Protein AF-A0AAV2KXC6-F1 (afdb_monomer_lite)

Sequence (534 aa):
MTVTLEWERVERINLKTLHELGKEQMEQLFDMFTETEDWQVTDKAPKKITHVLQVLQALLKIKGQELDVAFKFLENMGAEHVRKESELNQEIERLEKEFKVPRGASGSDSRFLSSQLGHLESQLEQWQKEATELKKDMGKERELRQEMKARAEEAEGEVLRLKRMNDQLSQDVDYYRGELDAKEPATSRDEGAEVQKKLTQANRQLYQCLEDLQRTEDENADLKSQNEQLQRSLEESVQEMDKMADEYNRMKIVVQQTDAVMDQLRRDRDHAKIQVRELTEKIQSMSEDEDPIMAAVNAKVEQWKGVLSGKDDEILVYQQMIRELREKLRSSQMDLDKSNILSLQQAVQDRDGQIQALSEQLQLYTGEMEKHTQLIEDLKTSTRTDKGFPSMLQQKKIEELKCKLEEAEERAAEAESALKLFESHAEEKDKDLIEATNRLKQYEAGTYGLEAAVAEIKECRNLMRMKDLEAEAMTKDINQLEMRINDLLDENEDFREKLGLEPKQEVDLTAFRRAKDVRQRQYRAENQVLTKEV

Foldseek 3Di:
DAQEAPLVVLVPDDLVCLVVDDPVVLVVVVVSVVSHPHHPCVPDDVVSVVSSVSSVVSSVVVVVVVVVVVVVVVVVVVVVVVVVVVVVVVVVVVVVVVVPPPDDDDPPVVVVVVVVVVVVVVVVVVVVVVVVVVVVVVVVVVVVVVVVVVVVVVVVVVVVVVVVVVVVVVVVVVVVVVVVVVDDDPDDPVVVVVVVVVVVVVVVVVVVVVVVVVVVVVVVVVVVVVVVVVVVVVVVVVVVVVVVVVVVVVVVVVVVVVVVVVVVVVVVVVVVVVVVVVVVVVVVVVVVVVVVVVVVVVVVVVVVVVVVVVVVVVVVVVVVVVVVVVVVVVVVVVVVVVVVVVVVVVVVVVVVVVVVVVVVVVVVVVVVVVVCVVVVVPDDDDDDDDDDDDDDDDPVVVVVVVVVVVVVVVVVVVVVVVVVVVVVVVVVVVVVVVVVVVQVVCVVVVNVCVVVVVVVVVVVVVVVVVVVVVVVVVVVVVVVVVVVVVVVLVVVVVVCVVVVHDSPDDDPCVVVVVVVVVVVVVVVVVVVVVVVVD

Organism: Knipowitschia caucasica (NCBI:txid637954)

Structure (mmCIF, N/CA/C/O backbone):
data_AF-A0AAV2KXC6-F1
#
_entry.id   AF-A0AAV2KXC6-F1
#
loop_
_atom_site.group_PDB
_atom_site.id
_atom_site.type_symbol
_atom_site.label_atom_id
_atom_site.label_alt_id
_atom_site.label_comp_id
_atom_site.label_asym_id
_atom_site.label_entity_id
_atom_site.label_seq_id
_atom_site.pdbx_PDB_ins_code
_atom_site.Cartn_x
_atom_site.Cartn_y
_atom_site.Cartn_z
_atom_site.occupancy
_atom_site.B_iso_or_equiv
_atom_site.auth_seq_id
_atom_site.auth_comp_id
_atom_site.auth_asym_id
_atom_site.auth_atom_id
_atom_site.pdbx_PDB_model_num
ATOM 1 N N . MET A 1 1 ? -74.812 -24.738 46.702 1.00 49.94 1 MET A N 1
ATOM 2 C CA . MET A 1 1 ? -75.775 -23.713 47.164 1.00 49.94 1 MET A CA 1
ATOM 3 C C . MET A 1 1 ? -76.165 -22.939 45.924 1.00 49.94 1 MET A C 1
ATOM 5 O O . MET A 1 1 ? -75.262 -22.674 45.143 1.00 49.94 1 MET A O 1
ATOM 9 N N . THR A 1 2 ? -77.445 -22.651 45.703 1.00 54.06 2 THR A N 1
ATOM 10 C CA . THR A 1 2 ? -77.879 -21.824 44.564 1.00 54.06 2 THR A CA 1
ATOM 11 C C . THR A 1 2 ? -77.361 -20.401 44.744 1.00 54.06 2 THR A C 1
ATOM 13 O O . THR A 1 2 ? -77.493 -19.845 45.837 1.00 54.06 2 THR A O 1
ATOM 16 N N . VAL A 1 3 ? -76.774 -19.813 43.703 1.00 70.69 3 VAL A N 1
ATOM 17 C CA . VAL A 1 3 ? -76.320 -18.415 43.739 1.00 70.69 3 VAL A CA 1
ATOM 18 C C . VAL A 1 3 ? -77.539 -17.501 43.606 1.00 70.69 3 VAL A C 1
ATOM 20 O O . VAL A 1 3 ? -78.330 -17.636 42.671 1.00 70.69 3 VAL A O 1
ATOM 23 N N . THR A 1 4 ? -77.704 -16.596 44.573 1.00 76.50 4 THR A N 1
ATOM 24 C CA . THR A 1 4 ? -78.858 -15.693 44.692 1.00 76.50 4 THR A CA 1
ATOM 25 C C . THR A 1 4 ? -78.461 -14.245 44.435 1.00 76.50 4 THR A C 1
ATOM 27 O O . THR A 1 4 ? -77.469 -13.784 45.000 1.00 76.50 4 THR A O 1
ATOM 30 N N . LEU A 1 5 ? -79.261 -13.505 43.662 1.00 79.94 5 LEU A N 1
ATOM 31 C CA . LEU A 1 5 ? -78.918 -12.143 43.232 1.00 79.94 5 LEU A CA 1
ATOM 32 C C . LEU A 1 5 ? -78.659 -11.165 44.398 1.00 79.94 5 LEU A C 1
ATOM 34 O O . LEU A 1 5 ? -79.509 -10.983 45.276 1.00 79.94 5 LEU A O 1
ATOM 38 N N . GLU A 1 6 ? -77.553 -10.417 44.335 1.00 82.94 6 GLU A N 1
ATOM 39 C CA . GLU A 1 6 ? -77.247 -9.311 45.255 1.00 82.94 6 GLU A CA 1
ATOM 40 C C . GLU A 1 6 ? -78.097 -8.057 44.951 1.00 82.94 6 GLU A C 1
ATOM 42 O O . GLU A 1 6 ? -77.602 -7.031 44.479 1.00 82.94 6 GLU A O 1
ATOM 47 N N . TRP A 1 7 ? -79.404 -8.125 45.235 1.00 82.50 7 TRP A N 1
ATOM 48 C CA . TRP A 1 7 ? -80.384 -7.061 44.953 1.00 82.50 7 TRP A CA 1
ATOM 49 C C . TRP A 1 7 ? -79.928 -5.656 45.396 1.00 82.50 7 TRP A C 1
ATOM 51 O O . TRP A 1 7 ? -80.081 -4.695 44.642 1.00 82.50 7 TRP A O 1
ATOM 61 N N . GLU A 1 8 ? -79.319 -5.519 46.579 1.00 78.62 8 GLU A N 1
ATOM 62 C CA . GLU A 1 8 ? -78.804 -4.228 47.063 1.00 78.62 8 GLU A CA 1
ATOM 63 C C . GLU A 1 8 ? -77.645 -3.663 46.234 1.00 78.62 8 GLU A C 1
ATOM 65 O O . GLU A 1 8 ? -77.503 -2.444 46.144 1.00 78.62 8 GLU A O 1
ATOM 70 N N . ARG A 1 9 ? -76.805 -4.520 45.645 1.00 80.00 9 ARG A N 1
ATOM 71 C CA . ARG A 1 9 ? -75.668 -4.098 44.821 1.00 80.00 9 ARG A CA 1
ATOM 72 C C . ARG A 1 9 ? -76.163 -3.567 43.481 1.00 80.00 9 ARG A C 1
ATOM 74 O O . ARG A 1 9 ? -75.721 -2.502 43.061 1.00 80.00 9 ARG A O 1
ATOM 81 N N . VAL A 1 10 ? -77.148 -4.233 42.871 1.00 79.94 10 VAL A N 1
ATOM 82 C CA . VAL A 1 10 ? -77.762 -3.793 41.605 1.00 79.94 10 VAL A CA 1
ATOM 83 C C . VAL A 1 10 ? -78.583 -2.508 41.772 1.00 79.94 10 VAL A C 1
ATOM 85 O O . VAL A 1 10 ? -78.534 -1.622 40.918 1.00 79.94 10 VAL A O 1
ATOM 88 N N . GLU A 1 11 ? -79.300 -2.345 42.887 1.00 79.38 11 GLU A N 1
ATOM 89 C CA . GLU A 1 11 ? -80.084 -1.128 43.160 1.00 79.38 11 GLU A CA 1
ATOM 90 C C . GLU A 1 11 ? -79.230 0.138 43.350 1.00 79.38 11 GLU A C 1
ATOM 92 O O . GLU A 1 11 ? -79.733 1.244 43.152 1.00 79.38 11 GLU A O 1
ATOM 97 N N . ARG A 1 12 ? -77.938 -0.001 43.676 1.00 80.75 12 ARG A N 1
ATOM 98 C CA . ARG A 1 12 ? -76.988 1.122 43.776 1.00 80.75 12 ARG A CA 1
ATOM 99 C C . ARG A 1 12 ? -76.401 1.544 42.418 1.00 80.75 12 ARG A C 1
ATOM 101 O O . ARG A 1 12 ? -75.772 2.597 42.338 1.00 80.75 12 ARG A O 1
ATOM 108 N N . ILE A 1 13 ? -76.604 0.764 41.351 1.00 81.81 13 ILE A N 1
ATOM 109 C CA . ILE A 1 13 ? -76.071 1.050 40.010 1.00 81.81 13 ILE A CA 1
ATOM 110 C C . ILE A 1 13 ? -76.940 2.096 39.305 1.00 81.81 13 ILE A C 1
ATOM 112 O O . ILE A 1 13 ? -78.115 1.863 39.022 1.00 81.81 13 ILE A O 1
ATOM 116 N N . ASN A 1 14 ? -76.344 3.233 38.945 1.00 78.81 14 ASN A N 1
ATOM 117 C CA . ASN A 1 14 ? -76.983 4.231 38.095 1.00 78.81 14 ASN A CA 1
ATOM 118 C C . ASN A 1 14 ? -76.736 3.905 36.612 1.00 78.81 14 ASN A C 1
ATOM 120 O O . ASN A 1 14 ? -75.601 3.903 36.141 1.00 78.81 14 ASN A O 1
ATOM 124 N N . LEU A 1 15 ? -77.818 3.697 35.857 1.00 74.75 15 LEU A N 1
ATOM 125 C CA . LEU A 1 15 ? -77.797 3.369 34.424 1.00 74.75 15 LEU A CA 1
ATOM 126 C C . LEU A 1 15 ? -77.004 4.366 33.560 1.00 74.75 15 LEU A C 1
ATOM 128 O O . LEU A 1 15 ? -76.541 3.996 32.487 1.00 74.75 15 LEU A O 1
ATOM 132 N N . LYS A 1 16 ? -76.855 5.624 34.000 1.00 73.19 16 LYS A N 1
ATOM 133 C CA . LYS A 1 16 ? -76.100 6.652 33.263 1.00 73.19 16 LYS A CA 1
ATOM 134 C C . LYS A 1 16 ? -74.586 6.572 33.462 1.00 73.19 16 LYS A C 1
ATOM 136 O O . LYS A 1 16 ? -73.860 6.963 32.559 1.00 73.19 16 LYS A O 1
ATOM 141 N N . THR A 1 17 ? -74.131 6.070 34.609 1.00 75.69 17 THR A N 1
ATOM 142 C CA . THR A 1 17 ? -72.707 5.988 34.983 1.00 75.69 17 THR A CA 1
ATOM 143 C C . THR A 1 17 ? -72.158 4.566 34.831 1.00 75.69 17 THR A C 1
ATOM 145 O O . THR A 1 17 ? -71.034 4.287 35.227 1.00 75.69 17 THR A O 1
ATOM 148 N N . LEU A 1 18 ? -72.938 3.636 34.264 1.00 78.00 18 LEU A N 1
ATOM 149 C CA . LEU A 1 18 ? -72.519 2.243 34.080 1.00 78.00 18 LEU A CA 1
ATOM 150 C C . LEU A 1 18 ? -71.275 2.126 33.183 1.00 78.00 18 LEU A C 1
ATOM 152 O O . LEU A 1 18 ? -70.398 1.320 33.461 1.00 78.00 18 LEU A O 1
ATOM 156 N N . HIS A 1 19 ? -71.170 2.981 32.161 1.00 71.38 19 HIS A N 1
ATOM 157 C CA . HIS A 1 19 ? -69.997 3.083 31.284 1.00 71.38 19 HIS A CA 1
ATOM 158 C C . HIS A 1 19 ? -68.747 3.670 31.974 1.00 71.38 19 HIS A C 1
ATOM 160 O O . HIS A 1 19 ? -67.675 3.664 31.378 1.00 71.38 19 HIS A O 1
ATOM 166 N N . GLU A 1 20 ? -68.882 4.203 33.193 1.00 76.00 20 GLU A N 1
ATOM 167 C CA . GLU A 1 20 ? -67.799 4.828 33.966 1.00 76.00 20 GLU A CA 1
ATOM 168 C C . GLU A 1 20 ? -67.203 3.865 35.014 1.00 76.00 20 GLU A C 1
ATOM 170 O O . GLU A 1 20 ? -66.212 4.198 35.662 1.00 76.00 20 GLU A O 1
ATOM 175 N N . LEU A 1 21 ? -67.775 2.662 35.180 1.00 75.94 21 LEU A N 1
ATOM 176 C CA . LEU A 1 21 ? -67.184 1.611 36.011 1.00 75.94 21 LEU A CA 1
ATOM 177 C C . LEU A 1 21 ? -65.910 1.056 35.360 1.00 75.94 21 LEU A C 1
ATOM 179 O O . LEU A 1 21 ? -65.849 0.825 34.151 1.00 75.94 21 LEU A O 1
ATOM 183 N N . GLY A 1 22 ? -64.900 0.773 36.187 1.00 73.81 22 GLY A N 1
ATOM 184 C CA . GLY A 1 22 ? -63.689 0.084 35.742 1.00 73.81 22 GLY A CA 1
ATOM 185 C C . GLY A 1 22 ? -63.999 -1.322 35.217 1.00 73.81 22 GLY A C 1
ATOM 186 O O . GLY A 1 22 ? -64.925 -1.974 35.701 1.00 73.81 22 GLY A O 1
ATOM 187 N N . LYS A 1 23 ? -63.207 -1.805 34.249 1.00 77.50 23 LYS A N 1
ATOM 188 C CA . LYS A 1 23 ? -63.447 -3.087 33.556 1.00 77.50 23 LYS A CA 1
ATOM 189 C C . LYS A 1 23 ? -63.699 -4.252 34.512 1.00 77.50 23 LYS A C 1
ATOM 191 O O . LYS A 1 23 ? -64.732 -4.894 34.398 1.00 77.50 23 LYS A O 1
ATOM 196 N N . GLU A 1 24 ? -62.833 -4.437 35.507 1.00 78.00 24 GLU A N 1
ATOM 197 C CA . GLU A 1 24 ? -62.958 -5.481 36.537 1.00 78.00 24 GLU A CA 1
ATOM 198 C C . GLU A 1 24 ? -64.297 -5.426 37.293 1.00 78.00 24 GLU A C 1
ATOM 200 O O . GLU A 1 24 ? -64.860 -6.459 37.643 1.00 78.00 24 GLU A O 1
ATOM 205 N N . GLN A 1 25 ? -64.841 -4.227 37.524 1.00 78.88 25 GLN A N 1
ATOM 206 C CA . GLN A 1 25 ? -66.125 -4.045 38.204 1.00 78.88 25 GLN A CA 1
ATOM 207 C C . GLN A 1 25 ? -67.307 -4.344 37.275 1.00 78.88 25 GLN A C 1
ATOM 209 O O . GLN A 1 25 ? -68.323 -4.850 37.744 1.00 78.88 25 GLN A O 1
ATOM 214 N N . MET A 1 26 ? -67.190 -4.066 35.970 1.00 81.44 26 MET A N 1
ATOM 215 C CA . MET A 1 26 ? -68.186 -4.505 34.984 1.00 81.44 26 MET A CA 1
ATOM 216 C C . MET A 1 26 ? -68.126 -6.015 34.723 1.00 81.44 26 MET A C 1
ATOM 218 O O . MET A 1 26 ? -69.186 -6.615 34.565 1.00 81.44 26 MET A O 1
ATOM 222 N N . GLU A 1 27 ? -66.935 -6.623 34.739 1.00 83.94 27 GLU A N 1
ATOM 223 C CA . GLU A 1 27 ? -66.737 -8.080 34.690 1.00 83.94 27 GLU A CA 1
ATOM 224 C C . GLU A 1 27 ? -67.470 -8.734 35.872 1.00 83.94 27 GLU A C 1
ATOM 226 O O . GLU A 1 27 ? -68.465 -9.415 35.667 1.00 83.94 27 GLU A O 1
ATOM 231 N N . GLN A 1 28 ? -67.127 -8.368 37.115 1.00 83.94 28 GLN A N 1
ATOM 232 C CA . GLN A 1 28 ? -67.757 -8.910 38.332 1.00 83.94 28 GLN A CA 1
ATOM 233 C C . GLN A 1 28 ? -69.284 -8.713 38.405 1.00 83.94 28 GLN A C 1
ATOM 235 O O . GLN A 1 28 ? -69.976 -9.470 39.087 1.00 83.94 28 GLN A O 1
ATOM 240 N N . LEU A 1 29 ? -69.824 -7.668 37.768 1.00 84.38 29 LEU A N 1
ATOM 241 C CA . LEU A 1 29 ? -71.271 -7.460 37.663 1.00 84.38 29 LEU A CA 1
ATOM 242 C C . LEU A 1 29 ? -71.905 -8.353 36.591 1.00 84.38 29 LEU A C 1
ATOM 244 O O . LEU A 1 29 ? -73.014 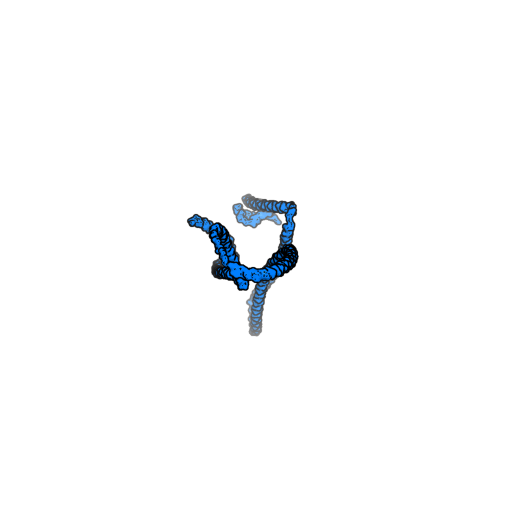-8.840 36.793 1.00 84.38 29 LEU A O 1
ATOM 248 N N . PHE A 1 30 ? -71.223 -8.571 35.467 1.00 85.56 30 PHE A N 1
ATOM 249 C CA . PHE A 1 30 ? -71.653 -9.497 34.424 1.00 85.56 30 PHE A CA 1
ATOM 250 C C . PHE A 1 30 ? -71.592 -10.952 34.912 1.00 85.56 30 PHE A C 1
ATOM 252 O O . PHE A 1 30 ? -72.575 -11.679 34.769 1.00 85.56 30 PHE A O 1
ATOM 259 N N . ASP A 1 31 ? -70.500 -11.333 35.575 1.00 87.12 31 ASP A N 1
ATOM 260 C CA . ASP A 1 31 ? -70.292 -12.652 36.174 1.00 87.12 31 ASP A CA 1
ATOM 261 C C . ASP A 1 31 ? -71.424 -12.964 37.163 1.00 87.12 31 ASP A C 1
ATOM 263 O O . ASP A 1 31 ? -72.163 -13.923 36.955 1.00 87.12 31 ASP A O 1
ATOM 267 N N . MET A 1 32 ? -71.704 -12.070 38.125 1.00 85.69 32 MET A N 1
ATOM 268 C CA . MET A 1 32 ? -72.846 -12.200 39.047 1.00 85.69 32 MET A CA 1
ATOM 269 C C . MET A 1 32 ? -74.179 -12.452 38.320 1.00 85.69 32 MET A C 1
ATOM 271 O O . MET A 1 32 ? -74.961 -13.308 38.738 1.00 85.69 32 MET A O 1
ATOM 275 N N . PHE A 1 33 ? -74.464 -11.728 37.231 1.00 85.50 33 PHE A N 1
ATOM 276 C CA . PHE A 1 33 ? -75.702 -11.913 36.467 1.00 85.50 33 PHE A CA 1
ATOM 277 C C . PHE A 1 33 ? -75.748 -13.214 35.655 1.00 85.50 33 PHE A C 1
ATOM 279 O O . PHE A 1 33 ? -76.848 -13.671 35.344 1.00 85.50 33 PHE A O 1
ATOM 286 N N . THR A 1 34 ? -74.602 -13.807 35.313 1.00 84.94 34 THR A N 1
ATOM 287 C CA . THR A 1 34 ? -74.533 -15.101 34.608 1.00 84.94 34 THR A CA 1
ATOM 288 C C . THR A 1 34 ? -74.481 -16.299 35.558 1.00 84.94 34 THR A C 1
ATOM 290 O O . THR A 1 34 ? -75.011 -17.353 35.216 1.00 84.94 34 THR A O 1
ATOM 293 N N . GLU A 1 35 ? -73.936 -16.131 36.765 1.00 85.75 35 GLU A N 1
ATOM 294 C CA . GLU A 1 35 ? -73.899 -17.153 37.820 1.00 85.75 35 GLU A CA 1
ATOM 295 C C . GLU A 1 35 ? -75.209 -17.251 38.627 1.00 85.75 35 GLU A C 1
ATOM 297 O O . GLU A 1 35 ? -75.451 -18.269 39.272 1.00 85.75 35 GLU A O 1
ATOM 302 N N . THR A 1 36 ? -76.074 -16.227 38.610 1.00 85.25 36 THR A N 1
ATOM 303 C CA . THR A 1 36 ? -77.333 -16.221 39.383 1.00 85.25 36 THR A CA 1
ATOM 304 C C . THR A 1 36 ? -78.363 -17.219 38.832 1.00 85.25 36 THR A C 1
ATOM 306 O O . THR A 1 36 ? -79.076 -16.941 37.863 1.00 85.25 36 THR A O 1
ATOM 309 N N . GLU A 1 37 ? -78.518 -18.349 39.527 1.00 79.00 37 GLU A N 1
ATOM 310 C CA . GLU A 1 37 ? -79.545 -19.364 39.252 1.00 79.00 37 GLU A CA 1
ATOM 311 C C . GLU A 1 37 ? -80.929 -18.982 39.815 1.00 79.00 37 GLU A C 1
ATOM 313 O O . GLU A 1 37 ? -81.944 -19.205 39.154 1.00 79.00 37 GLU A O 1
ATOM 318 N N . ASP A 1 38 ? -80.991 -18.389 41.017 1.00 79.62 38 ASP A N 1
ATOM 319 C CA . ASP A 1 38 ? -82.247 -17.991 41.678 1.00 79.62 38 ASP A CA 1
ATOM 320 C C . ASP A 1 38 ? -82.323 -16.474 41.905 1.00 79.62 38 ASP A C 1
ATOM 322 O O . ASP A 1 38 ? -81.494 -15.849 42.569 1.00 79.62 38 ASP A O 1
ATOM 326 N N . TRP A 1 39 ? -83.375 -15.872 41.356 1.00 80.25 39 TRP A N 1
ATOM 327 C CA . TRP A 1 39 ? -83.570 -14.426 41.321 1.00 80.25 39 TRP A CA 1
ATOM 328 C C . TRP A 1 39 ? -84.503 -13.917 42.434 1.00 80.25 39 TRP A C 1
ATOM 330 O O . TRP A 1 39 ? -84.545 -12.710 42.674 1.00 80.25 39 TRP A O 1
ATOM 340 N N . GLN A 1 40 ? -85.233 -14.799 43.136 1.00 80.69 40 GLN A N 1
ATOM 341 C CA . GLN A 1 40 ? -86.078 -14.474 44.306 1.00 80.69 40 GLN A CA 1
ATOM 342 C C . GLN A 1 40 ? -87.000 -13.257 44.105 1.00 80.69 40 GLN A C 1
ATOM 344 O O . GLN A 1 40 ? -87.020 -12.296 44.879 1.00 80.69 40 GLN A O 1
ATOM 349 N N . VAL A 1 41 ? -87.751 -13.296 43.003 1.00 79.12 41 VAL A N 1
ATOM 350 C CA . VAL A 1 41 ? -88.524 -12.166 42.460 1.00 79.12 41 VAL A CA 1
ATOM 351 C C . VAL A 1 41 ? -89.857 -11.932 43.196 1.00 79.12 41 VAL A C 1
ATOM 353 O O . VAL A 1 41 ? -90.396 -10.827 43.142 1.00 79.12 41 VAL A O 1
ATOM 356 N N . THR A 1 42 ? -90.382 -12.942 43.898 1.00 76.75 42 THR A N 1
ATOM 357 C CA . THR A 1 42 ? -91.731 -12.976 44.507 1.00 76.75 42 THR A CA 1
ATOM 358 C C . THR A 1 42 ? -92.044 -11.792 45.417 1.00 76.75 42 THR A C 1
ATOM 360 O O . THR A 1 42 ? -93.129 -11.222 45.334 1.00 76.75 42 THR A O 1
ATOM 363 N N . ASP A 1 43 ? -91.081 -11.392 46.244 1.00 78.06 43 ASP A N 1
ATOM 364 C CA . ASP A 1 43 ? -91.263 -10.397 47.307 1.00 78.06 43 ASP A CA 1
ATOM 365 C C . ASP A 1 43 ? -90.688 -9.018 46.929 1.00 78.06 43 ASP A C 1
ATOM 367 O O . ASP A 1 43 ? -90.431 -8.165 47.784 1.00 78.06 43 ASP A O 1
ATOM 371 N N . LYS A 1 44 ? -90.433 -8.785 45.633 1.00 81.62 44 LYS A N 1
ATOM 372 C CA . LYS A 1 44 ? -89.767 -7.577 45.123 1.00 81.62 44 LYS A CA 1
ATOM 373 C C . LYS A 1 44 ? -90.762 -6.651 44.422 1.00 81.62 44 LYS A C 1
ATOM 375 O O . LYS A 1 44 ? -91.566 -7.061 43.591 1.00 81.62 44 LYS A O 1
ATOM 380 N N . ALA A 1 45 ? -90.673 -5.352 44.709 1.00 84.38 45 ALA A N 1
ATOM 381 C CA . ALA A 1 45 ? -91.524 -4.356 44.058 1.00 84.38 45 ALA A CA 1
ATOM 382 C C . ALA A 1 45 ? -91.247 -4.286 42.534 1.00 84.38 45 ALA A C 1
ATOM 384 O O . ALA A 1 45 ? -90.076 -4.207 42.151 1.00 84.38 45 ALA A O 1
ATOM 385 N N . PRO A 1 46 ? -92.269 -4.183 41.655 1.00 82.31 46 PRO A N 1
ATOM 386 C CA . PRO A 1 46 ? -92.090 -4.188 40.193 1.00 82.31 46 PRO A CA 1
ATOM 387 C C . PRO A 1 46 ? -91.069 -3.181 39.642 1.00 82.31 46 PRO A C 1
ATOM 389 O O . PRO A 1 46 ? -90.387 -3.458 38.656 1.00 82.31 46 PRO A O 1
ATOM 392 N N . LYS A 1 47 ? -90.905 -2.025 40.302 1.00 83.00 47 LYS A N 1
ATOM 393 C CA . LYS A 1 47 ? -89.890 -1.019 39.943 1.00 83.00 47 LYS A CA 1
ATOM 394 C C . LYS A 1 47 ? -88.452 -1.532 40.115 1.00 83.00 47 LYS A C 1
ATOM 396 O O . LYS A 1 47 ? -87.619 -1.240 39.267 1.00 83.00 47 LYS A O 1
ATOM 401 N N . LYS A 1 48 ? -88.174 -2.318 41.165 1.00 82.06 48 LYS A N 1
ATOM 402 C CA . LYS A 1 48 ? -86.854 -2.929 41.414 1.00 82.06 48 LYS A CA 1
ATOM 403 C C . LYS A 1 48 ? -86.537 -3.964 40.332 1.00 82.06 48 LYS A C 1
ATOM 405 O O . LYS A 1 48 ? -85.474 -3.909 39.731 1.00 82.06 48 LYS A O 1
ATOM 410 N N . ILE A 1 49 ? -87.506 -4.824 40.009 1.00 84.19 49 ILE A N 1
ATOM 411 C CA . ILE A 1 49 ? -87.397 -5.826 38.932 1.00 84.19 49 ILE A CA 1
ATOM 412 C C . ILE A 1 49 ? -87.124 -5.139 37.579 1.00 84.19 49 ILE A C 1
ATOM 414 O O . ILE A 1 49 ? -86.231 -5.542 36.838 1.00 84.19 49 ILE A O 1
ATOM 418 N N . THR A 1 50 ? -87.841 -4.048 37.287 1.00 85.38 50 THR A N 1
ATOM 419 C CA . THR A 1 50 ? -87.637 -3.244 36.067 1.00 85.38 50 THR A CA 1
ATOM 420 C C . THR A 1 50 ? -86.231 -2.636 36.008 1.00 85.38 50 THR A C 1
ATOM 422 O O . THR A 1 50 ? -85.605 -2.668 34.953 1.00 85.38 50 THR A O 1
ATOM 425 N N . HIS A 1 51 ? -85.714 -2.118 37.129 1.00 85.38 51 HIS A N 1
ATOM 426 C CA . HIS A 1 51 ? -84.358 -1.559 37.219 1.00 85.38 51 HIS A CA 1
ATOM 427 C C . HIS A 1 51 ? -83.278 -2.622 36.977 1.00 85.38 51 HIS A C 1
ATOM 429 O O . HIS A 1 51 ? -82.389 -2.405 36.159 1.00 85.38 51 HIS A O 1
ATOM 435 N N . VAL A 1 52 ? -83.397 -3.803 37.596 1.00 86.81 52 VAL A N 1
ATOM 436 C CA . VAL A 1 52 ? -82.481 -4.938 37.363 1.00 86.81 52 VAL A CA 1
ATOM 437 C C . VAL A 1 52 ? -82.440 -5.319 35.876 1.00 86.81 52 VAL A C 1
ATOM 439 O O . VAL A 1 52 ? -81.360 -5.435 35.299 1.00 86.81 52 VAL A O 1
ATOM 442 N N . LEU A 1 53 ? -83.602 -5.430 35.223 1.00 85.19 53 LEU A N 1
ATOM 443 C CA . LEU A 1 53 ? -83.687 -5.722 33.786 1.00 85.19 53 LEU A CA 1
ATOM 444 C C . LEU A 1 53 ? -83.086 -4.607 32.912 1.00 85.19 53 LEU A C 1
ATOM 446 O O . LEU A 1 53 ? -82.505 -4.898 31.868 1.00 85.19 53 LEU A O 1
ATOM 450 N N . GLN A 1 54 ? -83.185 -3.340 33.326 1.00 87.06 54 GLN A N 1
ATOM 451 C CA . GLN A 1 54 ? -82.547 -2.216 32.632 1.00 87.06 54 GLN A CA 1
ATOM 452 C C . GLN A 1 54 ? -81.018 -2.234 32.779 1.00 87.06 54 GLN A C 1
ATOM 454 O O . GLN A 1 54 ? -80.326 -1.971 31.796 1.00 87.06 54 GLN A O 1
ATOM 459 N N . VAL A 1 55 ? -80.487 -2.592 33.957 1.00 86.38 55 VAL A N 1
ATOM 460 C CA . VAL A 1 55 ? -79.038 -2.764 34.172 1.00 86.38 55 VAL A CA 1
ATOM 461 C C . VAL A 1 55 ? -78.515 -3.921 33.319 1.00 86.38 55 VAL A C 1
ATOM 463 O O . VAL A 1 55 ? -77.547 -3.740 32.583 1.00 86.38 55 VAL A O 1
ATOM 466 N N . LEU A 1 56 ? -79.200 -5.069 33.322 1.00 86.75 56 LEU A N 1
ATOM 467 C CA . LEU A 1 56 ? -78.851 -6.219 32.483 1.00 86.75 56 LEU A CA 1
ATOM 468 C C . LEU A 1 56 ? -78.890 -5.868 30.984 1.00 86.75 56 LEU A C 1
ATOM 470 O O . LEU A 1 56 ? -77.958 -6.184 30.248 1.00 86.75 56 LEU A O 1
ATOM 474 N N . GLN A 1 57 ? -79.920 -5.147 30.522 1.00 87.31 57 GLN A N 1
ATOM 475 C CA . GLN A 1 57 ? -80.004 -4.691 29.129 1.00 87.31 57 GLN A CA 1
ATOM 476 C C . GLN A 1 57 ? -78.875 -3.709 28.762 1.00 87.31 57 GLN A C 1
ATOM 478 O O . GLN A 1 57 ? -78.437 -3.683 27.611 1.00 87.31 57 GLN A O 1
ATOM 483 N N . ALA A 1 58 ? -78.408 -2.891 29.707 1.00 86.44 58 ALA A N 1
ATOM 484 C CA . ALA A 1 58 ? -77.289 -1.981 29.490 1.00 86.44 58 ALA A CA 1
ATOM 485 C C . ALA A 1 58 ? -75.943 -2.730 29.446 1.00 86.44 58 ALA A C 1
ATOM 487 O O . ALA A 1 58 ? -75.176 -2.517 28.509 1.00 86.44 58 ALA A O 1
ATOM 488 N N . LEU A 1 59 ? -75.700 -3.679 30.360 1.00 87.50 59 LEU A N 1
ATOM 489 C CA . LEU A 1 59 ? -74.520 -4.558 30.332 1.00 87.50 59 LEU A CA 1
ATOM 490 C C . LEU A 1 59 ? -74.440 -5.375 29.033 1.00 87.50 59 LEU A C 1
ATOM 492 O O . LEU A 1 59 ? -73.384 -5.423 28.408 1.00 87.50 59 LEU A O 1
ATOM 496 N N . LEU A 1 60 ? -75.558 -5.942 28.566 1.00 87.94 60 LEU A N 1
ATOM 497 C CA . LEU A 1 60 ? -75.611 -6.675 27.293 1.00 87.94 60 LEU A CA 1
ATOM 498 C C . LEU A 1 60 ? -75.288 -5.783 26.080 1.00 87.94 60 LEU A C 1
ATOM 500 O O . LEU A 1 60 ? -74.643 -6.242 25.140 1.00 87.94 60 LEU A O 1
ATOM 504 N N . LYS A 1 61 ? -75.678 -4.500 26.099 1.00 88.62 61 LYS A N 1
ATOM 505 C CA . LYS A 1 61 ? -75.284 -3.530 25.058 1.00 88.62 61 LYS A CA 1
ATOM 506 C C . LYS A 1 61 ? -73.790 -3.209 25.110 1.00 88.62 61 LYS A C 1
ATOM 508 O O . LYS A 1 61 ? -73.174 -3.117 24.054 1.00 88.62 61 LYS A O 1
ATOM 513 N N . ILE A 1 62 ? -73.212 -3.077 26.307 1.00 86.94 62 ILE A N 1
ATOM 514 C CA . ILE A 1 62 ? -71.771 -2.844 26.495 1.00 86.94 62 ILE A CA 1
ATOM 515 C C . ILE A 1 62 ? -70.974 -4.050 25.990 1.00 86.94 62 ILE A C 1
ATOM 517 O O . ILE A 1 62 ? -70.131 -3.890 25.113 1.00 86.94 62 ILE A O 1
ATOM 521 N N . LYS A 1 63 ? -71.294 -5.267 26.446 1.00 87.44 63 LYS A N 1
ATOM 522 C CA . LYS A 1 63 ? -70.614 -6.493 25.996 1.00 87.44 63 LYS A CA 1
ATOM 523 C C . LYS A 1 63 ? -70.794 -6.751 24.496 1.00 87.44 63 LYS A C 1
ATOM 525 O O . LYS A 1 63 ? -69.852 -7.194 23.848 1.00 87.44 63 LYS A O 1
ATOM 530 N N . GLY A 1 64 ? -71.943 -6.388 23.917 1.00 89.19 64 GLY A N 1
ATOM 531 C CA . GLY A 1 64 ? -72.138 -6.377 22.463 1.00 89.19 64 GLY A CA 1
ATOM 532 C C . GLY A 1 64 ? -71.204 -5.403 21.730 1.00 89.19 64 GLY A C 1
ATOM 533 O O . GLY A 1 64 ? -70.637 -5.763 20.705 1.00 89.19 64 GLY A O 1
ATOM 534 N N . GLN A 1 65 ? -70.982 -4.200 22.270 1.00 87.94 65 GLN A N 1
ATOM 535 C CA . GLN A 1 65 ? -70.040 -3.222 21.706 1.00 87.94 65 GLN A CA 1
ATOM 536 C C . GLN A 1 65 ? -68.572 -3.656 21.853 1.00 87.94 65 GLN A C 1
ATOM 538 O O . GLN A 1 65 ? -67.797 -3.484 20.913 1.00 87.94 65 GLN A O 1
ATOM 543 N N . GLU A 1 66 ? -68.185 -4.247 22.989 1.00 87.25 66 GLU A N 1
ATOM 544 C CA . GLU A 1 66 ? -66.844 -4.825 23.174 1.00 87.25 66 GLU A CA 1
ATOM 545 C C . GLU A 1 66 ? -66.583 -5.958 22.164 1.00 87.25 66 GLU A C 1
ATOM 547 O O . GLU A 1 66 ? -65.523 -6.004 21.536 1.00 87.25 66 GLU A O 1
ATOM 552 N N . LEU A 1 67 ? -67.581 -6.821 21.947 1.00 90.56 67 LEU A N 1
ATOM 553 C CA . LEU A 1 67 ? -67.546 -7.915 20.977 1.00 90.56 67 LEU A CA 1
ATOM 554 C C . LEU A 1 67 ? -67.470 -7.410 19.523 1.00 90.56 67 LEU A C 1
ATOM 556 O O . LEU A 1 67 ? -66.629 -7.885 18.764 1.00 90.56 67 LEU A O 1
ATOM 560 N N . ASP A 1 68 ? -68.259 -6.400 19.147 1.00 91.94 68 ASP A N 1
ATOM 561 C CA . ASP A 1 68 ? -68.194 -5.739 17.832 1.00 91.94 68 ASP A CA 1
ATOM 562 C C . ASP A 1 68 ? -66.805 -5.147 17.530 1.00 91.94 68 ASP A C 1
ATOM 564 O O . ASP A 1 68 ? -66.353 -5.156 16.381 1.00 91.94 68 ASP A O 1
ATOM 568 N N . VAL A 1 69 ? -66.133 -4.592 18.545 1.00 90.19 69 VAL A N 1
ATOM 569 C CA . VAL A 1 69 ? -64.769 -4.053 18.423 1.00 90.19 69 VAL A CA 1
ATOM 570 C C . VAL A 1 69 ? -63.750 -5.187 18.289 1.00 90.19 69 VAL A C 1
ATOM 572 O O . VAL A 1 69 ? -62.866 -5.105 17.435 1.00 90.19 69 VAL A O 1
ATOM 575 N N . ALA A 1 70 ? -63.896 -6.265 19.065 1.00 90.88 70 ALA A N 1
ATOM 576 C CA . ALA A 1 70 ? -63.036 -7.443 18.970 1.00 90.88 70 ALA A CA 1
ATOM 577 C C . ALA A 1 70 ? -63.137 -8.132 17.595 1.00 90.88 70 ALA A C 1
ATOM 579 O O . ALA A 1 70 ? -62.107 -8.451 17.001 1.00 90.88 70 ALA A O 1
ATOM 580 N N . PHE A 1 71 ? -64.345 -8.290 17.040 1.00 90.75 71 PHE A N 1
ATOM 581 C CA . PHE A 1 71 ? -64.531 -8.846 15.696 1.00 90.75 71 PHE A CA 1
ATOM 582 C C . PHE A 1 71 ? -63.861 -7.989 14.616 1.00 90.75 71 PHE A C 1
ATOM 584 O O . PHE A 1 71 ? -63.090 -8.521 13.822 1.00 90.75 71 PHE A O 1
ATOM 591 N N . LYS A 1 72 ? -64.048 -6.662 14.633 1.00 92.69 72 LYS A N 1
ATOM 592 C CA . LYS A 1 72 ? -63.392 -5.752 13.670 1.00 92.69 72 LYS A CA 1
ATOM 593 C C . LYS A 1 72 ? -61.866 -5.763 13.795 1.00 92.69 72 LYS A C 1
ATOM 595 O O . LYS A 1 72 ? -61.165 -5.633 12.795 1.00 92.69 72 LYS A O 1
ATOM 600 N N . PHE A 1 73 ? -61.332 -5.931 15.006 1.00 91.62 73 PHE A N 1
ATOM 601 C CA . PHE A 1 73 ? -59.894 -6.107 15.211 1.00 91.62 73 PHE A CA 1
ATOM 602 C C . PHE A 1 73 ? -59.388 -7.417 14.582 1.00 91.62 73 PHE A C 1
ATOM 604 O O . PHE A 1 73 ? -58.391 -7.399 13.861 1.00 91.62 73 PHE A O 1
ATOM 611 N N . LEU A 1 74 ? -60.102 -8.530 14.783 1.00 91.06 74 LEU A N 1
ATOM 612 C CA . LEU A 1 74 ? -59.766 -9.827 14.183 1.00 91.06 74 LEU A CA 1
ATOM 613 C C . LEU A 1 74 ? -59.880 -9.817 12.649 1.00 91.06 74 LEU A C 1
ATOM 615 O O . LEU A 1 74 ? -58.987 -10.337 11.981 1.00 91.06 74 LEU A O 1
ATOM 619 N N . GLU A 1 75 ? -60.911 -9.185 12.080 1.00 92.19 75 GLU A N 1
ATOM 620 C CA . GLU A 1 75 ? -61.054 -9.011 10.625 1.00 92.19 75 GLU A CA 1
ATOM 621 C C . GLU A 1 75 ? -59.887 -8.211 10.028 1.00 92.19 75 GLU A C 1
ATOM 623 O O . GLU A 1 75 ? -59.302 -8.631 9.028 1.00 92.19 75 GLU A O 1
ATOM 628 N N . ASN A 1 76 ? -59.492 -7.100 10.661 1.00 91.88 76 ASN A N 1
ATOM 629 C CA . ASN A 1 76 ? -58.352 -6.293 10.217 1.00 91.88 76 ASN A CA 1
ATOM 630 C C . ASN A 1 76 ? -57.026 -7.070 10.297 1.00 91.88 76 ASN A C 1
ATOM 632 O O . ASN A 1 76 ? -56.248 -7.054 9.343 1.00 91.88 76 ASN A O 1
ATOM 636 N N . MET A 1 77 ? -56.785 -7.794 11.396 1.00 89.50 77 MET A N 1
ATOM 637 C CA . MET A 1 77 ? -55.597 -8.643 11.557 1.00 89.50 77 MET A CA 1
ATOM 638 C C . MET A 1 77 ? -55.553 -9.776 10.519 1.00 89.50 77 MET A C 1
ATOM 640 O O . MET A 1 77 ? -54.497 -10.042 9.945 1.00 89.50 77 MET A O 1
ATOM 644 N N . GLY A 1 78 ? -56.695 -10.406 10.225 1.00 87.44 78 GLY A N 1
ATOM 645 C CA . GLY A 1 78 ? -56.816 -11.412 9.167 1.00 87.44 78 GLY A CA 1
ATOM 646 C C . GLY A 1 78 ? -56.564 -10.833 7.772 1.00 87.44 78 GLY A C 1
ATOM 647 O O . GLY A 1 78 ? -55.826 -11.421 6.983 1.00 87.44 78 GLY A O 1
ATOM 648 N N . ALA A 1 79 ? -57.100 -9.645 7.479 1.00 90.69 79 ALA A N 1
ATOM 649 C CA . ALA A 1 79 ? -56.867 -8.951 6.215 1.00 90.69 79 ALA A CA 1
ATOM 650 C C . ALA A 1 79 ? -55.393 -8.543 6.027 1.00 90.69 79 ALA A C 1
ATOM 652 O O . ALA A 1 79 ? -54.874 -8.629 4.913 1.00 90.69 79 ALA A O 1
ATOM 653 N N . GLU A 1 80 ? -54.692 -8.140 7.093 1.00 88.75 80 GLU A N 1
ATOM 654 C CA . GLU A 1 80 ? -53.242 -7.922 7.042 1.00 88.75 80 GLU A CA 1
ATOM 655 C C . GLU A 1 80 ? -52.449 -9.219 6.850 1.00 88.75 80 GLU A C 1
ATOM 657 O O . GLU A 1 80 ? -51.482 -9.212 6.087 1.00 88.75 80 GLU A O 1
ATOM 662 N N . HIS A 1 81 ? -52.843 -10.323 7.496 1.00 88.88 81 HIS A N 1
ATOM 663 C CA . HIS A 1 81 ? -52.193 -11.622 7.301 1.00 88.88 81 HIS A CA 1
ATOM 664 C C . HIS A 1 81 ? -52.288 -12.066 5.839 1.00 88.88 81 HIS A C 1
ATOM 666 O O . HIS A 1 81 ? -51.268 -12.329 5.212 1.00 88.88 81 HIS A O 1
ATOM 672 N N . VAL A 1 82 ? -53.496 -12.054 5.265 1.00 91.75 82 VAL A N 1
ATOM 673 C CA . VAL A 1 82 ? -53.743 -12.455 3.868 1.00 91.75 82 VAL A CA 1
ATOM 674 C C . VAL A 1 82 ? -52.994 -11.560 2.869 1.00 91.75 82 VAL A C 1
ATOM 676 O O . VAL A 1 82 ? -52.544 -12.048 1.832 1.00 91.75 82 VAL A O 1
ATOM 679 N N . ARG A 1 83 ? -52.798 -10.266 3.168 1.00 92.06 83 ARG A N 1
ATOM 680 C CA . ARG A 1 83 ? -51.945 -9.382 2.348 1.00 92.06 83 ARG A CA 1
ATOM 681 C C . ARG A 1 83 ? -50.477 -9.795 2.401 1.00 92.06 83 ARG A C 1
ATOM 683 O O . ARG A 1 83 ? -49.906 -10.062 1.350 1.00 92.06 83 ARG A O 1
ATOM 690 N N . LYS A 1 84 ? -49.904 -9.926 3.601 1.00 90.00 84 LYS A N 1
ATOM 691 C CA . LYS A 1 84 ? -48.497 -10.326 3.804 1.00 90.00 84 LYS A CA 1
ATOM 692 C C . LYS A 1 84 ? -48.213 -11.710 3.209 1.00 90.00 84 LYS A C 1
ATOM 694 O O . LYS A 1 84 ? -47.178 -11.925 2.592 1.00 90.00 84 LYS A O 1
ATOM 699 N N . GLU A 1 85 ? -49.162 -12.631 3.330 1.00 88.31 85 GLU A N 1
ATOM 700 C CA . GLU A 1 85 ? -49.112 -13.965 2.729 1.00 88.31 85 GLU A CA 1
ATOM 701 C C . GLU A 1 85 ? -49.181 -13.912 1.190 1.00 88.31 85 GLU A C 1
ATOM 703 O O . GLU A 1 85 ? -48.428 -14.612 0.518 1.00 88.31 85 GLU A O 1
ATOM 708 N N . SER A 1 86 ? -50.015 -13.044 0.607 1.00 87.44 86 SER A N 1
ATOM 709 C CA . SER A 1 86 ? -50.051 -12.808 -0.848 1.00 87.44 86 SER A CA 1
ATOM 710 C C . SER A 1 86 ? -48.765 -12.158 -1.377 1.00 87.44 86 SER A C 1
ATOM 712 O O . SER A 1 86 ? -48.282 -12.537 -2.443 1.00 87.44 86 SER A O 1
ATOM 714 N N . GLU A 1 87 ? -48.182 -11.219 -0.630 1.00 91.62 87 GLU A N 1
ATOM 715 C CA . GLU A 1 87 ? -46.907 -10.564 -0.954 1.0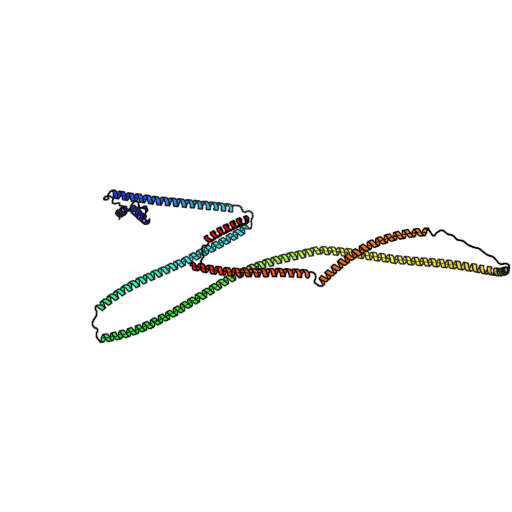0 91.62 87 GLU A CA 1
ATOM 716 C C . GLU A 1 87 ? -45.747 -11.576 -0.942 1.00 91.62 87 GLU A C 1
ATOM 718 O O . GLU A 1 87 ? -45.002 -11.674 -1.918 1.00 91.62 87 GLU A O 1
ATOM 723 N N . LEU A 1 88 ? -45.647 -12.400 0.109 1.00 90.25 88 LEU A N 1
ATOM 724 C CA . LEU A 1 88 ? -44.649 -13.472 0.206 1.00 90.25 88 LEU A CA 1
ATOM 725 C C . LEU A 1 88 ? -44.814 -14.524 -0.900 1.00 90.25 88 LEU A C 1
ATOM 727 O O . LEU A 1 88 ? -43.827 -14.921 -1.515 1.00 90.25 88 LEU A O 1
ATOM 731 N N . ASN A 1 89 ? -46.045 -14.949 -1.199 1.00 88.19 89 ASN A N 1
ATOM 732 C CA . ASN A 1 89 ? -46.303 -15.919 -2.266 1.00 88.19 89 ASN A CA 1
ATOM 733 C C . ASN A 1 89 ? -45.945 -15.375 -3.662 1.00 88.19 89 ASN A C 1
ATOM 735 O O . ASN A 1 89 ? -45.439 -16.131 -4.491 1.00 88.19 89 ASN A O 1
ATOM 739 N N . GLN A 1 90 ? -46.149 -14.079 -3.926 1.00 90.31 90 GLN A N 1
ATOM 740 C CA . GLN A 1 90 ? -45.724 -13.448 -5.183 1.00 90.31 90 GLN A CA 1
ATOM 741 C C . GLN A 1 90 ? -44.196 -13.401 -5.320 1.00 90.31 90 GLN A C 1
ATOM 743 O O . GLN A 1 90 ? -43.676 -13.689 -6.399 1.00 90.31 90 GLN A O 1
ATOM 748 N N . GLU A 1 91 ? -43.468 -13.101 -4.241 1.00 88.31 91 GLU A N 1
ATOM 749 C CA . GLU A 1 91 ? -42.001 -13.088 -4.276 1.00 88.31 91 GLU A CA 1
ATOM 750 C C . GLU A 1 91 ? -41.415 -14.512 -4.366 1.00 88.31 91 GLU A C 1
ATOM 752 O O . GLU A 1 91 ? -40.444 -14.730 -5.087 1.00 88.31 91 GLU A O 1
ATOM 757 N N . ILE A 1 92 ? -42.052 -15.519 -3.755 1.00 84.88 92 ILE A N 1
ATOM 758 C CA . ILE A 1 92 ? -41.706 -16.937 -3.973 1.00 84.88 92 ILE A CA 1
ATOM 759 C C . ILE A 1 92 ? -41.922 -17.328 -5.444 1.00 84.88 92 ILE A C 1
ATOM 761 O O . ILE A 1 92 ? -41.022 -17.899 -6.061 1.00 84.88 92 ILE A O 1
ATOM 765 N N . GLU A 1 93 ? -43.067 -16.986 -6.046 1.00 87.62 93 GLU A N 1
ATOM 766 C CA . GLU A 1 93 ? -43.339 -17.300 -7.458 1.00 87.62 93 GLU A CA 1
ATOM 767 C C . GLU A 1 93 ? -42.360 -16.581 -8.408 1.00 87.62 93 GLU A C 1
ATOM 769 O O . GLU A 1 93 ? -41.989 -17.118 -9.457 1.00 87.62 93 GLU A O 1
ATOM 774 N N . ARG A 1 94 ? -41.903 -15.379 -8.038 1.00 87.38 94 ARG A N 1
ATOM 775 C CA . ARG A 1 94 ? -40.846 -14.644 -8.741 1.00 87.38 94 ARG A CA 1
ATOM 776 C C . ARG A 1 94 ? -39.502 -15.365 -8.654 1.00 87.38 94 ARG A C 1
ATOM 778 O O . ARG A 1 94 ? -38.905 -15.645 -9.693 1.00 87.38 94 ARG A O 1
ATOM 785 N N . LEU A 1 95 ? -39.046 -15.687 -7.445 1.00 80.56 95 LEU A N 1
ATOM 786 C CA . LEU A 1 95 ? -37.773 -16.372 -7.215 1.00 80.56 95 LEU A CA 1
ATOM 787 C C . LEU A 1 95 ? -37.754 -17.748 -7.896 1.00 80.56 95 LEU A C 1
ATOM 789 O O . LEU A 1 95 ? -36.763 -18.103 -8.532 1.00 80.56 95 LEU A O 1
ATOM 793 N N . GLU A 1 96 ? -38.868 -18.488 -7.877 1.00 80.12 96 GLU A N 1
ATOM 794 C CA . GLU A 1 96 ? -39.009 -19.728 -8.647 1.00 80.12 96 GLU A CA 1
ATOM 795 C C . GLU A 1 96 ? -38.866 -19.514 -10.160 1.00 80.12 96 GLU A C 1
ATOM 797 O O . GLU A 1 96 ? -38.236 -20.335 -10.830 1.00 80.12 96 GLU A O 1
ATOM 802 N N . LYS A 1 97 ? -39.437 -18.440 -10.722 1.00 79.62 97 LYS A N 1
ATOM 803 C CA . LYS A 1 97 ? -39.296 -18.114 -12.153 1.00 79.62 97 LYS A CA 1
ATOM 804 C C . LYS A 1 97 ? -37.853 -17.758 -12.501 1.00 79.62 97 LYS A C 1
ATOM 806 O O . LYS A 1 97 ? -37.350 -18.253 -13.506 1.00 79.62 97 LYS A O 1
ATOM 811 N N . GLU A 1 98 ? -37.178 -16.971 -11.664 1.00 72.50 98 GLU A N 1
ATOM 812 C CA . GLU A 1 98 ? -35.762 -16.621 -11.836 1.00 72.50 98 GLU A CA 1
ATOM 813 C C . GLU A 1 98 ? -34.847 -17.862 -11.730 1.00 72.50 98 GLU A C 1
ATOM 815 O O . GLU A 1 98 ? -33.885 -17.983 -12.492 1.00 72.50 98 GLU A O 1
ATOM 820 N N . PHE A 1 99 ? -35.188 -18.839 -10.878 1.00 62.59 99 PHE A N 1
ATOM 821 C CA . PHE A 1 99 ? -34.459 -20.111 -10.743 1.00 62.59 99 PHE A CA 1
ATOM 822 C C . PHE A 1 99 ? -34.763 -21.127 -11.864 1.00 62.59 99 PHE A C 1
ATOM 824 O O . PHE A 1 99 ? -33.916 -21.957 -12.196 1.00 62.59 99 PHE A O 1
ATOM 831 N N . LYS A 1 100 ? -35.958 -21.072 -12.472 1.00 62.47 100 LYS A N 1
ATOM 832 C CA . LYS A 1 100 ? -36.391 -21.969 -13.564 1.00 62.47 100 LYS A CA 1
ATOM 833 C C . LYS A 1 100 ? -35.899 -21.554 -14.957 1.00 62.47 100 LYS A C 1
ATOM 835 O O . LYS A 1 100 ? -36.111 -22.310 -15.905 1.00 62.47 100 LYS A O 1
ATOM 840 N N . VAL A 1 101 ? -35.222 -20.411 -15.111 1.00 47.38 101 VAL A N 1
ATOM 841 C CA . VAL A 1 101 ? -34.547 -20.053 -16.374 1.00 47.38 101 VAL A CA 1
ATOM 842 C C . VAL A 1 101 ? -33.374 -21.017 -16.622 1.00 47.38 101 VAL A C 1
ATOM 844 O O . VAL A 1 101 ? -32.449 -21.054 -15.808 1.00 47.38 101 VAL A O 1
ATOM 847 N N . PRO A 1 102 ? -33.333 -21.769 -17.741 1.00 47.56 102 PRO A N 1
ATOM 848 C CA . PRO A 1 102 ? -32.224 -22.679 -18.018 1.00 47.56 102 PRO A CA 1
ATOM 849 C C . PRO A 1 102 ? -30.918 -21.903 -18.259 1.00 47.56 102 PRO A C 1
ATOM 851 O O . PRO A 1 102 ? -30.696 -21.363 -19.344 1.00 47.56 102 PRO A O 1
ATOM 854 N N . ARG A 1 103 ? -30.036 -21.851 -17.251 1.00 47.41 103 ARG A N 1
ATOM 855 C CA . ARG A 1 103 ? -28.721 -21.186 -17.326 1.00 47.41 103 ARG A CA 1
ATOM 856 C C . ARG A 1 103 ? -27.726 -21.958 -18.199 1.00 47.41 103 ARG A C 1
ATOM 858 O O . ARG A 1 103 ? -26.762 -22.550 -17.718 1.00 47.41 103 ARG A O 1
ATOM 865 N N . GLY A 1 104 ? -27.933 -21.903 -19.511 1.00 45.34 104 GLY A N 1
ATOM 866 C CA . GLY A 1 104 ? -26.854 -22.103 -20.470 1.00 45.34 104 GLY A CA 1
ATOM 867 C C . GLY A 1 104 ? -25.835 -20.960 -20.365 1.00 45.34 104 GLY A C 1
ATOM 868 O O . GLY A 1 104 ? -26.219 -19.796 -20.372 1.00 45.34 104 GLY A O 1
ATOM 869 N N . ALA A 1 105 ? -24.547 -21.308 -20.304 1.00 44.31 105 ALA A N 1
ATOM 870 C CA . ALA A 1 105 ? -23.392 -20.405 -20.420 1.00 44.31 105 ALA A CA 1
ATOM 871 C C . ALA A 1 105 ? -23.181 -19.316 -19.329 1.00 44.31 105 ALA A C 1
ATOM 873 O O . ALA A 1 105 ? -23.251 -18.125 -19.610 1.00 44.31 105 ALA A O 1
ATOM 874 N N . SER A 1 106 ? -22.729 -19.718 -18.130 1.00 42.78 106 SER A N 1
ATOM 875 C CA . SER A 1 106 ? -21.646 -19.006 -17.404 1.00 42.78 106 SER A CA 1
ATOM 876 C C . SER A 1 106 ? -20.996 -19.907 -16.340 1.00 42.78 106 SER A C 1
ATOM 878 O O . SER A 1 106 ? -21.627 -20.282 -15.354 1.00 42.78 106 SER A O 1
ATOM 880 N N . GLY A 1 107 ? -19.718 -20.261 -16.523 1.00 52.31 107 GLY A N 1
ATOM 881 C CA . GLY A 1 107 ? -18.948 -21.120 -15.600 1.00 52.31 107 GLY A CA 1
ATOM 882 C C . GLY A 1 107 ? -18.288 -20.391 -14.415 1.00 52.31 107 GLY A C 1
ATOM 883 O O . GLY A 1 107 ? -17.496 -20.991 -13.677 1.00 52.31 107 GLY A O 1
ATOM 884 N N . SER A 1 108 ? -18.562 -19.095 -14.247 1.00 55.16 108 SER A N 1
ATOM 885 C CA . SER A 1 108 ? -17.988 -18.267 -13.177 1.00 55.16 108 SER A CA 1
ATOM 886 C C . SER A 1 108 ? -18.951 -18.117 -12.001 1.00 55.16 108 SER A C 1
ATOM 888 O O . SER A 1 108 ? -18.591 -18.452 -10.871 1.00 55.16 108 SER A O 1
ATOM 890 N N . ASP A 1 109 ? -20.196 -17.715 -12.266 1.00 53.28 109 ASP A N 1
ATOM 891 C CA . ASP A 1 109 ? -21.175 -17.358 -11.228 1.00 53.28 109 ASP A CA 1
ATOM 892 C C . ASP A 1 109 ? -21.503 -18.531 -10.300 1.00 53.28 109 ASP A C 1
ATOM 894 O O . ASP A 1 109 ? -21.676 -18.343 -9.099 1.00 53.28 109 ASP A O 1
ATOM 898 N N . SER A 1 110 ? -21.509 -19.762 -10.824 1.00 57.59 110 SER A N 1
ATOM 899 C CA . SER A 1 110 ? -21.750 -20.965 -10.017 1.00 57.59 110 SER A CA 1
ATOM 900 C C . SER A 1 110 ? -20.720 -21.145 -8.896 1.00 57.59 110 SER A C 1
ATOM 902 O O . SER A 1 110 ? -21.071 -21.682 -7.848 1.00 57.59 110 SER A O 1
ATOM 904 N N . ARG A 1 111 ? -19.466 -20.702 -9.079 1.00 67.62 111 ARG A N 1
ATOM 905 C CA . ARG A 1 111 ? -18.437 -20.765 -8.025 1.00 67.62 111 ARG A CA 1
ATOM 906 C C . ARG A 1 111 ? -18.608 -19.642 -7.010 1.00 67.62 111 ARG A C 1
ATOM 908 O O . ARG A 1 111 ? -18.522 -19.908 -5.819 1.00 67.62 111 ARG A O 1
ATOM 915 N N . PHE A 1 112 ? -18.918 -18.428 -7.462 1.00 71.81 112 PHE A N 1
ATOM 916 C CA . PHE A 1 112 ? -19.201 -17.298 -6.574 1.00 71.81 112 PHE A CA 1
ATOM 917 C C . PHE A 1 112 ? -20.413 -17.573 -5.668 1.00 71.81 112 PHE A C 1
ATOM 919 O O . PHE A 1 112 ? -20.314 -17.423 -4.453 1.00 71.81 112 PHE A O 1
ATOM 926 N N . LEU A 1 113 ? -21.512 -18.079 -6.237 1.00 73.00 113 LEU A N 1
ATOM 927 C CA . LEU A 1 113 ? -22.707 -18.466 -5.483 1.00 73.00 113 LEU A CA 1
ATOM 928 C C . LEU A 1 113 ? -22.446 -19.651 -4.540 1.00 73.00 113 LEU A C 1
ATOM 930 O O . LEU A 1 113 ? -22.955 -19.644 -3.426 1.00 73.00 113 LEU A O 1
ATOM 934 N N . SER A 1 114 ? -21.604 -20.621 -4.924 1.00 74.31 114 SER A N 1
ATOM 935 C CA . SER A 1 114 ? -21.186 -21.702 -4.010 1.00 74.31 114 SER A CA 1
ATOM 936 C C . SER A 1 114 ? -20.368 -21.172 -2.825 1.00 74.31 114 SER A C 1
ATOM 938 O O . SER A 1 114 ? -20.580 -21.606 -1.698 1.00 74.31 114 SER A O 1
ATOM 940 N N . SER A 1 115 ? -19.472 -20.203 -3.048 1.00 77.75 115 SER A N 1
ATOM 941 C CA . SER A 1 115 ? -18.718 -19.553 -1.966 1.00 77.75 115 SER A CA 1
ATOM 942 C C . SER A 1 115 ? -19.607 -18.689 -1.065 1.00 77.75 115 SER A C 1
ATOM 944 O O . SER A 1 115 ? -19.377 -18.641 0.140 1.00 77.75 115 SER A O 1
ATOM 946 N N . GLN A 1 116 ? -20.633 -18.029 -1.616 1.00 83.38 116 GLN A N 1
ATOM 947 C CA . GLN A 1 116 ? -21.625 -17.300 -0.817 1.00 83.38 116 GLN A CA 1
ATOM 948 C C . GLN A 1 116 ? -22.507 -18.247 0.006 1.00 83.38 116 GLN A C 1
ATOM 950 O O . GLN A 1 116 ? -22.719 -17.980 1.185 1.00 83.38 116 GLN A O 1
ATOM 955 N N . LEU A 1 117 ? -22.959 -19.367 -0.570 1.00 84.19 117 LEU A N 1
ATOM 956 C CA . LEU A 1 117 ? -23.691 -20.407 0.160 1.00 84.19 117 LEU A CA 1
ATOM 957 C C . LEU A 1 117 ? -22.850 -20.965 1.309 1.00 84.19 117 LEU A C 1
ATOM 959 O O . LEU A 1 117 ? -23.282 -20.875 2.450 1.00 84.19 117 LEU A O 1
ATOM 963 N N . GLY A 1 118 ? -21.613 -21.398 1.048 1.00 88.88 118 GLY A N 1
ATOM 964 C CA . GLY A 1 118 ? -20.712 -21.889 2.098 1.00 88.88 118 GLY A CA 1
ATOM 965 C C . GLY A 1 118 ? -20.410 -20.852 3.191 1.00 88.88 118 GLY A C 1
ATOM 966 O O . GLY A 1 118 ? -20.215 -21.215 4.351 1.00 88.88 118 GLY A O 1
ATOM 967 N N . HIS A 1 119 ? -20.415 -19.554 2.866 1.00 89.31 119 HIS A N 1
ATOM 968 C CA . HIS A 1 119 ? -20.289 -18.486 3.862 1.00 89.31 119 HIS A CA 1
ATOM 969 C C . HIS A 1 119 ? -21.558 -18.330 4.718 1.00 89.31 119 HIS A C 1
ATOM 971 O O . HIS A 1 119 ? -21.451 -18.245 5.940 1.00 89.31 119 HIS A O 1
ATOM 977 N N . LEU A 1 120 ? -22.745 -18.352 4.104 1.00 85.50 120 LEU A N 1
ATOM 978 C CA . LEU A 1 120 ? -24.034 -18.294 4.807 1.00 85.50 120 LEU A CA 1
ATOM 979 C C . LEU A 1 120 ? -24.285 -19.550 5.658 1.00 85.50 120 LEU A C 1
ATOM 981 O O . LEU A 1 120 ? -24.793 -19.443 6.770 1.00 85.50 120 LEU A O 1
ATOM 985 N N . GLU A 1 121 ? -23.875 -20.726 5.181 1.00 86.50 121 GLU A N 1
ATOM 986 C CA . GLU A 1 121 ? -23.870 -21.985 5.934 1.00 86.50 121 GLU A CA 1
ATOM 987 C C . GLU A 1 121 ? -22.916 -21.906 7.136 1.00 86.50 121 GLU A C 1
ATOM 989 O O . GLU A 1 121 ? -23.312 -22.245 8.250 1.00 86.50 121 GLU A O 1
ATOM 994 N N . SER A 1 122 ? -21.699 -21.374 6.951 1.00 89.75 122 SER A N 1
ATOM 995 C CA . SER A 1 122 ? -20.748 -21.145 8.054 1.00 89.75 122 SER A CA 1
ATOM 996 C C . SER A 1 122 ? -21.305 -20.175 9.103 1.00 89.75 122 SER A C 1
ATOM 998 O O . SER A 1 122 ? -21.148 -20.407 10.301 1.00 89.75 122 SER A O 1
ATOM 1000 N N . GLN A 1 123 ? -21.979 -19.104 8.669 1.00 91.88 123 GLN A N 1
ATOM 1001 C CA . GLN A 1 123 ? -22.648 -18.158 9.566 1.00 91.88 123 GLN A CA 1
ATOM 1002 C C . GLN A 1 123 ? -23.819 -18.816 10.303 1.00 91.88 123 GLN A C 1
ATOM 1004 O O . GLN A 1 123 ? -23.932 -18.658 11.514 1.00 91.88 123 GLN A O 1
ATOM 1009 N N . LEU A 1 124 ? -24.668 -19.588 9.618 1.00 92.38 124 LEU A N 1
ATOM 1010 C CA . LEU A 1 124 ? -25.752 -20.344 10.256 1.00 92.38 124 LEU A CA 1
ATOM 1011 C C . LEU A 1 124 ? -25.219 -21.321 11.310 1.00 92.38 124 LEU A C 1
ATOM 1013 O O . LEU A 1 124 ? -25.789 -21.406 12.395 1.00 92.38 124 LEU A O 1
ATOM 1017 N N . GLU A 1 125 ? -24.105 -22.006 11.041 1.00 93.81 125 GLU A N 1
ATOM 1018 C CA . GLU A 1 125 ? -23.474 -22.898 12.017 1.00 93.81 125 GLU A CA 1
ATOM 1019 C C . GLU A 1 125 ? -22.902 -22.130 13.228 1.00 93.81 125 GLU A C 1
ATOM 1021 O O . GLU A 1 125 ? -22.947 -22.637 14.349 1.00 93.81 125 GLU A O 1
ATOM 1026 N N . GLN A 1 126 ? -22.401 -20.902 13.034 1.00 93.31 126 GLN A N 1
ATOM 1027 C CA . GLN A 1 126 ? -21.968 -20.002 14.116 1.00 93.31 126 GLN A CA 1
ATOM 1028 C C . GLN A 1 126 ? -23.156 -19.539 14.971 1.00 93.31 126 GLN A C 1
ATOM 1030 O O . GLN A 1 126 ? -23.183 -19.836 16.166 1.00 93.31 126 GLN A O 1
ATOM 1035 N N . TRP A 1 127 ? -24.189 -18.943 14.364 1.00 92.75 127 TRP A N 1
ATOM 1036 C CA . TRP A 1 127 ? -25.420 -18.540 15.058 1.00 92.75 127 TRP A CA 1
ATOM 1037 C C . TRP A 1 127 ? -26.089 -19.716 15.787 1.00 92.75 127 TRP A C 1
ATOM 1039 O O . TRP A 1 127 ? -26.620 -19.552 16.886 1.00 92.75 127 TRP A O 1
ATOM 1049 N N . GLN A 1 128 ? -26.047 -20.926 15.217 1.00 94.81 128 GLN A N 1
ATOM 1050 C CA . GLN A 1 128 ? -26.576 -22.128 15.862 1.00 94.81 128 GLN A CA 1
ATOM 1051 C C . GLN A 1 128 ? -25.736 -22.557 17.076 1.00 94.81 128 GLN A C 1
ATOM 1053 O O . GLN A 1 128 ? -26.313 -22.944 18.095 1.00 94.81 128 GLN A O 1
ATOM 1058 N N . LYS A 1 129 ? -24.399 -22.461 17.013 1.00 94.94 129 LYS A N 1
ATOM 1059 C CA . LYS A 1 129 ? -23.510 -22.714 18.163 1.00 94.94 129 LYS A CA 1
ATOM 1060 C C . LYS A 1 129 ? -23.764 -21.701 19.279 1.00 94.94 129 LYS A C 1
ATOM 1062 O O . LYS A 1 129 ? -24.066 -22.117 20.398 1.00 94.94 129 LYS A O 1
ATOM 1067 N N . GLU A 1 130 ? -23.770 -20.409 18.959 1.00 93.75 130 GLU A N 1
ATOM 1068 C CA . GLU A 1 130 ? -24.082 -19.319 19.895 1.00 93.75 130 GLU A CA 1
ATOM 1069 C C . GLU A 1 130 ? -25.457 -19.510 20.553 1.00 93.75 130 GLU A C 1
ATOM 1071 O O . GLU A 1 130 ? -25.581 -19.434 21.774 1.00 93.75 130 GLU A O 1
ATOM 1076 N N . ALA A 1 131 ? -26.487 -19.874 19.780 1.00 90.06 131 ALA A N 1
ATOM 1077 C CA . ALA A 1 131 ? -27.813 -20.175 20.317 1.00 90.06 131 ALA A CA 1
ATOM 1078 C C . ALA A 1 131 ? -27.821 -21.394 21.263 1.00 90.06 131 ALA A C 1
ATOM 1080 O O . ALA A 1 131 ? -28.579 -21.407 22.237 1.00 90.06 131 ALA A O 1
ATOM 1081 N N . THR A 1 132 ? -26.989 -22.418 21.025 1.00 92.62 132 THR A N 1
ATOM 1082 C CA . THR A 1 132 ? -26.848 -23.546 21.967 1.00 92.62 132 THR A CA 1
ATOM 1083 C C . THR A 1 132 ? -26.073 -23.182 23.232 1.00 92.62 132 THR A C 1
ATOM 1085 O O . THR A 1 132 ? -26.418 -23.678 24.306 1.00 92.62 132 THR A O 1
ATOM 1088 N N . GLU A 1 133 ? -25.086 -22.291 23.139 1.00 94.19 133 GLU A N 1
ATOM 1089 C CA . GLU A 1 133 ? -24.292 -21.818 24.276 1.00 94.19 133 GLU A CA 1
ATOM 1090 C C . GLU A 1 133 ? -25.102 -20.867 25.168 1.00 94.19 133 GLU A C 1
ATOM 1092 O O . GLU A 1 133 ? -25.268 -21.135 26.357 1.00 94.19 133 GLU A O 1
ATOM 1097 N N . LEU A 1 134 ? -25.767 -19.864 24.585 1.00 92.88 134 LEU A N 1
ATOM 1098 C CA . LEU A 1 134 ? -26.721 -19.003 25.293 1.00 92.88 134 LEU A CA 1
ATOM 1099 C C . LEU A 1 134 ? -27.834 -19.818 25.969 1.00 92.88 134 LEU A C 1
ATOM 1101 O O . LEU A 1 134 ? -28.205 -19.540 27.107 1.00 92.88 134 LEU A O 1
ATOM 1105 N N . LYS A 1 135 ? -28.351 -20.869 25.318 1.00 93.62 135 LYS A N 1
ATOM 1106 C CA . LYS A 1 135 ? -29.368 -21.753 25.914 1.00 93.62 135 LYS A CA 1
ATOM 1107 C C . LYS A 1 135 ? -28.833 -22.569 27.098 1.00 93.62 135 LYS A C 1
ATOM 1109 O O . LYS A 1 135 ? -29.592 -22.831 28.032 1.00 93.62 135 LYS A O 1
ATOM 1114 N N . LYS A 1 136 ? -27.560 -22.972 27.067 1.00 96.06 136 LYS A N 1
ATOM 1115 C CA . LYS A 1 136 ? -26.871 -23.664 28.168 1.00 96.06 136 LYS A CA 1
ATOM 1116 C C . LYS A 1 136 ? -26.653 -22.720 29.352 1.00 96.06 136 LYS A C 1
ATOM 1118 O O . LYS A 1 136 ? -26.912 -23.106 30.490 1.00 96.06 136 LYS A O 1
ATOM 1123 N N . ASP A 1 137 ? -26.267 -21.478 29.087 1.00 93.62 137 ASP A N 1
ATOM 1124 C CA . ASP A 1 137 ? -25.950 -20.500 30.129 1.00 93.62 137 ASP A CA 1
ATOM 1125 C C . ASP A 1 137 ? -27.209 -19.905 30.770 1.00 93.62 137 ASP A C 1
ATOM 1127 O O . ASP A 1 137 ? -27.292 -19.846 31.994 1.00 93.62 137 ASP A O 1
ATOM 1131 N N . MET A 1 138 ? -28.266 -19.668 29.986 1.00 90.75 138 MET A N 1
ATOM 1132 C CA . MET A 1 138 ? -29.630 -19.453 30.497 1.00 90.75 138 MET A CA 1
ATOM 1133 C C . MET A 1 138 ? -30.167 -20.645 31.315 1.00 90.75 138 MET A C 1
ATOM 1135 O O . MET A 1 138 ? -31.125 -20.485 32.072 1.00 90.75 138 MET A O 1
ATOM 1139 N N . GLY A 1 139 ? -29.595 -21.844 31.154 1.00 94.56 139 GLY A N 1
ATOM 1140 C CA . GLY A 1 139 ? -29.842 -23.004 32.015 1.00 94.56 139 GLY A CA 1
ATOM 1141 C C . GLY A 1 139 ? -29.174 -22.831 33.379 1.00 94.56 139 GLY A C 1
ATOM 1142 O O . GLY A 1 139 ? -29.877 -22.731 34.385 1.00 94.56 139 GLY A O 1
ATOM 1143 N N . LYS A 1 140 ? -27.840 -22.685 33.390 1.00 95.44 140 LYS A N 1
ATOM 1144 C CA . LYS A 1 140 ? -27.036 -22.430 34.603 1.00 95.44 140 LYS A CA 1
ATOM 1145 C C . LYS A 1 140 ? -27.587 -21.262 35.427 1.00 95.44 140 LYS A C 1
ATOM 1147 O O . LYS A 1 140 ? -27.666 -21.335 36.647 1.00 95.44 140 LYS A O 1
ATOM 1152 N N . GLU A 1 141 ? -27.977 -20.170 34.766 1.00 90.31 141 GLU A N 1
ATOM 1153 C CA . GLU A 1 141 ? -28.471 -18.975 35.450 1.00 90.31 141 GLU A CA 1
ATOM 1154 C C . GLU A 1 141 ? -29.834 -19.216 36.117 1.00 90.31 141 GLU A C 1
ATOM 1156 O O . GLU A 1 141 ? -30.107 -18.678 37.187 1.00 90.31 141 GLU A O 1
ATOM 1161 N N . ARG A 1 142 ? -30.693 -20.066 35.535 1.00 94.00 142 ARG A N 1
ATOM 1162 C CA . ARG A 1 142 ? -31.955 -20.479 36.173 1.00 94.00 142 ARG A CA 1
ATOM 1163 C C . ARG A 1 142 ? -31.710 -21.375 37.380 1.00 94.00 142 ARG A C 1
ATOM 1165 O O . ARG A 1 142 ? -32.393 -21.194 38.383 1.00 94.00 142 ARG A O 1
ATOM 1172 N N . GLU A 1 143 ? -30.748 -22.289 37.296 1.00 95.94 143 GLU A N 1
ATOM 1173 C CA . GLU A 1 143 ? -30.331 -23.141 38.417 1.00 95.94 143 GLU A CA 1
ATOM 1174 C C . GLU A 1 143 ? -29.787 -22.280 39.571 1.00 95.94 143 GLU A C 1
ATOM 1176 O O . GLU A 1 143 ? -30.285 -22.370 40.692 1.00 95.94 143 GLU A O 1
ATOM 1181 N N . LEU A 1 144 ? -28.880 -21.339 39.281 1.00 94.50 144 LEU A N 1
ATOM 1182 C CA . LEU A 1 144 ? -28.342 -20.393 40.265 1.00 94.50 144 LEU A CA 1
ATOM 1183 C C . LEU A 1 144 ? -29.430 -19.486 40.870 1.00 94.50 144 LEU A C 1
ATOM 1185 O O . LEU A 1 144 ? -29.470 -19.291 42.084 1.00 94.50 144 LEU A O 1
ATOM 1189 N N . ARG A 1 145 ? -30.357 -18.958 40.057 1.00 91.44 145 ARG A N 1
ATOM 1190 C CA . ARG A 1 145 ? -31.503 -18.166 40.548 1.00 91.44 145 ARG A CA 1
ATOM 1191 C C . ARG A 1 145 ? -32.439 -18.992 41.442 1.00 91.44 145 ARG A C 1
ATOM 1193 O O . ARG A 1 145 ? -32.998 -18.440 42.388 1.00 91.44 145 ARG A O 1
ATOM 1200 N N . GLN A 1 146 ? -32.615 -20.288 41.172 1.00 95.19 146 GLN A N 1
ATOM 1201 C CA . GLN A 1 146 ? -33.390 -21.190 42.034 1.00 95.19 146 GLN A CA 1
ATOM 1202 C C . GLN A 1 146 ? -32.667 -21.474 43.354 1.00 95.19 146 GLN A C 1
ATOM 1204 O O . GLN A 1 146 ? -33.301 -21.399 44.405 1.00 95.19 146 GLN A O 1
ATOM 1209 N N . GLU A 1 147 ? -31.355 -21.720 43.328 1.00 95.50 147 GLU A N 1
ATOM 1210 C CA . GLU A 1 147 ? -30.562 -21.915 44.546 1.00 95.50 147 GLU A CA 1
ATOM 1211 C C . GLU A 1 147 ? -30.571 -20.659 45.432 1.00 95.50 147 GLU A C 1
ATOM 1213 O O . GLU A 1 147 ? -30.848 -20.741 46.628 1.00 95.50 147 GLU A O 1
ATOM 1218 N N . MET A 1 148 ? -30.354 -19.478 44.846 1.00 90.75 148 MET A N 1
ATOM 1219 C CA . MET A 1 148 ? -30.400 -18.206 45.576 1.00 90.75 148 MET A CA 1
ATOM 1220 C C . MET A 1 148 ? -31.789 -17.924 46.168 1.00 90.75 148 MET A C 1
ATOM 1222 O O . MET A 1 148 ? -31.878 -17.396 47.276 1.00 90.75 148 MET A O 1
ATOM 1226 N N . LYS A 1 149 ? -32.873 -18.324 45.486 1.00 93.12 149 LYS A N 1
ATOM 1227 C CA . LYS A 1 149 ? -34.238 -18.247 46.032 1.00 93.12 149 LYS A CA 1
ATOM 1228 C C . LYS A 1 149 ? -34.438 -19.206 47.211 1.00 93.12 149 LYS A C 1
ATOM 1230 O O . LYS A 1 149 ? -34.985 -18.786 48.223 1.00 93.12 149 LYS A O 1
ATOM 1235 N N . ALA A 1 150 ? -33.960 -20.447 47.115 1.00 94.69 150 ALA A N 1
ATOM 1236 C CA . ALA A 1 150 ? -34.052 -21.416 48.209 1.00 94.69 150 ALA A CA 1
ATOM 1237 C C . ALA A 1 150 ? -33.266 -20.958 49.454 1.00 94.69 150 ALA A C 1
ATOM 1239 O O . ALA A 1 150 ? -33.790 -21.009 50.564 1.00 94.69 150 ALA A O 1
ATOM 1240 N N . ARG A 1 151 ? -32.049 -20.422 49.269 1.00 94.06 151 ARG A N 1
ATOM 1241 C CA . ARG A 1 151 ? -31.244 -19.828 50.354 1.00 94.06 151 ARG A CA 1
ATOM 1242 C C . ARG A 1 151 ? -31.931 -18.614 50.999 1.00 94.06 151 ARG A C 1
ATOM 1244 O O . ARG A 1 151 ? -31.816 -18.424 52.206 1.00 94.06 151 ARG A O 1
ATOM 1251 N N . ALA A 1 152 ? -32.652 -17.802 50.220 1.00 91.38 152 ALA A N 1
ATOM 1252 C CA . ALA A 1 152 ? -33.440 -16.689 50.752 1.00 91.38 152 ALA A CA 1
ATOM 1253 C C . ALA A 1 152 ? -34.641 -17.178 51.584 1.00 91.38 152 ALA A C 1
ATOM 1255 O O . ALA A 1 152 ? -34.851 -16.686 52.688 1.00 91.38 152 ALA A O 1
ATOM 1256 N N . GLU A 1 153 ? -35.377 -18.186 51.106 1.00 93.94 153 GLU A N 1
ATOM 1257 C CA . GLU A 1 153 ? -36.501 -18.798 51.837 1.00 93.94 153 GLU A CA 1
ATOM 1258 C C . GLU A 1 153 ? -36.051 -19.472 53.148 1.00 93.94 153 GLU A C 1
ATOM 1260 O O . GLU A 1 153 ? -36.732 -19.361 54.169 1.00 93.94 153 GLU A O 1
ATOM 1265 N N . GLU A 1 154 ? -34.878 -20.112 53.155 1.00 93.62 154 GLU A N 1
ATOM 1266 C CA . GLU A 1 154 ? -34.257 -20.671 54.363 1.00 93.62 154 GLU A CA 1
ATOM 1267 C C . GLU A 1 154 ? -33.867 -19.571 55.369 1.00 93.62 154 GLU A C 1
ATOM 1269 O O . GLU A 1 154 ? -34.206 -19.661 56.553 1.00 93.62 154 GLU A O 1
ATOM 1274 N N . ALA A 1 155 ? -33.233 -18.489 54.899 1.00 91.00 155 ALA A N 1
ATOM 1275 C CA . ALA A 1 155 ? -32.864 -17.348 55.736 1.00 91.00 155 ALA A CA 1
ATOM 1276 C C . ALA A 1 155 ? -34.090 -16.613 56.315 1.00 91.00 155 ALA A C 1
ATOM 1278 O O . ALA A 1 155 ? -34.092 -16.255 57.495 1.00 91.00 155 ALA A O 1
ATOM 1279 N N . GLU A 1 156 ? -35.156 -16.426 55.531 1.00 92.31 156 GLU A N 1
ATOM 1280 C CA . GLU A 1 156 ? -36.429 -15.878 56.018 1.00 92.31 156 GLU A CA 1
ATOM 1281 C C . GLU A 1 156 ? -37.064 -16.782 57.084 1.00 92.31 156 GLU A C 1
ATOM 1283 O O . GLU A 1 156 ? -37.533 -16.285 58.113 1.00 92.31 156 GLU A O 1
ATOM 1288 N N . GLY A 1 157 ? -37.031 -18.105 56.882 1.00 93.88 157 GLY A N 1
ATOM 1289 C CA . GLY A 1 157 ? -37.507 -19.093 57.850 1.00 93.88 157 GLY A CA 1
ATOM 1290 C C . GLY A 1 157 ? -36.767 -19.024 59.189 1.00 93.88 157 GLY A C 1
ATOM 1291 O O . GLY A 1 157 ? -37.405 -19.001 60.247 1.00 93.88 157 GLY A O 1
ATOM 1292 N N . GLU A 1 158 ? -35.437 -18.920 59.157 1.00 93.56 158 GLU A N 1
ATOM 1293 C CA . GLU A 1 158 ? -34.611 -18.796 60.363 1.00 93.56 158 GLU A CA 1
ATOM 1294 C C . GLU A 1 158 ? -34.802 -17.440 61.061 1.00 93.56 158 GLU A C 1
ATOM 1296 O O . GLU A 1 158 ? -34.964 -17.394 62.281 1.00 93.56 158 GLU A O 1
ATOM 1301 N N . VAL A 1 159 ? -34.919 -16.334 60.315 1.00 91.00 159 VAL A N 1
ATOM 1302 C CA . VAL A 1 159 ? -35.302 -15.024 60.879 1.00 91.00 159 VAL A CA 1
ATOM 1303 C C . VAL A 1 159 ? -36.674 -15.093 61.561 1.00 91.00 159 VAL A C 1
ATOM 1305 O O . VAL A 1 159 ? -36.865 -14.501 62.627 1.00 91.00 159 VAL A O 1
ATOM 1308 N N . LEU A 1 160 ? -37.634 -15.836 61.000 1.00 94.69 160 LEU A N 1
ATOM 1309 C CA . LEU A 1 160 ? -38.947 -16.038 61.618 1.00 94.69 160 LEU A CA 1
ATOM 1310 C C . LEU A 1 160 ? -38.865 -16.898 62.894 1.00 94.69 160 LEU A C 1
ATOM 1312 O O . LEU A 1 160 ? -39.596 -16.642 63.855 1.00 94.69 160 LEU A O 1
ATOM 1316 N N . ARG A 1 161 ? -37.974 -17.899 62.927 1.00 95.25 161 ARG A N 1
ATOM 1317 C CA . ARG A 1 161 ? -37.702 -18.733 64.110 1.00 95.25 161 ARG A CA 1
ATOM 1318 C C . ARG A 1 161 ? -37.060 -17.915 65.231 1.00 95.25 161 ARG A C 1
ATOM 1320 O O . ARG A 1 161 ? -37.522 -17.982 66.370 1.00 95.25 161 ARG A O 1
ATOM 1327 N N . LEU A 1 162 ? -36.042 -17.118 64.904 1.00 92.31 162 LEU A N 1
ATOM 1328 C CA . LEU A 1 162 ? -35.334 -16.248 65.843 1.00 92.31 162 LEU A CA 1
ATOM 1329 C C . LEU A 1 162 ? -36.254 -15.170 66.426 1.00 92.31 162 LEU A C 1
ATOM 1331 O O . LEU A 1 162 ? -36.218 -14.952 67.633 1.00 92.31 162 LEU A O 1
ATOM 1335 N N . LYS A 1 163 ? -37.140 -14.566 65.618 1.00 92.94 163 LYS A N 1
ATOM 1336 C CA . LYS A 1 163 ? -38.167 -13.629 66.113 1.00 92.94 163 LYS A CA 1
ATOM 1337 C C . LYS A 1 163 ? -39.057 -14.270 67.179 1.00 92.94 163 LYS A C 1
ATOM 1339 O O . LYS A 1 163 ? -39.096 -13.767 68.293 1.00 92.94 163 LYS A O 1
ATOM 1344 N N . ARG A 1 164 ? -39.656 -15.436 66.897 1.00 94.38 164 ARG A N 1
ATOM 1345 C CA . ARG A 1 164 ? -40.490 -16.167 67.877 1.00 94.38 164 ARG A CA 1
ATOM 1346 C C . ARG A 1 164 ? -39.740 -16.487 69.174 1.00 94.38 164 ARG A C 1
ATOM 1348 O O . ARG A 1 164 ? -40.320 -16.384 70.249 1.00 94.38 164 ARG A O 1
ATOM 1355 N N . MET A 1 165 ? -38.466 -16.869 69.076 1.00 93.44 165 MET A N 1
ATOM 1356 C CA . MET A 1 165 ? -37.626 -17.154 70.243 1.00 93.44 165 MET A CA 1
ATOM 1357 C C . MET A 1 165 ? -37.306 -15.881 71.043 1.00 93.44 165 MET A C 1
ATOM 1359 O O . MET A 1 165 ? -37.309 -15.914 72.269 1.00 93.44 165 MET A O 1
ATOM 1363 N N . ASN A 1 166 ? -37.087 -14.750 70.371 1.00 90.62 166 ASN A N 1
ATOM 1364 C CA . ASN A 1 166 ? -36.897 -13.452 71.014 1.00 90.62 166 ASN A CA 1
ATOM 1365 C C . ASN A 1 166 ? -38.189 -12.939 71.681 1.00 90.62 166 ASN A C 1
ATOM 1367 O O . ASN A 1 166 ? -38.134 -12.410 72.789 1.00 90.62 166 ASN A O 1
ATOM 1371 N N . ASP A 1 167 ? -39.352 -13.151 71.058 1.00 92.12 167 ASP A N 1
ATOM 1372 C CA . ASP A 1 167 ? -40.663 -12.816 71.631 1.00 92.12 167 ASP A CA 1
ATOM 1373 C C . ASP A 1 167 ? -40.951 -13.641 72.902 1.00 92.12 167 ASP A C 1
ATOM 1375 O O . ASP A 1 167 ? -41.504 -13.117 73.869 1.00 92.12 167 ASP A O 1
ATOM 1379 N N . GLN A 1 168 ? -40.543 -14.919 72.919 1.00 91.94 168 GLN A N 1
ATOM 1380 C CA . GLN A 1 168 ? -40.611 -15.800 74.093 1.00 91.94 168 GLN A CA 1
ATOM 1381 C C . GLN A 1 168 ? -39.661 -15.341 75.206 1.00 91.94 168 GLN A C 1
ATOM 1383 O O . GLN A 1 168 ? -40.111 -15.104 76.322 1.00 91.94 168 GLN A O 1
ATOM 1388 N N . LEU A 1 169 ? -38.379 -15.120 74.896 1.00 91.12 169 LEU A N 1
ATOM 1389 C CA . LEU A 1 169 ? -37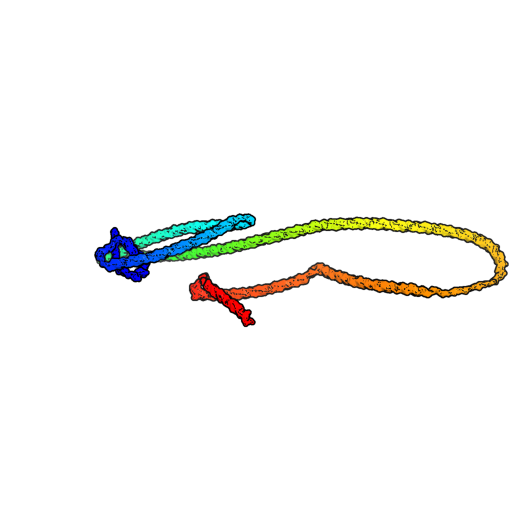.400 -14.624 75.873 1.00 91.12 169 LEU A CA 1
ATOM 1390 C C . LEU A 1 169 ? -37.787 -13.251 76.451 1.00 91.12 169 LEU A C 1
ATOM 1392 O O . LEU A 1 169 ? -37.508 -12.983 77.616 1.00 91.12 169 LEU A O 1
ATOM 1396 N N . SER A 1 170 ? -38.462 -12.397 75.674 1.00 90.19 170 SER A N 1
ATOM 1397 C CA . SER A 1 170 ? -39.009 -11.127 76.176 1.00 90.19 170 SER A CA 1
ATOM 1398 C C . SER A 1 170 ? -40.113 -11.361 77.217 1.00 90.19 170 SER A C 1
ATOM 1400 O O . SER A 1 170 ? -40.094 -10.735 78.274 1.00 90.19 170 SER A O 1
ATOM 1402 N N . GLN A 1 171 ? -41.029 -12.305 76.964 1.00 90.44 171 GLN A N 1
ATOM 1403 C CA . GLN A 1 171 ? -42.080 -12.687 77.919 1.00 90.44 171 GLN A CA 1
ATOM 1404 C C . GLN A 1 171 ? -41.501 -13.325 79.190 1.00 90.44 171 GLN A C 1
ATOM 1406 O O . GLN A 1 171 ? -41.960 -13.005 80.286 1.00 90.44 171 GLN A O 1
ATOM 1411 N N . ASP A 1 172 ? -40.467 -14.162 79.064 1.00 89.62 172 ASP A N 1
ATOM 1412 C CA . ASP A 1 172 ? -39.760 -14.742 80.211 1.00 89.62 172 ASP A CA 1
ATOM 1413 C C . ASP A 1 172 ? -39.071 -13.650 81.053 1.00 89.62 172 ASP A C 1
ATOM 1415 O O . ASP A 1 172 ? -39.158 -13.662 82.281 1.00 89.62 172 ASP A O 1
ATOM 1419 N N . VAL A 1 173 ? -38.423 -12.665 80.416 1.00 87.94 173 VAL A N 1
ATOM 1420 C CA . VAL A 1 173 ? -37.789 -11.524 81.105 1.00 87.94 173 VAL A CA 1
ATOM 1421 C C . VAL A 1 173 ? -38.814 -10.656 81.838 1.00 87.94 173 VAL A C 1
ATOM 1423 O O . VAL A 1 173 ? -38.555 -10.263 82.978 1.00 87.94 173 VAL A O 1
ATOM 1426 N N . ASP A 1 174 ? -39.971 -10.377 81.234 1.00 86.69 174 ASP A N 1
ATOM 1427 C CA . ASP A 1 174 ? -41.047 -9.625 81.891 1.00 86.69 174 ASP A CA 1
ATOM 1428 C C . ASP A 1 174 ? -41.673 -10.421 83.051 1.00 86.69 174 ASP A C 1
ATOM 1430 O O . ASP A 1 174 ? -41.919 -9.858 84.122 1.00 86.69 174 ASP A O 1
ATOM 1434 N N . TYR A 1 175 ? -41.848 -11.740 82.895 1.00 89.25 175 TYR A N 1
ATOM 1435 C CA . TYR A 1 175 ? -42.291 -12.632 83.971 1.00 89.25 175 TYR A CA 1
ATOM 1436 C C . TYR A 1 175 ? -41.302 -12.632 85.150 1.00 89.25 175 TYR A C 1
ATOM 1438 O O . TYR A 1 175 ? -41.700 -12.386 86.290 1.00 89.25 175 TYR A O 1
ATOM 1446 N N . TYR A 1 176 ? -40.006 -12.851 84.897 1.00 85.25 176 TYR A N 1
ATOM 1447 C CA . TYR A 1 176 ? -38.992 -12.885 85.957 1.00 85.25 176 TYR A CA 1
ATOM 1448 C C . TYR A 1 176 ? -38.774 -11.521 86.614 1.00 85.25 176 TYR A C 1
ATOM 1450 O O . TYR A 1 176 ? -38.480 -11.472 87.808 1.00 85.25 176 TYR A O 1
ATOM 1458 N N . ARG A 1 177 ? -38.965 -10.414 85.883 1.00 82.88 177 ARG A N 1
ATOM 1459 C CA . ARG A 1 177 ? -38.992 -9.067 86.470 1.00 82.88 177 ARG A CA 1
ATOM 1460 C C . ARG A 1 177 ? -40.156 -8.922 87.447 1.00 82.88 177 ARG A C 1
ATOM 1462 O O . ARG A 1 177 ? -39.928 -8.534 88.586 1.00 82.88 177 ARG A O 1
ATOM 1469 N N . GLY A 1 178 ? -41.362 -9.330 87.048 1.00 76.94 178 GLY A N 1
ATOM 1470 C CA . GLY A 1 178 ? -42.527 -9.349 87.935 1.00 76.94 178 GLY A CA 1
ATOM 1471 C C . GLY A 1 178 ? -42.354 -10.259 89.159 1.00 76.94 178 GLY A C 1
ATOM 1472 O O . GLY A 1 178 ? -42.814 -9.912 90.245 1.00 76.94 178 GLY A O 1
ATOM 1473 N N . GLU A 1 179 ? -41.663 -11.398 89.028 1.00 77.38 179 GLU A N 1
ATOM 1474 C CA . GLU A 1 179 ? -41.383 -12.284 90.168 1.00 77.38 179 GLU A CA 1
ATOM 1475 C C . GLU A 1 179 ? -40.289 -11.730 91.106 1.00 77.38 179 GLU A C 1
ATOM 1477 O O . GLU A 1 179 ? -40.355 -11.967 92.312 1.00 77.38 179 GLU A O 1
ATOM 1482 N N . LEU A 1 180 ? -39.324 -10.960 90.584 1.00 66.38 180 LEU A N 1
ATOM 1483 C CA . LEU A 1 180 ? -38.329 -10.220 91.373 1.00 66.38 180 LEU A CA 1
ATOM 1484 C C . LEU A 1 180 ? -38.959 -9.039 92.122 1.00 66.38 180 LEU A C 1
ATOM 1486 O O . LEU A 1 180 ? -38.772 -8.928 93.331 1.00 66.38 180 LEU A O 1
ATOM 1490 N N . ASP A 1 181 ? -39.766 -8.219 91.445 1.00 64.00 181 ASP A N 1
ATOM 1491 C CA . ASP A 1 181 ? -40.498 -7.098 92.057 1.00 64.00 181 ASP A CA 1
ATOM 1492 C C . ASP A 1 181 ? -41.497 -7.586 93.133 1.00 64.00 181 ASP A C 1
ATOM 1494 O O . ASP A 1 181 ? -41.814 -6.865 94.080 1.00 64.00 181 ASP A O 1
ATOM 1498 N N . ALA A 1 182 ? -41.966 -8.837 93.034 1.00 62.19 182 ALA A N 1
ATOM 1499 C CA . ALA A 1 182 ? -42.788 -9.506 94.046 1.00 62.19 182 ALA A CA 1
ATOM 1500 C C . ALA A 1 182 ? -41.985 -10.203 95.169 1.00 62.19 182 ALA A C 1
ATOM 1502 O O . ALA A 1 182 ? -42.586 -10.716 96.120 1.00 62.19 182 ALA A O 1
ATOM 1503 N N . LYS A 1 183 ? -40.649 -10.253 95.080 1.00 51.84 183 LYS A N 1
ATOM 1504 C CA . LYS A 1 183 ? -39.754 -10.930 96.032 1.00 51.84 183 LYS A CA 1
ATOM 1505 C C . LYS A 1 183 ? -38.570 -10.047 96.436 1.00 51.84 183 LYS A C 1
ATOM 1507 O O . LYS A 1 183 ? -37.414 -10.390 96.196 1.00 51.84 183 LYS A O 1
ATOM 1512 N N . GLU A 1 184 ? -38.858 -9.005 97.214 1.00 47.19 184 GLU A N 1
ATOM 1513 C CA . GLU A 1 184 ? -37.912 -8.496 98.216 1.00 47.19 184 GLU A CA 1
ATOM 1514 C C . GLU A 1 184 ? -38.045 -9.272 99.547 1.00 47.19 184 GLU A C 1
ATOM 1516 O O . GLU A 1 184 ? -38.910 -8.962 100.371 1.00 47.19 184 GLU A O 1
ATOM 1521 N N . PRO A 1 185 ? -37.172 -10.253 99.835 1.00 49.56 185 PRO A N 1
ATOM 1522 C CA . PRO A 1 185 ? -36.792 -10.599 101.195 1.00 49.56 185 PRO A CA 1
ATOM 1523 C C . PRO A 1 185 ? -35.494 -9.868 101.570 1.00 49.56 185 PRO A C 1
ATOM 1525 O O . PRO A 1 185 ? -34.535 -9.828 100.800 1.00 49.56 185 PRO A O 1
ATOM 1528 N N . ALA A 1 186 ? -35.423 -9.327 102.787 1.00 55.75 186 ALA A N 1
ATOM 1529 C CA . ALA A 1 186 ? -34.208 -8.687 103.283 1.00 55.75 186 ALA A CA 1
ATOM 1530 C C . ALA A 1 186 ? -33.069 -9.713 103.460 1.00 55.75 186 ALA A C 1
ATOM 1532 O O . ALA A 1 186 ? -33.052 -10.465 104.437 1.00 55.75 186 ALA A O 1
ATOM 1533 N N . THR A 1 187 ? -32.108 -9.732 102.532 1.00 41.38 187 THR A N 1
ATOM 1534 C CA . THR A 1 187 ? -30.916 -10.591 102.615 1.00 41.38 187 THR A CA 1
ATOM 1535 C C . THR A 1 187 ? -30.012 -10.182 103.773 1.00 41.38 187 THR A C 1
ATOM 1537 O O . THR A 1 187 ? -29.794 -8.996 104.037 1.00 41.38 187 THR A O 1
ATOM 1540 N N . SER A 1 188 ? -29.439 -11.173 104.445 1.00 53.44 188 SER A N 1
ATOM 1541 C CA . SER A 1 188 ? -28.545 -10.988 105.580 1.00 53.44 188 SER A CA 1
ATOM 1542 C C . SER A 1 188 ? -27.170 -10.434 105.178 1.00 53.44 188 SER A C 1
ATOM 1544 O O . SER A 1 188 ? -26.752 -10.430 104.017 1.00 53.44 188 SER A O 1
ATOM 1546 N N . ARG A 1 189 ? -26.425 -9.960 106.183 1.00 54.53 189 ARG A N 1
ATOM 1547 C CA . ARG A 1 189 ? -25.134 -9.272 106.004 1.00 54.53 189 ARG A CA 1
ATOM 1548 C C . ARG A 1 189 ? -24.018 -10.157 105.422 1.00 54.53 189 ARG A C 1
ATOM 1550 O O . ARG A 1 189 ? -23.025 -9.612 104.948 1.00 54.53 189 ARG A O 1
ATOM 1557 N N . ASP A 1 190 ? -24.174 -11.479 105.463 1.00 54.25 190 ASP A N 1
ATOM 1558 C CA . ASP A 1 190 ? -23.203 -12.444 104.926 1.00 54.25 190 ASP A CA 1
ATOM 1559 C C . ASP A 1 190 ? -23.487 -12.758 103.445 1.00 54.25 190 ASP A C 1
ATOM 1561 O O . ASP A 1 190 ? -22.589 -12.702 102.604 1.00 54.25 190 ASP A O 1
ATOM 1565 N N . GLU A 1 191 ? -24.765 -12.926 103.084 1.00 61.03 191 GLU A N 1
ATOM 1566 C CA . GLU A 1 191 ? -25.217 -13.051 101.690 1.00 61.03 191 GLU A CA 1
ATOM 1567 C C . GLU A 1 191 ? -24.796 -11.829 100.860 1.00 61.03 191 GLU A C 1
ATOM 1569 O O . GLU A 1 191 ? -24.266 -11.980 99.760 1.00 61.03 191 GLU A O 1
ATOM 1574 N N . GLY A 1 192 ? -24.916 -10.619 101.421 1.00 71.75 192 GLY A N 1
ATOM 1575 C CA . GLY A 1 192 ? -24.412 -9.395 100.790 1.00 71.75 192 GLY A CA 1
ATOM 1576 C C . GLY A 1 192 ? -22.898 -9.411 100.522 1.00 71.75 192 GLY A C 1
ATOM 1577 O O . GLY A 1 192 ? -22.446 -8.871 99.513 1.00 71.75 192 GLY A O 1
ATOM 1578 N N . ALA A 1 193 ? -22.099 -10.073 101.367 1.00 75.69 193 ALA A N 1
ATOM 1579 C CA . ALA A 1 193 ? -20.657 -10.214 101.159 1.00 75.69 193 ALA A CA 1
ATOM 1580 C C . ALA A 1 193 ? -20.318 -11.262 100.082 1.00 75.69 193 ALA A C 1
ATOM 1582 O O . ALA A 1 193 ? -19.353 -11.083 99.332 1.00 75.69 193 ALA A O 1
ATOM 1583 N N . GLU A 1 194 ? -21.111 -12.330 99.952 1.00 80.12 194 GLU A N 1
ATOM 1584 C CA . GLU A 1 194 ? -21.016 -13.239 98.805 1.00 80.12 194 GLU A CA 1
ATOM 1585 C C . GLU A 1 194 ? -21.443 -12.571 97.495 1.00 80.12 194 GLU A C 1
ATOM 1587 O O . GLU A 1 194 ? -20.753 -12.721 96.487 1.00 80.12 194 GLU A O 1
ATOM 1592 N N . VAL A 1 195 ? -22.547 -11.819 97.498 1.00 80.75 195 VAL A N 1
ATOM 1593 C CA . VAL A 1 195 ? -23.021 -11.060 96.331 1.00 80.75 195 VAL A CA 1
ATOM 1594 C C . VAL A 1 195 ? -21.963 -10.049 95.890 1.00 80.75 195 VAL A C 1
ATOM 1596 O O . VAL A 1 195 ? -21.639 -10.005 94.708 1.00 80.75 195 VAL A O 1
ATOM 1599 N N . GLN A 1 196 ? -21.320 -9.331 96.817 1.00 84.19 196 GLN A N 1
ATOM 1600 C CA . GLN A 1 196 ? -20.234 -8.398 96.491 1.00 84.19 196 GLN A CA 1
ATOM 1601 C C . GLN A 1 196 ? -19.015 -9.098 95.852 1.00 84.19 196 GLN A C 1
ATOM 1603 O O . GLN A 1 196 ? -18.390 -8.548 94.939 1.00 84.19 196 GLN A O 1
ATOM 1608 N N . LYS A 1 197 ? -18.678 -10.324 96.284 1.00 87.25 197 LYS A N 1
ATOM 1609 C CA . LYS A 1 197 ? -17.618 -11.145 95.661 1.00 87.25 197 LYS A CA 1
ATOM 1610 C C . LYS A 1 197 ? -18.017 -11.623 94.264 1.00 87.25 197 LYS A C 1
ATOM 1612 O O . LYS A 1 197 ? -17.231 -11.491 93.332 1.00 87.25 197 LYS A O 1
ATOM 1617 N N . LYS A 1 198 ? -19.245 -12.126 94.102 1.00 91.19 198 LYS A N 1
ATOM 1618 C CA . LYS A 1 198 ? -19.791 -12.577 92.810 1.00 91.19 198 LYS A CA 1
ATOM 1619 C C . LYS A 1 198 ? -19.865 -11.412 91.813 1.00 91.19 198 LYS A C 1
ATOM 1621 O O . LYS A 1 198 ? -19.440 -11.570 90.676 1.00 91.19 198 LYS A O 1
ATOM 1626 N N . LEU A 1 199 ? -20.280 -10.224 92.259 1.00 89.44 199 LEU A N 1
ATOM 1627 C CA . LEU A 1 199 ? -20.312 -8.989 91.469 1.00 89.44 199 LEU A CA 1
ATOM 1628 C C . LEU A 1 199 ? -18.910 -8.511 91.061 1.00 89.44 199 LEU A C 1
ATOM 1630 O O . LEU A 1 199 ? -18.695 -8.165 89.905 1.00 89.44 199 LEU A O 1
ATOM 1634 N N . THR A 1 200 ? -17.929 -8.516 91.969 1.00 91.56 200 THR A N 1
ATOM 1635 C CA . THR A 1 200 ? -16.548 -8.126 91.614 1.00 91.56 200 THR A CA 1
ATOM 1636 C C . THR A 1 200 ? -15.859 -9.146 90.702 1.00 91.56 200 THR A C 1
ATOM 1638 O O . THR A 1 200 ? -15.085 -8.748 89.831 1.00 91.56 200 THR A O 1
ATOM 1641 N N . GLN A 1 201 ? -16.183 -10.437 90.824 1.00 94.56 201 GLN A N 1
ATOM 1642 C CA . GLN A 1 201 ? -15.755 -11.468 89.877 1.00 94.56 201 GLN A CA 1
ATOM 1643 C C . GLN A 1 201 ? -16.419 -11.294 88.501 1.00 94.56 201 GLN A C 1
ATOM 1645 O O . GLN A 1 201 ? -15.711 -11.293 87.496 1.00 94.56 201 GLN A O 1
ATOM 1650 N N . ALA A 1 202 ? -17.736 -11.067 88.453 1.00 93.56 202 ALA A N 1
ATOM 1651 C CA . ALA A 1 202 ? -18.474 -10.815 87.215 1.00 93.56 202 ALA A CA 1
ATOM 1652 C C . ALA A 1 202 ? -17.986 -9.542 86.506 1.00 93.56 202 ALA A C 1
ATOM 1654 O O . ALA A 1 202 ? -17.736 -9.574 85.307 1.00 93.56 202 ALA A O 1
ATOM 1655 N N . ASN A 1 203 ? -17.739 -8.451 87.238 1.00 94.06 203 ASN A N 1
ATOM 1656 C CA . ASN A 1 203 ? -17.166 -7.226 86.675 1.00 94.06 203 ASN A CA 1
ATOM 1657 C C . ASN A 1 203 ? -15.767 -7.470 86.090 1.00 94.06 203 ASN A C 1
ATOM 1659 O O . ASN A 1 203 ? -15.472 -6.991 84.999 1.00 94.06 203 ASN A O 1
ATOM 1663 N N . ARG A 1 204 ? -14.911 -8.258 86.761 1.00 95.12 204 ARG A N 1
ATOM 1664 C CA . ARG A 1 204 ? -13.609 -8.655 86.200 1.00 95.12 204 ARG A CA 1
ATOM 1665 C C . ARG A 1 204 ? -13.766 -9.480 84.919 1.00 95.12 204 ARG A C 1
ATOM 1667 O O . ARG A 1 204 ? -13.020 -9.255 83.973 1.00 95.12 204 ARG A O 1
ATOM 1674 N N . GLN A 1 205 ? -14.721 -10.408 84.884 1.00 96.00 205 GLN A N 1
ATOM 1675 C CA . GLN A 1 205 ? -15.021 -11.195 83.686 1.00 96.00 205 GLN A CA 1
ATOM 1676 C C . GLN A 1 205 ? -15.557 -10.313 82.551 1.00 96.00 205 GLN A C 1
ATOM 1678 O O . GLN A 1 205 ? -15.126 -10.492 81.420 1.00 96.00 205 GLN A O 1
ATOM 1683 N N . LEU A 1 206 ? -16.406 -9.321 82.841 1.00 95.50 206 LEU A N 1
ATOM 1684 C CA . LEU A 1 206 ? -16.898 -8.347 81.861 1.00 95.50 206 LEU A CA 1
ATOM 1685 C C . LEU A 1 206 ? -15.766 -7.499 81.268 1.00 95.50 206 LEU A C 1
ATOM 1687 O O . LEU A 1 206 ? -15.692 -7.390 80.051 1.00 95.50 206 LEU A O 1
ATOM 1691 N N . TYR A 1 207 ? -14.855 -6.958 82.087 1.00 96.56 207 TYR A N 1
ATOM 1692 C CA . TYR A 1 207 ? -13.679 -6.243 81.567 1.00 96.56 207 TYR A CA 1
ATOM 1693 C C . TYR A 1 207 ? -12.815 -7.137 80.674 1.00 96.56 207 TYR A C 1
ATOM 1695 O O . TYR A 1 207 ? -12.406 -6.711 79.601 1.00 96.56 207 TYR A O 1
ATOM 1703 N N . GLN A 1 208 ? -12.599 -8.392 81.071 1.00 96.69 208 GLN A N 1
ATOM 1704 C CA . GLN A 1 208 ? -11.814 -9.331 80.275 1.00 96.69 208 GLN A CA 1
ATOM 1705 C C . GLN A 1 208 ? -12.518 -9.698 78.953 1.00 96.69 208 GLN A C 1
ATOM 1707 O O . GLN A 1 208 ? -11.873 -9.714 77.912 1.00 96.69 208 GLN A O 1
ATOM 1712 N N . CYS A 1 209 ? -13.847 -9.864 78.962 1.00 95.94 209 CYS A N 1
ATOM 1713 C CA . CYS A 1 209 ? -14.643 -10.048 77.744 1.00 95.94 209 CYS A CA 1
ATOM 1714 C C . CYS A 1 209 ? -14.616 -8.815 76.828 1.00 95.94 209 CYS A C 1
ATOM 1716 O O . CYS A 1 209 ? -14.669 -8.983 75.617 1.00 95.94 209 CYS A O 1
ATOM 1718 N N . LEU A 1 210 ? -14.534 -7.595 77.377 1.00 96.88 210 LEU A N 1
ATOM 1719 C CA . LEU A 1 210 ? -14.392 -6.357 76.600 1.00 96.88 210 LEU A CA 1
ATOM 1720 C C . LEU A 1 210 ? -12.994 -6.231 75.974 1.00 96.88 210 LEU A C 1
ATOM 1722 O O . LEU A 1 210 ? -12.890 -5.858 74.811 1.00 96.88 210 LEU A O 1
ATOM 1726 N N . GLU A 1 211 ? -11.931 -6.590 76.702 1.00 97.69 211 GLU A N 1
ATOM 1727 C CA . GLU A 1 211 ? -10.567 -6.658 76.152 1.00 97.69 211 GLU A CA 1
ATOM 1728 C C . GLU A 1 211 ? -10.429 -7.735 75.063 1.00 97.69 211 GLU A C 1
ATOM 1730 O O . GLU A 1 211 ? -9.698 -7.535 74.093 1.00 97.69 211 GLU A O 1
ATOM 1735 N N . ASP A 1 212 ? -11.104 -8.879 75.223 1.00 96.75 212 ASP A N 1
ATOM 1736 C CA . ASP A 1 212 ? -11.162 -9.934 74.207 1.00 96.75 212 ASP A CA 1
ATOM 1737 C C . ASP A 1 212 ? -11.979 -9.478 72.981 1.00 96.75 212 ASP A C 1
ATOM 1739 O O . ASP A 1 212 ? -11.516 -9.655 71.856 1.00 96.75 212 ASP A O 1
ATOM 1743 N N . LEU A 1 213 ? -13.132 -8.819 73.184 1.00 96.19 213 LEU A N 1
ATOM 1744 C CA . LEU A 1 213 ? -13.939 -8.223 72.108 1.00 96.19 213 LEU A CA 1
ATOM 1745 C C . LEU A 1 213 ? -13.126 -7.221 71.291 1.00 96.19 213 LEU A C 1
ATOM 1747 O O . LEU A 1 213 ? -13.023 -7.382 70.078 1.00 96.19 213 LEU A O 1
ATOM 1751 N N . GLN A 1 214 ? -12.502 -6.240 71.949 1.00 97.56 214 GLN A N 1
ATOM 1752 C CA . GLN A 1 214 ? -11.736 -5.204 71.261 1.00 97.56 214 GLN A CA 1
ATOM 1753 C C . GLN A 1 214 ? -10.566 -5.805 70.467 1.00 97.56 214 GLN A C 1
ATOM 1755 O O . GLN A 1 214 ? -10.355 -5.418 69.323 1.00 97.56 214 GLN A O 1
ATOM 1760 N N . ARG A 1 215 ? -9.872 -6.823 71.002 1.00 97.69 215 ARG A N 1
ATOM 1761 C CA . ARG A 1 215 ? -8.849 -7.554 70.232 1.00 97.69 215 ARG A CA 1
ATOM 1762 C C . ARG A 1 215 ? -9.427 -8.240 68.991 1.00 97.69 215 ARG A C 1
ATOM 1764 O O . ARG A 1 215 ? -8.809 -8.164 67.937 1.00 97.69 215 ARG A O 1
ATOM 1771 N N . THR A 1 216 ? -10.616 -8.843 69.071 1.00 96.12 216 THR A N 1
ATOM 1772 C CA . THR A 1 216 ? -11.273 -9.407 67.874 1.00 96.12 216 THR A CA 1
ATOM 1773 C C . THR A 1 216 ? -11.799 -8.347 66.899 1.00 96.12 216 THR A C 1
ATOM 1775 O O . THR A 1 216 ? -11.879 -8.621 65.705 1.00 96.12 216 THR A O 1
ATOM 1778 N N . GLU A 1 217 ? -12.133 -7.139 67.361 1.00 95.88 217 GLU A N 1
ATOM 1779 C CA . GLU A 1 217 ? -12.497 -6.009 66.494 1.00 95.88 217 GLU A CA 1
ATOM 1780 C C . GLU A 1 217 ? -11.267 -5.460 65.751 1.00 95.88 217 GLU A C 1
ATOM 1782 O O . GLU A 1 217 ? -11.333 -5.282 64.533 1.00 95.88 217 GLU A O 1
ATOM 1787 N N . ASP A 1 218 ? -10.137 -5.289 66.448 1.00 97.75 218 ASP A N 1
ATOM 1788 C CA . ASP A 1 218 ? -8.849 -4.886 65.868 1.00 97.75 218 ASP A CA 1
ATOM 1789 C C . ASP A 1 218 ? -8.351 -5.927 64.837 1.00 97.75 218 ASP A C 1
ATOM 1791 O O . ASP A 1 218 ? -8.042 -5.576 63.696 1.00 97.75 218 ASP A O 1
ATOM 1795 N N . GLU A 1 219 ? -8.358 -7.225 65.178 1.00 97.81 219 GLU A N 1
ATOM 1796 C CA . GLU A 1 219 ? -7.990 -8.320 64.258 1.00 97.81 219 GLU A CA 1
ATOM 1797 C C . GLU A 1 219 ? -8.883 -8.359 63.002 1.00 97.81 219 GLU A C 1
ATOM 1799 O O . GLU A 1 219 ? -8.403 -8.601 61.891 1.00 97.81 219 GLU A O 1
ATOM 1804 N N . ASN A 1 220 ? -10.184 -8.094 63.147 1.00 96.06 220 ASN A N 1
ATOM 1805 C CA . ASN A 1 220 ? -11.132 -8.067 62.032 1.00 96.06 220 ASN A CA 1
ATOM 1806 C C . ASN A 1 220 ? -10.950 -6.811 61.152 1.00 96.06 220 ASN A C 1
ATOM 1808 O O . ASN A 1 220 ? -11.106 -6.882 59.931 1.00 96.06 220 ASN A O 1
ATOM 1812 N N . ALA A 1 221 ? -10.552 -5.675 61.735 1.00 97.25 221 ALA A N 1
ATOM 1813 C CA . ALA A 1 221 ? -10.173 -4.477 60.987 1.00 97.25 221 ALA A CA 1
ATOM 1814 C C . ALA A 1 221 ? -8.890 -4.695 60.161 1.00 97.25 221 ALA A C 1
ATOM 1816 O O . ALA A 1 221 ? -8.860 -4.338 58.979 1.00 97.25 221 ALA A O 1
ATOM 1817 N N . ASP A 1 222 ? -7.874 -5.349 60.732 1.00 97.81 222 ASP A N 1
ATOM 1818 C CA . ASP A 1 222 ? -6.647 -5.728 60.019 1.00 97.81 222 ASP A CA 1
ATOM 1819 C C . ASP A 1 222 ? -6.927 -6.728 58.885 1.00 97.81 222 ASP A C 1
ATOM 1821 O O . ASP A 1 222 ? -6.462 -6.533 57.757 1.00 97.81 222 ASP A O 1
ATOM 1825 N N . LEU A 1 223 ? -7.738 -7.764 59.134 1.00 97.50 223 LEU A N 1
ATOM 1826 C CA . LEU A 1 223 ? -8.165 -8.716 58.100 1.00 97.50 223 LEU A CA 1
ATOM 1827 C C . LEU A 1 223 ? -8.942 -8.027 56.971 1.00 97.50 223 LEU A C 1
ATOM 1829 O O . LEU A 1 223 ? -8.726 -8.335 55.797 1.00 97.50 223 LEU A O 1
ATOM 1833 N N . LYS A 1 224 ? -9.812 -7.064 57.299 1.00 97.81 224 LYS A N 1
ATOM 1834 C CA . LYS A 1 224 ? -10.536 -6.272 56.300 1.00 97.81 224 LYS A CA 1
ATOM 1835 C C . LYS A 1 224 ? -9.585 -5.413 55.461 1.00 97.81 224 LYS A C 1
ATOM 1837 O O . LYS A 1 224 ? -9.693 -5.429 54.238 1.00 97.81 224 LYS A O 1
ATOM 1842 N N . SER A 1 225 ? -8.628 -4.734 56.092 1.00 97.75 225 SER A N 1
ATOM 1843 C CA . SER A 1 225 ? -7.595 -3.933 55.418 1.00 97.75 225 SER A CA 1
ATOM 1844 C C . SER A 1 225 ? -6.749 -4.777 54.451 1.00 97.75 225 SER A C 1
ATOM 1846 O O . SER A 1 225 ? -6.543 -4.394 53.296 1.00 97.75 225 SER A O 1
ATOM 1848 N N . GLN A 1 226 ? -6.339 -5.979 54.877 1.00 98.06 226 GLN A N 1
ATOM 1849 C CA . GLN A 1 226 ? -5.635 -6.946 54.026 1.00 98.06 226 GLN A CA 1
ATOM 1850 C C . GLN A 1 226 ? -6.496 -7.407 52.841 1.00 98.06 226 GLN A C 1
ATOM 1852 O O . GLN A 1 226 ? -6.000 -7.476 51.718 1.00 98.06 226 GLN A O 1
ATOM 1857 N N . ASN A 1 227 ? -7.784 -7.679 53.060 1.00 96.38 227 ASN A N 1
ATOM 1858 C CA . ASN A 1 227 ? -8.705 -8.097 52.003 1.00 96.38 227 ASN A CA 1
ATOM 1859 C C . ASN A 1 227 ? -8.937 -6.970 50.974 1.00 96.38 227 ASN A C 1
ATOM 1861 O O . ASN A 1 227 ? -8.826 -7.195 49.771 1.00 96.38 227 ASN A O 1
ATOM 1865 N N . GLU A 1 228 ? -9.135 -5.729 51.435 1.00 97.94 228 GLU A N 1
ATOM 1866 C CA . GLU A 1 228 ? -9.217 -4.536 50.579 1.00 97.94 228 GLU A CA 1
ATOM 1867 C C . GLU A 1 228 ? -7.910 -4.281 49.800 1.00 97.94 228 GLU A C 1
ATOM 1869 O O . GLU A 1 228 ? -7.953 -3.755 48.688 1.00 97.94 228 GLU A O 1
ATOM 1874 N N . GLN A 1 229 ? -6.740 -4.634 50.352 1.00 97.88 229 GLN A N 1
ATOM 1875 C CA . GLN A 1 229 ? -5.457 -4.554 49.642 1.00 97.88 229 GLN A CA 1
ATOM 1876 C C . GLN A 1 229 ? -5.308 -5.660 48.591 1.00 97.88 229 GLN A C 1
ATOM 1878 O O . GLN A 1 229 ? -4.874 -5.377 47.477 1.00 97.88 229 GLN A O 1
ATOM 1883 N N . LEU A 1 230 ? -5.675 -6.902 48.914 1.00 97.50 230 LEU A N 1
ATOM 1884 C CA . LEU A 1 230 ? -5.649 -8.021 47.968 1.00 97.50 230 LEU A CA 1
ATOM 1885 C C . LEU A 1 230 ? -6.618 -7.798 46.801 1.00 97.50 230 LEU A C 1
ATOM 1887 O O . LEU A 1 230 ? -6.254 -8.075 45.660 1.00 97.50 230 LEU A O 1
ATOM 1891 N N . GLN A 1 231 ? -7.804 -7.242 47.068 1.00 98.00 231 GLN A N 1
ATOM 1892 C CA . GLN A 1 231 ? -8.757 -6.855 46.030 1.00 98.00 231 GLN A CA 1
ATOM 1893 C C . GLN A 1 231 ? -8.159 -5.803 45.083 1.00 98.00 231 GLN A C 1
ATOM 1895 O O . GLN A 1 231 ? -8.166 -6.019 43.875 1.00 98.00 231 GLN A O 1
ATOM 1900 N N . ARG A 1 232 ? -7.570 -4.718 45.608 1.00 98.19 232 ARG A N 1
ATOM 1901 C CA . ARG A 1 232 ? -6.919 -3.684 44.777 1.00 98.19 232 ARG A CA 1
ATOM 1902 C C . ARG A 1 232 ? -5.783 -4.246 43.920 1.00 98.19 232 ARG A C 1
ATOM 1904 O O . ARG A 1 232 ? -5.756 -3.989 42.723 1.00 98.19 232 ARG A O 1
ATOM 1911 N N . SER A 1 233 ? -4.910 -5.080 44.487 1.00 97.50 233 SER A N 1
ATOM 1912 C CA . SER A 1 233 ? -3.830 -5.735 43.729 1.00 97.50 233 SER A CA 1
ATOM 1913 C C . SER A 1 233 ? -4.356 -6.665 42.622 1.00 97.50 233 SER A C 1
ATOM 1915 O O . SER A 1 233 ? -3.717 -6.821 41.581 1.00 97.50 233 SER A O 1
ATOM 1917 N N . LEU A 1 234 ? -5.518 -7.298 42.827 1.00 97.38 234 LEU A N 1
ATOM 1918 C CA . LEU A 1 234 ? -6.178 -8.119 41.809 1.00 97.38 234 LEU A CA 1
ATOM 1919 C C . LEU A 1 234 ? -6.812 -7.253 40.708 1.00 97.38 234 LEU A C 1
ATOM 1921 O O . LEU A 1 234 ? -6.661 -7.570 39.532 1.00 97.38 234 LEU A O 1
ATOM 1925 N N . GLU A 1 235 ? -7.471 -6.151 41.070 1.00 97.75 235 GLU A N 1
ATOM 1926 C CA . GLU A 1 235 ? -8.035 -5.175 40.127 1.00 97.75 235 GLU A CA 1
ATOM 1927 C C . GLU A 1 235 ? -6.940 -4.528 39.259 1.00 97.75 235 GLU A C 1
ATOM 1929 O O . GLU A 1 235 ? -7.101 -4.424 38.042 1.00 97.75 235 GLU A O 1
ATOM 1934 N N . GLU A 1 236 ? -5.798 -4.168 39.851 1.00 97.56 236 GLU A N 1
ATOM 1935 C CA . GLU A 1 236 ? -4.605 -3.690 39.139 1.00 97.56 236 GLU A CA 1
ATOM 1936 C C . GLU A 1 236 ? -4.075 -4.750 38.157 1.00 97.56 236 GLU A C 1
ATOM 1938 O O . GLU A 1 236 ? -3.866 -4.451 36.979 1.00 97.56 236 GLU A O 1
ATOM 1943 N N . SER A 1 237 ? -3.941 -6.008 38.596 1.00 96.25 237 SER A N 1
ATOM 1944 C CA . SER A 1 237 ? -3.468 -7.112 37.748 1.00 96.25 237 SER A CA 1
ATOM 1945 C C . SER A 1 237 ? -4.419 -7.435 36.585 1.00 96.25 237 SER A C 1
ATOM 1947 O O . SER A 1 237 ? -3.956 -7.718 35.477 1.00 96.25 237 SER A O 1
ATOM 1949 N N . VAL A 1 238 ? -5.739 -7.333 36.787 1.00 97.56 238 VAL A N 1
ATOM 1950 C CA . VAL A 1 238 ? -6.731 -7.460 35.704 1.00 97.56 238 VAL A CA 1
ATOM 1951 C C . VAL A 1 238 ? -6.588 -6.310 34.703 1.00 97.56 238 VAL A C 1
ATOM 1953 O O . VAL A 1 238 ? -6.512 -6.566 33.505 1.00 97.56 238 VAL A O 1
ATOM 1956 N N . GLN A 1 239 ? -6.431 -5.064 35.163 1.00 97.69 239 GLN A N 1
ATOM 1957 C CA . GLN A 1 239 ? -6.195 -3.929 34.262 1.00 97.69 239 GLN A CA 1
ATOM 1958 C C . GLN A 1 239 ? -4.882 -4.047 33.470 1.00 97.69 239 GLN A C 1
ATOM 1960 O O . GLN A 1 239 ? -4.795 -3.534 32.355 1.00 97.69 239 GLN A O 1
ATOM 1965 N N . GLU A 1 240 ? -3.836 -4.668 34.020 1.00 96.75 240 GLU A N 1
ATOM 1966 C CA . GLU A 1 240 ? -2.605 -4.974 33.277 1.00 96.75 240 GLU A CA 1
ATOM 1967 C C . GLU A 1 240 ? -2.809 -6.086 32.240 1.00 96.75 240 GLU A C 1
ATOM 1969 O O . GLU A 1 240 ? -2.327 -5.966 31.111 1.00 96.75 240 GLU A O 1
ATOM 1974 N N . MET A 1 241 ? -3.572 -7.129 32.579 1.00 97.06 241 MET A N 1
ATOM 1975 C CA . MET A 1 241 ? -3.959 -8.186 31.641 1.00 97.06 241 MET A CA 1
ATOM 1976 C C . MET A 1 241 ? -4.788 -7.637 30.471 1.00 97.06 241 MET A C 1
ATOM 1978 O O . MET A 1 241 ? -4.504 -7.972 29.320 1.00 97.06 241 MET A O 1
ATOM 1982 N N . ASP A 1 242 ? -5.748 -6.750 30.742 1.00 95.69 242 ASP A N 1
ATOM 1983 C CA . ASP A 1 242 ? -6.563 -6.101 29.712 1.00 95.69 242 ASP A CA 1
ATOM 1984 C C . ASP A 1 242 ? -5.699 -5.238 28.782 1.00 95.69 242 ASP A C 1
ATOM 1986 O O . ASP A 1 242 ? -5.794 -5.377 27.564 1.00 95.69 242 ASP A O 1
ATOM 1990 N N . LYS A 1 243 ? -4.776 -4.424 29.325 1.00 97.94 243 LYS A N 1
ATOM 1991 C CA . LYS A 1 243 ? -3.808 -3.642 28.524 1.00 97.94 243 LYS A CA 1
ATOM 1992 C C . LYS A 1 243 ? -2.958 -4.543 27.621 1.00 97.94 243 LYS A C 1
ATOM 1994 O O . LYS A 1 243 ? -2.796 -4.234 26.441 1.00 97.94 243 LYS A O 1
ATOM 1999 N N . MET A 1 244 ? -2.466 -5.673 28.137 1.00 96.25 244 MET A N 1
ATOM 2000 C CA . MET A 1 244 ? -1.698 -6.648 27.350 1.00 96.25 244 MET A CA 1
ATOM 2001 C C . MET A 1 244 ? -2.540 -7.340 26.266 1.00 96.25 244 MET A C 1
ATOM 2003 O O . MET A 1 244 ? -2.037 -7.576 25.166 1.00 96.25 244 MET A O 1
ATOM 2007 N N . ALA A 1 245 ? -3.819 -7.632 26.521 1.00 97.19 245 ALA A N 1
ATOM 2008 C CA . ALA A 1 245 ? -4.733 -8.155 25.503 1.00 97.19 245 ALA A CA 1
ATOM 2009 C C . ALA A 1 245 ? -4.988 -7.123 24.387 1.00 97.19 245 ALA A C 1
ATOM 2011 O O . ALA A 1 245 ? -4.999 -7.461 23.200 1.00 97.19 245 ALA A O 1
ATOM 2012 N N . ASP A 1 246 ? -5.123 -5.853 24.761 1.00 97.81 246 ASP A N 1
ATOM 2013 C CA . ASP A 1 246 ? -5.288 -4.714 23.860 1.00 97.81 246 ASP A CA 1
ATOM 2014 C C . ASP A 1 246 ? -4.040 -4.497 22.978 1.00 97.81 246 ASP A C 1
ATOM 2016 O O . ASP A 1 246 ? -4.135 -4.346 21.757 1.00 97.81 246 ASP A O 1
ATOM 2020 N N . GLU A 1 247 ? -2.841 -4.558 23.566 1.00 97.31 247 GLU A N 1
ATOM 2021 C CA . GLU A 1 247 ? -1.561 -4.511 22.846 1.00 97.31 247 GLU A CA 1
ATOM 2022 C C . GLU A 1 247 ? -1.353 -5.719 21.925 1.00 97.31 247 GLU A C 1
ATOM 2024 O O . GLU A 1 247 ? -0.930 -5.547 20.779 1.00 97.31 247 GLU A O 1
ATOM 2029 N N . TYR A 1 248 ? -1.721 -6.925 22.365 1.00 97.81 248 TYR A N 1
ATOM 2030 C CA . TYR A 1 248 ? -1.706 -8.122 21.523 1.00 97.81 248 TYR A CA 1
ATOM 2031 C C . TYR A 1 248 ? -2.639 -7.972 20.311 1.00 97.81 248 TYR A C 1
ATOM 2033 O O . TYR A 1 248 ? -2.253 -8.297 19.186 1.00 97.81 248 TYR A O 1
ATOM 2041 N N . ASN A 1 249 ? -3.841 -7.420 20.503 1.00 97.75 249 ASN A N 1
ATOM 2042 C CA . ASN A 1 249 ? -4.779 -7.150 19.413 1.00 97.75 249 ASN A CA 1
ATOM 2043 C C . ASN A 1 249 ? -4.248 -6.084 18.437 1.00 97.75 249 ASN A C 1
ATOM 2045 O O . ASN A 1 249 ? -4.335 -6.282 17.223 1.00 97.75 249 ASN A O 1
ATOM 2049 N N . ARG A 1 250 ? -3.618 -5.006 18.929 1.00 98.19 250 ARG A N 1
ATOM 2050 C CA . ARG A 1 250 ? -2.919 -4.018 18.080 1.00 98.19 250 ARG A CA 1
ATOM 2051 C C . ARG A 1 250 ? -1.792 -4.669 17.274 1.00 98.19 250 ARG A C 1
ATOM 2053 O O . ARG A 1 250 ? -1.735 -4.497 16.058 1.00 98.19 250 ARG A O 1
ATOM 2060 N N . MET A 1 251 ? -0.939 -5.465 17.921 1.00 97.75 251 MET A N 1
ATOM 2061 C CA . MET A 1 251 ? 0.165 -6.181 17.271 1.00 97.75 251 MET A CA 1
ATOM 2062 C C . MET A 1 251 ? -0.341 -7.147 16.190 1.00 97.75 251 MET A C 1
ATOM 2064 O O . MET A 1 251 ? 0.197 -7.185 15.088 1.00 97.75 251 MET A O 1
ATOM 2068 N N . LYS A 1 252 ? -1.426 -7.879 16.465 1.00 98.38 252 LYS A N 1
ATOM 2069 C CA . LYS A 1 252 ? -2.084 -8.784 15.512 1.00 98.38 252 LYS A CA 1
ATOM 2070 C C . LYS A 1 252 ? -2.586 -8.052 14.260 1.00 98.38 252 LYS A C 1
ATOM 2072 O O . LYS A 1 252 ? -2.413 -8.571 13.160 1.00 98.38 252 LYS A O 1
ATOM 2077 N N . ILE A 1 253 ? -3.147 -6.848 14.408 1.00 98.06 253 ILE A N 1
ATOM 2078 C CA . ILE A 1 253 ? -3.547 -5.998 13.272 1.00 98.06 253 ILE A CA 1
ATOM 2079 C C . ILE A 1 253 ? -2.314 -5.540 12.477 1.00 98.06 253 ILE A C 1
ATOM 2081 O O . ILE A 1 253 ? -2.318 -5.630 11.250 1.00 98.06 253 ILE A O 1
ATOM 2085 N N . VAL A 1 254 ? -1.241 -5.107 13.151 1.00 97.94 254 VAL A N 1
ATOM 2086 C CA . VAL A 1 254 ? 0.012 -4.697 12.488 1.00 97.94 254 VAL A CA 1
ATOM 2087 C C . VAL A 1 254 ? 0.631 -5.853 11.695 1.00 97.94 254 VAL A C 1
ATOM 2089 O O . VAL A 1 254 ? 1.021 -5.648 10.549 1.00 97.94 254 VAL A O 1
ATOM 2092 N N . VAL A 1 255 ? 0.661 -7.073 12.242 1.00 98.00 255 VAL A N 1
ATOM 2093 C CA . VAL A 1 255 ? 1.144 -8.274 11.530 1.00 98.00 255 VAL A CA 1
ATOM 2094 C C . VAL A 1 255 ? 0.294 -8.571 10.290 1.00 98.00 255 VAL A C 1
ATOM 2096 O O . VAL A 1 255 ? 0.834 -8.791 9.211 1.00 98.00 255 VAL A O 1
ATOM 2099 N N . GLN A 1 256 ? -1.036 -8.497 10.393 1.00 98.00 256 GLN A N 1
ATOM 2100 C CA . GLN A 1 256 ? -1.922 -8.686 9.235 1.00 98.00 256 GLN A CA 1
ATOM 2101 C C . GLN A 1 256 ? -1.705 -7.619 8.146 1.00 98.00 256 GLN A C 1
ATOM 2103 O O . GLN A 1 256 ? -1.785 -7.924 6.954 1.00 98.00 256 GLN A O 1
ATOM 2108 N N . GLN A 1 257 ? -1.397 -6.378 8.534 1.00 97.94 257 GLN A N 1
ATOM 2109 C CA . GLN A 1 257 ? -1.054 -5.304 7.600 1.00 97.94 257 GLN A CA 1
ATOM 2110 C C . GLN A 1 257 ? 0.315 -5.526 6.940 1.00 97.94 257 GLN A C 1
ATOM 2112 O O . GLN A 1 257 ? 0.435 -5.349 5.725 1.00 97.94 257 GLN A O 1
ATOM 2117 N N . THR A 1 258 ? 1.343 -5.944 7.688 1.00 96.62 258 THR A N 1
ATOM 2118 C CA . THR A 1 258 ? 2.673 -6.208 7.115 1.00 96.62 258 THR A CA 1
ATOM 2119 C C . THR A 1 258 ? 2.685 -7.441 6.215 1.00 96.62 258 THR A C 1
ATOM 2121 O O . THR A 1 258 ? 3.332 -7.393 5.170 1.00 96.62 258 THR A O 1
ATOM 2124 N N . ASP A 1 259 ? 1.917 -8.488 6.528 1.00 97.88 259 ASP A N 1
ATOM 2125 C CA . ASP A 1 259 ? 1.717 -9.640 5.639 1.00 97.88 259 ASP A CA 1
ATOM 2126 C C . ASP A 1 259 ? 1.022 -9.229 4.329 1.00 97.88 259 ASP A C 1
ATOM 2128 O O . ASP A 1 259 ? 1.487 -9.586 3.244 1.00 97.88 259 ASP A O 1
ATOM 2132 N N . ALA A 1 260 ? -0.036 -8.410 4.397 1.00 97.75 260 ALA A N 1
ATOM 2133 C CA . ALA A 1 260 ? -0.730 -7.908 3.208 1.00 97.75 260 ALA A CA 1
ATOM 2134 C C . ALA A 1 260 ? 0.183 -7.057 2.300 1.00 97.75 260 ALA A C 1
ATOM 2136 O O . ALA A 1 260 ? 0.147 -7.199 1.072 1.00 97.75 260 ALA A O 1
ATOM 2137 N N . VAL A 1 261 ? 1.040 -6.215 2.893 1.00 98.06 261 VAL A N 1
ATOM 2138 C CA . VAL A 1 261 ? 2.070 -5.447 2.170 1.00 98.06 261 VAL A CA 1
ATOM 2139 C C . VAL A 1 261 ? 3.152 -6.370 1.598 1.00 98.06 261 VAL A C 1
ATOM 2141 O O . VAL A 1 261 ? 3.549 -6.199 0.445 1.00 98.06 261 VAL A O 1
ATOM 2144 N N . MET A 1 262 ? 3.604 -7.381 2.347 1.00 97.94 262 MET A N 1
ATOM 2145 C CA . MET A 1 262 ? 4.607 -8.341 1.876 1.00 97.94 262 MET A CA 1
ATOM 2146 C C . MET A 1 262 ? 4.102 -9.140 0.671 1.00 97.94 262 MET A C 1
ATOM 2148 O O . MET A 1 262 ? 4.845 -9.337 -0.291 1.00 97.94 262 MET A O 1
ATOM 2152 N N . ASP A 1 263 ? 2.839 -9.563 0.687 1.00 98.19 263 ASP A N 1
ATOM 2153 C CA . ASP A 1 263 ? 2.211 -10.250 -0.439 1.00 98.19 263 ASP A CA 1
ATOM 2154 C C . ASP A 1 263 ? 1.996 -9.341 -1.651 1.00 98.19 263 ASP A C 1
ATOM 2156 O O . ASP A 1 263 ? 2.140 -9.810 -2.782 1.00 98.19 263 ASP A O 1
ATOM 2160 N N . GLN A 1 264 ? 1.740 -8.043 -1.458 1.00 98.06 264 GLN A N 1
ATOM 2161 C CA . GLN A 1 264 ? 1.736 -7.103 -2.579 1.00 98.06 264 GLN A CA 1
ATOM 2162 C C . GLN A 1 264 ? 3.136 -6.951 -3.188 1.00 98.06 264 GLN A C 1
ATOM 2164 O O . GLN A 1 264 ? 3.305 -7.172 -4.386 1.00 98.06 264 GLN A O 1
ATOM 2169 N N . LEU A 1 265 ? 4.163 -6.724 -2.362 1.00 97.19 265 LEU A N 1
ATOM 2170 C CA . LEU A 1 265 ? 5.554 -6.650 -2.820 1.00 97.19 265 LEU A CA 1
ATOM 2171 C C . LEU A 1 265 ? 6.010 -7.941 -3.522 1.00 97.19 265 LEU A C 1
ATOM 2173 O O . LEU A 1 265 ? 6.775 -7.876 -4.481 1.00 97.19 265 LEU A O 1
ATOM 2177 N N . ARG A 1 266 ? 5.525 -9.120 -3.101 1.00 98.38 266 ARG A N 1
ATOM 2178 C CA . ARG A 1 266 ? 5.759 -10.396 -3.806 1.00 98.38 266 ARG A CA 1
ATOM 2179 C C . ARG A 1 266 ? 5.133 -10.395 -5.204 1.00 98.38 266 ARG A C 1
ATOM 2181 O O . ARG A 1 266 ? 5.829 -10.769 -6.149 1.00 98.38 266 ARG A O 1
ATOM 2188 N N . ARG A 1 267 ? 3.874 -9.951 -5.351 1.00 98.19 267 ARG A N 1
ATOM 2189 C CA . ARG A 1 267 ? 3.195 -9.824 -6.658 1.00 98.19 267 ARG A CA 1
ATOM 2190 C C . ARG A 1 267 ? 3.955 -8.877 -7.578 1.00 98.19 267 ARG A C 1
ATOM 2192 O O . ARG A 1 267 ? 4.241 -9.260 -8.709 1.00 98.19 267 ARG A O 1
ATOM 2199 N N . ASP A 1 268 ? 4.320 -7.692 -7.100 1.00 96.38 268 ASP A N 1
ATOM 2200 C CA . ASP A 1 268 ? 5.008 -6.673 -7.904 1.00 96.38 268 ASP A CA 1
ATOM 2201 C C . ASP A 1 268 ? 6.392 -7.169 -8.355 1.00 96.38 268 ASP A C 1
ATOM 2203 O O . ASP A 1 268 ? 6.755 -7.084 -9.529 1.00 96.38 268 ASP A O 1
ATOM 2207 N N . ARG A 1 269 ? 7.127 -7.814 -7.440 1.00 98.06 269 ARG A N 1
ATOM 2208 C CA . ARG A 1 269 ? 8.416 -8.475 -7.695 1.00 98.06 269 ARG A CA 1
ATOM 2209 C C . ARG A 1 269 ? 8.305 -9.586 -8.743 1.00 98.06 269 ARG A C 1
ATOM 2211 O O . ARG A 1 269 ? 9.230 -9.760 -9.535 1.00 98.06 269 ARG A O 1
ATOM 2218 N N . ASP A 1 270 ? 7.213 -10.350 -8.766 1.00 98.19 270 ASP A N 1
ATOM 2219 C CA . ASP A 1 270 ? 7.010 -11.402 -9.770 1.00 98.19 270 ASP A CA 1
ATOM 2220 C C . ASP A 1 270 ? 6.486 -10.868 -11.119 1.00 98.19 270 ASP A C 1
ATOM 2222 O O . ASP A 1 270 ? 6.909 -11.388 -12.151 1.00 98.19 270 ASP A O 1
ATOM 2226 N N . HIS A 1 271 ? 5.712 -9.774 -11.155 1.00 98.19 271 HIS A N 1
ATOM 2227 C CA . HIS A 1 271 ? 5.410 -9.052 -12.404 1.00 98.19 271 HIS A CA 1
ATOM 2228 C C . HIS A 1 271 ? 6.682 -8.464 -13.034 1.00 98.19 271 HIS A C 1
ATOM 2230 O O . HIS A 1 271 ? 6.931 -8.667 -14.221 1.00 98.19 271 HIS A O 1
ATOM 2236 N N . ALA A 1 272 ? 7.538 -7.812 -12.239 1.00 96.44 272 ALA A N 1
ATOM 2237 C CA . ALA A 1 272 ? 8.812 -7.273 -12.715 1.00 96.44 272 ALA A CA 1
ATOM 2238 C C . ALA A 1 272 ? 9.741 -8.373 -13.267 1.00 96.44 272 ALA A C 1
ATOM 2240 O O . ALA A 1 272 ? 10.386 -8.184 -14.296 1.00 96.44 272 ALA A O 1
ATOM 2241 N N . LYS A 1 273 ? 9.774 -9.563 -12.644 1.00 98.44 273 LYS A N 1
ATOM 2242 C CA . LYS A 1 273 ? 10.494 -10.727 -13.197 1.00 98.44 273 LYS A CA 1
ATOM 2243 C C . LYS A 1 273 ? 9.938 -11.197 -14.540 1.00 98.44 273 LYS A C 1
ATOM 2245 O O . LYS A 1 273 ? 10.725 -11.648 -15.367 1.00 98.44 273 LYS A O 1
ATOM 2250 N N . ILE A 1 274 ? 8.618 -11.161 -14.737 1.00 97.81 274 ILE A N 1
ATOM 2251 C CA . ILE A 1 274 ? 7.992 -11.540 -16.011 1.00 97.81 274 ILE A CA 1
ATOM 2252 C C . ILE A 1 274 ? 8.407 -10.539 -17.094 1.00 97.81 274 ILE A C 1
ATOM 2254 O O . ILE A 1 274 ? 8.991 -10.957 -18.087 1.00 97.81 274 ILE A O 1
ATOM 2258 N N . GLN A 1 275 ? 8.272 -9.235 -16.839 1.00 97.25 275 GLN A N 1
ATOM 2259 C CA . GLN A 1 275 ? 8.712 -8.181 -17.766 1.00 97.25 275 GLN A CA 1
ATOM 2260 C C . GLN A 1 275 ? 10.205 -8.286 -18.122 1.00 97.25 275 GLN A C 1
ATOM 2262 O O . GLN A 1 275 ? 10.581 -8.138 -19.282 1.00 97.25 275 GLN A O 1
ATOM 2267 N N . VAL A 1 276 ? 11.074 -8.588 -17.148 1.00 97.75 276 VAL A N 1
ATOM 2268 C CA . VAL A 1 276 ? 12.509 -8.803 -17.405 1.00 97.75 276 VAL A CA 1
ATOM 2269 C C . VAL A 1 276 ? 12.754 -10.025 -18.299 1.00 97.75 276 VAL A C 1
ATOM 2271 O O . VAL A 1 276 ? 13.632 -9.961 -19.159 1.00 97.75 276 VAL A O 1
ATOM 2274 N N . ARG A 1 277 ? 11.987 -11.116 -18.152 1.00 97.56 277 ARG A N 1
ATOM 2275 C CA . ARG A 1 277 ? 12.069 -12.272 -19.067 1.00 97.56 277 ARG A CA 1
ATOM 2276 C C . ARG A 1 277 ? 11.585 -11.916 -20.465 1.00 97.56 277 ARG A C 1
ATOM 2278 O O . ARG A 1 277 ? 12.342 -12.120 -21.399 1.00 97.56 277 ARG A O 1
ATOM 2285 N N . GLU A 1 278 ? 10.408 -11.309 -20.596 1.00 97.44 278 GLU A N 1
ATOM 2286 C CA . GLU A 1 278 ? 9.836 -10.888 -21.885 1.00 97.44 278 GLU A CA 1
ATOM 2287 C C . GLU A 1 278 ? 10.793 -9.960 -22.656 1.00 97.44 278 GLU A C 1
ATOM 2289 O O . GLU A 1 278 ? 10.994 -10.120 -23.860 1.00 97.44 278 GLU A O 1
ATOM 2294 N N . LEU A 1 279 ? 11.449 -9.022 -21.963 1.00 96.38 279 LEU A N 1
ATOM 2295 C CA . LEU A 1 279 ? 12.479 -8.164 -22.557 1.00 96.38 279 LEU A CA 1
ATOM 2296 C C . LEU A 1 279 ? 13.765 -8.930 -22.909 1.00 96.38 279 LEU A C 1
ATOM 2298 O O . LEU A 1 279 ? 14.365 -8.644 -23.941 1.00 96.38 279 LEU A O 1
ATOM 2302 N N . THR A 1 280 ? 14.181 -9.908 -22.097 1.00 97.19 280 THR A N 1
ATOM 2303 C CA . THR A 1 280 ? 15.359 -10.754 -22.379 1.00 97.19 280 THR A CA 1
ATOM 2304 C C . THR A 1 280 ? 15.119 -11.661 -23.587 1.00 97.19 280 THR A C 1
ATOM 2306 O O . THR A 1 280 ? 15.959 -11.717 -24.480 1.00 97.19 280 THR A O 1
ATOM 2309 N N . GLU A 1 281 ? 13.959 -12.314 -23.653 1.00 97.25 281 GLU A N 1
ATOM 2310 C CA . GLU A 1 281 ? 13.507 -13.145 -24.775 1.00 97.25 281 GLU A CA 1
ATOM 2311 C C . GLU A 1 281 ? 13.390 -12.306 -26.055 1.00 97.25 281 GLU A C 1
ATOM 2313 O O . GLU A 1 281 ? 13.858 -12.719 -27.114 1.00 97.25 281 GLU A O 1
ATOM 2318 N N . LYS A 1 282 ? 12.877 -11.070 -25.960 1.00 96.56 282 LYS A N 1
ATOM 2319 C CA . LYS A 1 282 ? 12.850 -10.143 -27.097 1.00 96.56 282 LYS A CA 1
ATOM 2320 C C . LYS A 1 282 ? 14.255 -9.761 -27.578 1.00 96.56 282 LYS A C 1
ATOM 2322 O O . LYS A 1 282 ? 14.499 -9.789 -28.781 1.00 96.56 282 LYS A O 1
ATOM 2327 N N . ILE A 1 283 ? 15.182 -9.440 -26.673 1.00 94.44 283 ILE A N 1
ATOM 2328 C CA . ILE A 1 283 ? 16.584 -9.146 -27.026 1.00 94.44 283 ILE A CA 1
ATOM 2329 C C . ILE A 1 283 ? 17.249 -10.366 -27.682 1.00 94.44 283 ILE A C 1
ATOM 2331 O O . ILE A 1 283 ? 17.956 -10.208 -28.673 1.00 94.44 283 ILE A O 1
ATOM 2335 N N . GLN A 1 284 ? 16.978 -11.577 -27.184 1.00 95.19 284 GLN A N 1
ATOM 2336 C CA . GLN A 1 284 ? 17.458 -12.820 -27.794 1.00 95.19 284 GLN A CA 1
ATOM 2337 C C . GLN A 1 284 ? 16.899 -13.002 -29.210 1.00 95.19 284 GLN A C 1
ATOM 2339 O O . GLN A 1 284 ? 17.689 -13.167 -30.132 1.00 95.19 284 GLN A O 1
ATOM 2344 N N . SER A 1 285 ? 15.586 -12.843 -29.420 1.00 94.56 285 SER A N 1
ATOM 2345 C CA . SER A 1 285 ? 14.992 -12.931 -30.766 1.00 94.56 285 SER A CA 1
ATOM 2346 C C . SER A 1 285 ? 15.557 -11.898 -31.749 1.00 94.56 285 SER A C 1
ATOM 2348 O O . SER A 1 285 ? 15.794 -12.225 -32.905 1.00 94.56 285 SER A O 1
ATOM 2350 N N . MET A 1 286 ? 15.862 -10.675 -31.293 1.00 90.25 286 MET A N 1
ATOM 2351 C CA . MET A 1 286 ? 16.508 -9.668 -32.142 1.00 90.25 286 MET A CA 1
ATOM 2352 C C . MET A 1 286 ? 17.953 -10.049 -32.492 1.00 90.25 286 MET A C 1
ATOM 2354 O O . MET A 1 286 ? 18.372 -9.832 -33.622 1.00 90.25 286 MET A O 1
ATOM 2358 N N . SER A 1 287 ? 18.697 -10.665 -31.568 1.00 89.50 287 SER A N 1
ATOM 2359 C CA . SER A 1 287 ? 20.034 -11.200 -31.860 1.00 89.50 287 SER A CA 1
ATOM 2360 C C . SER A 1 287 ? 19.985 -12.374 -32.847 1.00 89.50 287 SER A C 1
ATOM 2362 O O . SER A 1 287 ? 20.850 -12.476 -33.713 1.00 89.50 287 SER A O 1
ATOM 2364 N N . GLU A 1 288 ? 18.975 -13.242 -32.741 1.00 91.00 288 GLU A N 1
ATOM 2365 C CA . GLU A 1 288 ? 18.744 -14.360 -33.669 1.00 91.00 288 GLU A CA 1
ATOM 2366 C C . GLU A 1 288 ? 18.309 -13.875 -35.069 1.00 91.00 288 GLU A C 1
ATOM 2368 O O . GLU A 1 288 ? 18.682 -14.492 -36.065 1.00 91.00 288 GLU A O 1
ATOM 2373 N N . ASP A 1 289 ? 17.593 -12.747 -35.163 1.00 90.31 289 ASP A N 1
ATOM 2374 C CA . ASP A 1 289 ? 17.264 -12.061 -36.426 1.00 90.31 289 ASP A CA 1
ATOM 2375 C C . ASP A 1 289 ? 18.460 -11.276 -37.021 1.00 90.31 289 ASP A C 1
ATOM 2377 O O . ASP A 1 289 ? 18.540 -11.094 -38.241 1.00 90.31 289 ASP A O 1
ATOM 2381 N N . GLU A 1 290 ? 19.418 -10.826 -36.202 1.00 90.50 290 GLU A N 1
ATOM 2382 C CA . GLU A 1 290 ? 20.642 -10.144 -36.658 1.00 90.50 290 GLU A CA 1
ATOM 2383 C C . GLU A 1 290 ? 21.698 -11.118 -37.222 1.00 90.50 290 GLU A C 1
ATOM 2385 O O . GLU A 1 290 ? 22.386 -10.783 -38.194 1.00 90.50 290 GLU A O 1
ATOM 2390 N N . ASP A 1 291 ? 21.790 -12.345 -36.703 1.00 94.00 291 ASP A N 1
ATOM 2391 C CA . ASP A 1 291 ? 22.699 -13.397 -37.192 1.00 94.00 291 ASP A CA 1
ATOM 2392 C C . ASP A 1 291 ? 22.589 -13.706 -38.709 1.00 94.00 291 ASP A C 1
ATOM 2394 O O . ASP A 1 291 ? 23.625 -13.731 -39.388 1.00 94.00 291 ASP A O 1
ATOM 2398 N N . PRO A 1 292 ? 21.401 -13.903 -39.324 1.00 94.00 292 PRO A N 1
ATOM 2399 C CA . PRO A 1 292 ? 21.292 -14.107 -40.770 1.00 94.00 292 PRO A CA 1
ATOM 2400 C C . PRO A 1 292 ? 21.661 -12.855 -41.581 1.00 94.00 292 PRO A C 1
ATOM 2402 O O . PRO A 1 292 ? 22.152 -12.986 -42.707 1.00 94.00 292 PRO A O 1
ATOM 2405 N N . ILE A 1 293 ? 21.491 -11.649 -41.025 1.00 92.94 293 ILE A N 1
ATOM 2406 C CA . ILE A 1 293 ? 21.942 -10.397 -41.654 1.00 92.94 293 ILE A CA 1
ATOM 2407 C C . ILE A 1 293 ? 23.475 -10.347 -41.639 1.00 92.94 293 ILE A C 1
ATOM 2409 O O . ILE A 1 293 ? 24.095 -10.138 -42.684 1.00 92.94 293 ILE A O 1
ATOM 2413 N N . MET A 1 294 ? 24.096 -10.633 -40.492 1.00 92.00 294 MET A N 1
ATOM 2414 C CA . MET A 1 294 ? 25.548 -10.770 -40.335 1.00 92.00 294 MET A CA 1
ATOM 2415 C C . MET A 1 294 ? 26.126 -11.836 -41.278 1.00 92.00 294 MET A C 1
ATOM 2417 O O . MET A 1 294 ? 27.131 -11.593 -41.950 1.00 92.00 294 MET A O 1
ATOM 2421 N N . ALA A 1 295 ? 25.476 -12.995 -41.406 1.00 94.56 295 ALA A N 1
ATOM 2422 C CA . ALA A 1 295 ? 25.876 -14.047 -42.338 1.00 94.56 295 ALA A CA 1
ATOM 2423 C C . ALA A 1 295 ? 25.781 -13.596 -43.809 1.00 94.56 295 ALA A C 1
ATOM 2425 O O . ALA A 1 295 ? 26.707 -13.838 -44.589 1.00 94.56 295 ALA A O 1
ATOM 2426 N N . ALA A 1 296 ? 24.710 -12.894 -44.193 1.00 95.12 296 ALA A N 1
ATOM 2427 C CA . ALA A 1 296 ? 24.537 -12.363 -45.546 1.00 95.12 296 ALA A CA 1
ATOM 2428 C C . ALA A 1 296 ? 25.558 -11.260 -45.886 1.00 95.12 296 ALA A C 1
ATOM 2430 O O . ALA A 1 296 ? 26.096 -11.241 -46.998 1.00 95.12 296 ALA A O 1
ATOM 2431 N N . VAL A 1 297 ? 25.872 -10.376 -44.932 1.00 94.69 297 VAL A N 1
ATOM 2432 C CA . VAL A 1 297 ? 26.917 -9.348 -45.071 1.00 94.69 297 VAL A CA 1
ATOM 2433 C C . VAL A 1 297 ? 28.294 -9.996 -45.212 1.00 94.69 297 VAL A C 1
ATOM 2435 O O . VAL A 1 297 ? 29.011 -9.679 -46.160 1.00 94.69 297 VAL A O 1
ATOM 2438 N N . ASN A 1 298 ? 28.641 -10.966 -44.361 1.00 95.19 298 ASN A N 1
ATOM 2439 C CA . ASN A 1 298 ? 29.900 -11.709 -44.476 1.00 95.19 298 ASN A CA 1
ATOM 2440 C C . ASN A 1 298 ? 30.012 -12.439 -45.827 1.00 95.19 298 ASN A C 1
ATOM 2442 O O . ASN A 1 298 ? 31.034 -12.332 -46.503 1.00 95.19 298 ASN A O 1
ATOM 2446 N N . ALA A 1 299 ? 28.942 -13.089 -46.297 1.00 96.62 299 ALA A N 1
ATOM 2447 C CA . ALA A 1 299 ? 28.917 -13.716 -47.620 1.00 96.62 299 ALA A CA 1
ATOM 2448 C C . ALA A 1 299 ? 29.122 -12.705 -48.769 1.00 96.62 299 ALA A C 1
ATOM 2450 O O . ALA A 1 299 ? 29.734 -13.042 -49.785 1.00 96.62 299 ALA A O 1
ATOM 2451 N N . LYS A 1 300 ? 28.655 -11.456 -48.621 1.00 95.81 300 LYS A N 1
ATOM 2452 C CA . LYS A 1 300 ? 28.925 -10.371 -49.581 1.00 95.81 300 LYS A CA 1
ATOM 2453 C C . LYS A 1 300 ? 30.361 -9.856 -49.503 1.00 95.81 300 LYS A C 1
ATOM 2455 O O . LYS A 1 300 ? 30.959 -9.623 -50.551 1.00 95.81 300 LYS A O 1
ATOM 2460 N N . VAL A 1 301 ? 30.933 -9.753 -48.305 1.00 97.00 301 VAL A N 1
ATOM 2461 C CA . VAL A 1 301 ? 32.346 -9.398 -48.098 1.00 97.00 301 VAL A CA 1
ATOM 2462 C C . VAL A 1 301 ? 33.273 -10.437 -48.737 1.00 97.00 301 VAL A C 1
ATOM 2464 O O . VAL A 1 301 ? 34.186 -10.051 -49.464 1.00 97.00 301 VAL A O 1
ATOM 2467 N N . GLU A 1 302 ? 33.020 -11.739 -48.567 1.00 96.94 302 GLU A N 1
ATOM 2468 C CA . GLU A 1 302 ? 33.821 -12.784 -49.229 1.00 96.94 302 GLU A CA 1
ATOM 2469 C C . GLU A 1 302 ? 33.643 -12.790 -50.758 1.00 96.94 302 GLU A C 1
ATOM 2471 O O . GLU A 1 302 ? 34.622 -12.945 -51.489 1.00 96.94 302 GLU A O 1
ATOM 2476 N N . GLN A 1 303 ? 32.431 -12.529 -51.271 1.00 96.62 303 GLN A N 1
ATOM 2477 C CA . GLN A 1 303 ? 32.218 -12.324 -52.714 1.00 96.62 303 GLN A CA 1
ATOM 2478 C C . GLN A 1 303 ? 33.048 -11.147 -53.250 1.00 96.62 303 GLN A C 1
ATOM 2480 O O . GLN A 1 303 ? 33.651 -11.259 -54.317 1.00 96.62 303 GLN A O 1
ATOM 2485 N N . TRP A 1 304 ? 33.114 -10.029 -52.522 1.00 96.88 304 TRP A N 1
ATOM 2486 C CA . TRP A 1 304 ? 33.905 -8.864 -52.929 1.00 96.88 304 TRP A CA 1
ATOM 2487 C C . TRP A 1 304 ? 35.411 -9.108 -52.816 1.00 96.88 304 TRP A C 1
ATOM 2489 O O . TRP A 1 304 ? 36.135 -8.736 -53.736 1.00 96.88 304 TRP A O 1
ATOM 2499 N N . LYS A 1 305 ? 35.888 -9.798 -51.771 1.00 97.19 305 LYS A N 1
ATOM 2500 C CA . LYS A 1 305 ? 37.292 -10.234 -51.663 1.00 97.19 305 LYS A CA 1
ATOM 2501 C C . LYS A 1 305 ? 37.713 -11.088 -52.860 1.00 97.19 305 LYS A C 1
ATOM 2503 O O . LYS A 1 305 ? 38.752 -10.810 -53.445 1.00 97.19 305 LYS A O 1
ATOM 2508 N N . GLY A 1 306 ? 36.893 -12.063 -53.262 1.00 97.50 306 GLY A N 1
ATOM 2509 C CA . GLY A 1 306 ? 37.172 -12.914 -54.426 1.00 97.50 306 GLY A CA 1
ATOM 2510 C C . GLY A 1 306 ? 37.171 -12.161 -55.764 1.00 97.50 306 GLY A C 1
ATOM 2511 O O . GLY A 1 306 ? 37.975 -12.462 -56.645 1.00 97.50 306 GLY A O 1
ATOM 2512 N N . VAL A 1 307 ? 36.310 -11.147 -55.918 1.00 96.81 307 VAL A N 1
ATOM 2513 C CA . VAL A 1 307 ? 36.337 -10.254 -57.092 1.00 96.81 307 VAL A CA 1
ATOM 2514 C C . VAL A 1 307 ? 37.590 -9.374 -57.091 1.00 96.81 307 VAL A C 1
ATOM 2516 O O . VAL A 1 307 ? 38.204 -9.210 -58.142 1.00 96.81 307 VAL A O 1
ATOM 2519 N N . LEU A 1 308 ? 37.990 -8.834 -55.935 1.00 95.62 308 LEU A N 1
ATOM 2520 C CA . LEU A 1 308 ? 39.197 -8.016 -55.805 1.00 95.62 308 LEU A CA 1
ATOM 2521 C C . LEU A 1 308 ? 40.462 -8.832 -56.092 1.00 95.62 308 LEU A C 1
ATOM 2523 O O . LEU A 1 308 ? 41.235 -8.425 -56.952 1.00 95.62 308 LEU A O 1
ATOM 2527 N N . SER A 1 309 ? 40.625 -10.018 -55.494 1.00 96.44 309 SER A N 1
ATOM 2528 C CA . SER A 1 309 ? 41.789 -10.874 -55.764 1.00 96.44 309 SER A CA 1
ATOM 2529 C C . SER A 1 309 ? 41.865 -11.300 -57.233 1.00 96.44 309 SER A C 1
ATOM 2531 O O . SER A 1 309 ? 42.937 -11.262 -57.825 1.00 96.44 309 SER A O 1
ATOM 2533 N N . GLY A 1 310 ? 40.725 -11.610 -57.866 1.00 96.88 310 GLY A N 1
ATOM 2534 C CA . GLY A 1 310 ? 40.678 -11.885 -59.306 1.00 96.88 310 GLY A CA 1
ATOM 2535 C C . GLY A 1 310 ? 41.068 -10.678 -60.173 1.00 96.88 310 GLY A C 1
ATOM 2536 O O . GLY A 1 310 ? 41.618 -10.853 -61.261 1.00 96.88 310 GLY A O 1
ATOM 2537 N N . LYS A 1 311 ? 40.839 -9.446 -59.696 1.00 95.62 311 LYS A N 1
ATOM 2538 C CA . LYS A 1 311 ? 41.323 -8.225 -60.356 1.00 95.62 311 LYS A CA 1
ATOM 2539 C C . LYS A 1 311 ? 42.794 -7.937 -60.085 1.00 95.62 311 LYS A C 1
ATOM 2541 O O . LYS A 1 311 ? 43.463 -7.475 -61.006 1.00 95.62 311 LYS A O 1
ATOM 2546 N N . ASP A 1 312 ? 43.319 -8.271 -58.912 1.00 97.12 312 ASP A N 1
ATOM 2547 C CA . ASP A 1 312 ? 44.761 -8.232 -58.653 1.00 97.12 312 ASP A CA 1
ATOM 2548 C C . ASP A 1 312 ? 45.512 -9.241 -59.544 1.00 97.12 312 ASP A C 1
ATOM 2550 O O . ASP A 1 312 ? 46.521 -8.882 -60.154 1.00 97.12 312 ASP A O 1
ATOM 2554 N N . ASP A 1 313 ? 44.976 -10.453 -59.731 1.00 96.81 313 ASP A N 1
ATOM 2555 C CA . ASP A 1 313 ? 45.506 -11.455 -60.669 1.00 96.81 313 ASP A CA 1
ATOM 2556 C C . ASP A 1 313 ? 45.480 -10.957 -62.129 1.00 96.81 313 ASP A C 1
ATOM 2558 O O . ASP A 1 313 ? 46.493 -11.031 -62.833 1.00 96.81 313 ASP A O 1
ATOM 2562 N N . GLU A 1 314 ? 44.361 -10.378 -62.593 1.00 97.25 314 GLU A N 1
ATOM 2563 C CA . GLU A 1 314 ? 44.290 -9.718 -63.909 1.00 97.25 314 GLU A CA 1
ATOM 2564 C C . GLU A 1 314 ? 45.349 -8.609 -64.044 1.00 97.25 314 GLU A C 1
ATOM 2566 O O . GLU A 1 314 ? 46.058 -8.539 -65.052 1.00 97.25 314 GLU A O 1
ATOM 2571 N N . ILE A 1 315 ? 45.501 -7.757 -63.024 1.00 97.06 315 ILE A N 1
ATOM 2572 C CA . ILE A 1 315 ? 46.490 -6.673 -62.996 1.00 97.06 315 ILE A CA 1
ATOM 2573 C C . ILE A 1 315 ? 47.918 -7.228 -63.068 1.00 97.06 315 ILE A C 1
ATOM 2575 O O . ILE A 1 315 ? 48.738 -6.673 -63.802 1.00 97.06 315 ILE A O 1
ATOM 2579 N N . LEU A 1 316 ? 48.233 -8.327 -62.377 1.00 96.25 316 LEU A N 1
ATOM 2580 C CA . LEU A 1 316 ? 49.539 -8.989 -62.458 1.00 96.25 316 LEU A CA 1
ATOM 2581 C C . LEU A 1 316 ? 49.825 -9.518 -63.873 1.00 96.25 316 LEU A C 1
ATOM 2583 O O . LEU A 1 316 ? 50.925 -9.296 -64.391 1.00 96.25 316 LEU A O 1
ATOM 2587 N N . VAL A 1 317 ? 48.836 -10.129 -64.535 1.00 97.06 317 VAL A N 1
ATOM 2588 C CA . VAL A 1 317 ? 48.954 -10.591 -65.931 1.00 97.06 317 VAL A CA 1
ATOM 2589 C C . VAL A 1 317 ? 49.159 -9.415 -66.893 1.00 97.06 317 VAL A C 1
ATOM 2591 O O . VAL A 1 317 ? 50.071 -9.454 -67.725 1.00 97.06 317 VAL A O 1
ATOM 2594 N N . TYR A 1 318 ? 48.391 -8.327 -66.761 1.00 96.31 318 TYR A N 1
ATOM 2595 C CA . TYR A 1 318 ? 48.588 -7.124 -67.580 1.00 96.31 318 TYR A CA 1
ATOM 2596 C C . TYR A 1 318 ? 49.957 -6.471 -67.326 1.00 96.31 318 TYR A C 1
ATOM 2598 O O . TYR A 1 318 ? 50.633 -6.073 -68.277 1.00 96.31 318 TYR A O 1
ATOM 2606 N N . GLN A 1 319 ? 50.424 -6.413 -66.073 1.00 97.38 319 GLN A N 1
ATOM 2607 C CA . GLN A 1 319 ? 51.770 -5.935 -65.745 1.00 97.38 319 GLN A CA 1
ATOM 2608 C C . GLN A 1 319 ? 52.862 -6.801 -66.387 1.00 97.38 319 GLN A C 1
ATOM 2610 O O . GLN A 1 319 ? 53.837 -6.248 -66.902 1.00 97.38 319 GLN A O 1
ATOM 2615 N N . GLN A 1 320 ? 52.721 -8.131 -66.389 1.00 96.88 320 GLN A N 1
ATOM 2616 C CA . GLN A 1 320 ? 53.665 -9.018 -67.074 1.00 96.88 320 GLN A CA 1
ATOM 2617 C C . GLN A 1 320 ? 53.659 -8.775 -68.588 1.00 96.88 320 GLN A C 1
ATOM 2619 O O . GLN A 1 320 ? 54.724 -8.551 -69.161 1.00 96.88 320 GLN A O 1
ATOM 2624 N N . MET A 1 321 ? 52.485 -8.724 -69.225 1.00 95.81 321 MET A N 1
ATOM 2625 C CA . MET A 1 321 ? 52.363 -8.434 -70.659 1.00 95.81 321 MET A CA 1
ATOM 2626 C C . MET A 1 321 ? 53.028 -7.094 -71.027 1.00 95.81 321 MET A C 1
ATOM 2628 O O . MET A 1 321 ? 53.745 -7.001 -72.022 1.00 95.81 321 MET A O 1
ATOM 2632 N N . ILE A 1 322 ? 52.873 -6.062 -70.189 1.00 95.50 322 ILE A N 1
ATOM 2633 C CA . ILE A 1 322 ? 53.534 -4.760 -70.369 1.00 95.50 322 ILE A CA 1
ATOM 2634 C C . ILE A 1 322 ? 55.065 -4.869 -70.239 1.00 95.50 322 ILE A C 1
ATOM 2636 O O . ILE A 1 322 ? 55.777 -4.210 -71.000 1.00 95.50 322 ILE A O 1
ATOM 2640 N N . ARG A 1 323 ? 55.597 -5.690 -69.320 1.00 96.19 323 ARG A N 1
ATOM 2641 C CA . ARG A 1 323 ? 57.049 -5.955 -69.215 1.00 96.19 323 ARG A CA 1
ATOM 2642 C C . ARG A 1 323 ? 57.562 -6.648 -70.478 1.00 96.19 323 ARG A C 1
ATOM 2644 O O . ARG A 1 323 ? 58.480 -6.132 -71.112 1.00 96.19 323 ARG A O 1
ATOM 2651 N N . GLU A 1 324 ? 56.908 -7.728 -70.901 1.00 96.69 324 GLU A N 1
ATOM 2652 C CA . GLU A 1 324 ? 57.278 -8.483 -72.101 1.00 96.69 324 GLU A CA 1
ATOM 2653 C C . GLU A 1 324 ? 57.231 -7.634 -73.378 1.00 96.69 324 GLU A C 1
ATOM 2655 O O . GLU A 1 324 ? 58.138 -7.713 -74.203 1.00 96.69 324 GLU A O 1
ATOM 2660 N N . LEU A 1 325 ? 56.203 -6.798 -73.559 1.00 95.81 325 LEU A N 1
ATOM 2661 C CA . LEU A 1 325 ? 56.109 -5.896 -74.712 1.00 95.81 325 LEU A CA 1
ATOM 2662 C C . LEU A 1 325 ? 57.201 -4.815 -74.681 1.00 95.81 325 LEU A C 1
ATOM 2664 O O . LEU A 1 325 ? 57.786 -4.509 -75.719 1.00 95.81 325 LEU A O 1
ATOM 2668 N N . ARG A 1 326 ? 57.548 -4.284 -73.499 1.00 96.00 326 ARG A N 1
ATOM 2669 C CA . ARG A 1 326 ? 58.682 -3.353 -73.323 1.00 96.00 326 ARG A CA 1
ATOM 2670 C C . ARG A 1 326 ? 60.045 -4.012 -73.544 1.00 96.00 326 ARG A C 1
ATOM 2672 O O . ARG A 1 326 ? 61.021 -3.305 -73.788 1.00 96.00 32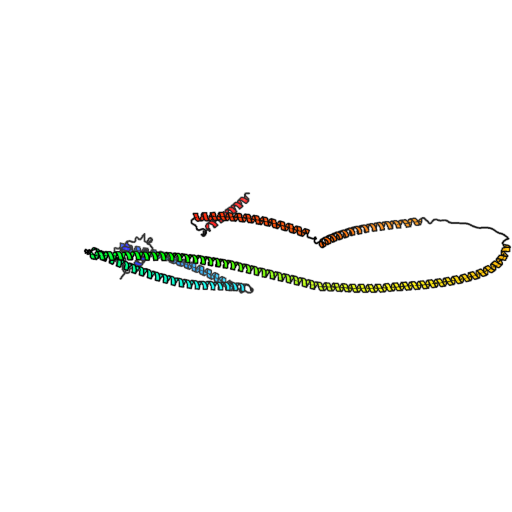6 ARG A O 1
ATOM 2679 N N . GLU A 1 327 ? 60.151 -5.330 -73.424 1.00 95.06 327 GLU A N 1
ATOM 2680 C CA . GLU A 1 327 ? 61.369 -6.091 -73.731 1.00 95.06 327 GLU A CA 1
ATOM 2681 C C . GLU A 1 327 ? 61.450 -6.434 -75.217 1.00 95.06 327 GLU A C 1
ATOM 2683 O O . GLU A 1 327 ? 62.462 -6.122 -75.837 1.00 95.06 327 GLU A O 1
ATOM 2688 N N . LYS A 1 328 ? 60.355 -6.920 -75.817 1.00 94.94 328 LYS A N 1
ATOM 2689 C CA . LYS A 1 328 ? 60.219 -7.145 -77.268 1.00 94.94 328 LYS A CA 1
ATOM 2690 C C . LYS A 1 328 ? 60.463 -5.857 -78.072 1.00 94.94 328 LYS A C 1
ATOM 2692 O O . LYS A 1 328 ? 61.101 -5.902 -79.121 1.00 94.94 328 LYS A O 1
ATOM 2697 N N . LEU A 1 329 ? 60.023 -4.699 -77.568 1.00 94.00 329 LEU A N 1
ATOM 2698 C CA . LEU A 1 329 ? 60.325 -3.391 -78.162 1.00 94.00 329 LEU A CA 1
ATOM 2699 C C . LEU A 1 329 ? 61.814 -3.024 -78.039 1.00 94.00 329 LEU A C 1
ATOM 2701 O O . LEU A 1 329 ? 62.400 -2.548 -79.006 1.00 94.00 329 LEU A O 1
ATOM 2705 N N . ARG A 1 330 ? 62.442 -3.270 -76.878 1.00 94.50 330 ARG A N 1
ATOM 2706 C CA . ARG A 1 330 ? 63.874 -2.990 -76.666 1.00 94.50 330 ARG A CA 1
ATOM 2707 C C . ARG A 1 330 ? 64.776 -3.879 -77.522 1.00 94.50 330 ARG A C 1
ATOM 2709 O O . ARG A 1 330 ? 65.714 -3.354 -78.109 1.00 94.50 330 ARG A O 1
ATOM 2716 N N . SER A 1 331 ? 64.492 -5.177 -77.645 1.00 92.00 331 SER A N 1
ATOM 2717 C CA . SER A 1 331 ? 65.257 -6.056 -78.542 1.00 92.00 331 SER A CA 1
ATOM 2718 C C . SER A 1 331 ? 65.081 -5.656 -80.007 1.00 92.00 331 SER A C 1
ATOM 2720 O O . SER A 1 331 ? 66.078 -5.473 -80.696 1.00 92.00 331 SER A O 1
ATOM 2722 N N . SER A 1 332 ? 63.845 -5.395 -80.452 1.00 90.62 332 SER A N 1
ATOM 2723 C CA . SER A 1 332 ? 63.575 -4.925 -81.823 1.00 90.62 332 SER A CA 1
ATOM 2724 C C . SER A 1 332 ? 64.302 -3.613 -82.146 1.00 90.62 332 SER A C 1
ATOM 2726 O O . SER A 1 332 ? 64.827 -3.457 -83.245 1.00 90.62 332 SER A O 1
ATOM 2728 N N . GLN A 1 333 ? 64.376 -2.683 -81.186 1.00 92.69 333 GLN A N 1
ATOM 2729 C CA . GLN A 1 333 ? 65.150 -1.447 -81.326 1.00 92.69 333 GLN A CA 1
ATOM 2730 C C . GLN A 1 333 ? 66.655 -1.733 -81.448 1.00 92.69 333 GLN A C 1
ATOM 2732 O O . GLN A 1 333 ? 67.300 -1.201 -82.344 1.00 92.69 333 GLN A O 1
ATOM 2737 N N . MET A 1 334 ? 67.212 -2.613 -80.608 1.00 89.06 334 MET A N 1
ATOM 2738 C CA . MET A 1 334 ? 68.630 -2.991 -80.684 1.00 89.06 334 MET A CA 1
ATOM 2739 C C . MET A 1 334 ? 68.987 -3.709 -81.995 1.00 89.06 334 MET A C 1
ATOM 2741 O O . MET A 1 334 ? 70.076 -3.487 -82.523 1.00 89.06 334 MET A O 1
ATOM 2745 N N . ASP A 1 335 ? 68.091 -4.531 -82.547 1.00 92.62 335 ASP A N 1
ATOM 2746 C CA . ASP A 1 335 ? 68.291 -5.177 -83.850 1.00 92.62 335 ASP A CA 1
ATOM 2747 C C . ASP A 1 335 ? 68.198 -4.174 -85.015 1.00 92.62 335 ASP A C 1
ATOM 2749 O O . ASP A 1 335 ? 69.011 -4.239 -85.941 1.00 92.62 335 ASP A O 1
ATOM 2753 N N . LEU A 1 336 ? 67.285 -3.194 -84.946 1.00 89.69 336 LEU A N 1
ATOM 2754 C CA . LEU A 1 336 ? 67.238 -2.068 -85.888 1.00 89.69 336 LEU A CA 1
ATOM 2755 C C . LEU A 1 336 ? 68.517 -1.226 -85.823 1.00 89.69 336 LEU A C 1
ATOM 2757 O O . LEU A 1 336 ? 69.125 -0.971 -86.858 1.00 89.69 336 LEU A O 1
ATOM 2761 N N . ASP A 1 337 ? 68.972 -0.844 -84.630 1.00 91.25 337 ASP A N 1
ATOM 2762 C CA . ASP A 1 337 ? 70.188 -0.043 -84.454 1.00 91.25 337 ASP A CA 1
ATOM 2763 C C . ASP A 1 337 ? 71.441 -0.802 -84.908 1.00 91.25 337 ASP A C 1
ATOM 2765 O O . ASP A 1 337 ? 72.308 -0.233 -85.569 1.00 91.25 337 ASP A O 1
ATOM 2769 N N . LYS A 1 338 ? 71.507 -2.115 -84.664 1.00 93.44 338 LYS A N 1
ATOM 2770 C CA . LYS A 1 338 ? 72.553 -2.998 -85.197 1.00 93.44 338 LYS A CA 1
ATOM 2771 C C . LYS A 1 338 ? 72.517 -3.082 -86.727 1.00 93.44 338 LYS A C 1
ATOM 2773 O O . LYS A 1 338 ? 73.571 -3.024 -87.357 1.00 93.44 338 LYS A O 1
ATOM 2778 N N . SER A 1 339 ? 71.332 -3.177 -87.334 1.00 91.62 339 SER A N 1
ATOM 2779 C CA . SER A 1 339 ? 71.167 -3.140 -88.794 1.00 91.62 339 SER A CA 1
ATOM 2780 C C . SER A 1 339 ? 71.574 -1.781 -89.378 1.00 91.62 339 SER A C 1
ATOM 2782 O O . SER A 1 339 ? 72.261 -1.727 -90.398 1.00 91.62 339 SER A O 1
ATOM 2784 N N . ASN A 1 340 ? 71.214 -0.684 -88.707 1.00 91.69 340 ASN A N 1
ATOM 2785 C CA . ASN A 1 340 ? 71.611 0.671 -89.079 1.00 91.69 340 ASN A CA 1
ATOM 2786 C C . ASN A 1 340 ? 73.138 0.819 -89.024 1.00 91.69 340 ASN A C 1
ATOM 2788 O O . ASN A 1 340 ? 73.734 1.251 -90.008 1.00 91.69 340 ASN A O 1
ATOM 2792 N N . ILE A 1 341 ? 73.783 0.379 -87.936 1.00 91.69 341 ILE A N 1
ATOM 2793 C CA . ILE A 1 341 ? 75.247 0.376 -87.785 1.00 91.69 341 ILE A CA 1
ATOM 2794 C C . ILE A 1 341 ? 75.918 -0.436 -88.898 1.00 91.69 341 ILE A C 1
ATOM 2796 O O . ILE A 1 341 ? 76.853 0.068 -89.507 1.00 91.69 341 ILE A O 1
ATOM 2800 N N . LEU A 1 342 ? 75.426 -1.637 -89.225 1.00 89.81 342 LEU A N 1
ATOM 2801 C CA . LEU A 1 342 ? 75.968 -2.438 -90.332 1.00 89.81 342 LEU A CA 1
ATOM 2802 C C . LEU A 1 342 ? 75.818 -1.730 -91.689 1.00 89.81 342 LEU A C 1
ATOM 2804 O O . LEU A 1 342 ? 76.762 -1.711 -92.475 1.00 89.81 342 LEU A O 1
ATOM 2808 N N . SER A 1 343 ? 74.670 -1.097 -91.954 1.00 89.12 343 SER A N 1
ATOM 2809 C CA . SER A 1 343 ? 74.452 -0.344 -93.198 1.00 89.12 343 SER A CA 1
ATOM 2810 C C . SER A 1 343 ? 75.334 0.907 -93.302 1.00 89.12 343 SER A C 1
ATOM 2812 O O . SER A 1 343 ? 75.856 1.205 -94.373 1.00 89.12 343 SER A O 1
ATOM 2814 N N . LEU A 1 344 ? 75.565 1.603 -92.182 1.00 90.75 344 LEU A N 1
ATOM 2815 C CA . LEU A 1 344 ? 76.473 2.746 -92.100 1.00 90.75 344 LEU A CA 1
ATOM 2816 C C . LEU A 1 344 ? 77.933 2.306 -92.217 1.00 90.75 344 LEU A C 1
ATOM 2818 O O . LEU A 1 344 ? 78.708 2.983 -92.879 1.00 90.75 344 LEU A O 1
ATOM 2822 N N . GLN A 1 345 ? 78.305 1.165 -91.634 1.00 90.94 345 GLN A N 1
ATOM 2823 C CA . GLN A 1 345 ? 79.644 0.592 -91.750 1.00 90.94 345 GLN A CA 1
ATOM 2824 C C . GLN A 1 345 ? 79.949 0.187 -93.198 1.00 90.94 345 GLN A C 1
ATOM 2826 O O . GLN A 1 345 ? 81.019 0.527 -93.695 1.00 90.94 345 GLN A O 1
ATOM 2831 N N . GLN A 1 346 ? 78.998 -0.440 -93.903 1.00 91.44 346 GLN A N 1
ATOM 2832 C CA . GLN A 1 346 ? 79.126 -0.704 -95.340 1.00 91.44 346 GLN A CA 1
ATOM 2833 C C . GLN A 1 346 ? 79.216 0.602 -96.141 1.00 91.44 346 GLN A C 1
ATOM 2835 O O . GLN A 1 346 ? 80.117 0.751 -96.956 1.00 91.44 346 GLN A O 1
ATOM 2840 N N . ALA A 1 347 ? 78.343 1.580 -95.877 1.00 91.00 347 ALA A N 1
ATOM 2841 C CA . ALA A 1 347 ? 78.366 2.860 -96.583 1.00 91.00 347 ALA A CA 1
ATOM 2842 C C . ALA A 1 347 ? 79.663 3.655 -96.341 1.00 91.00 347 ALA A C 1
ATOM 2844 O O . ALA A 1 347 ? 80.135 4.332 -97.250 1.00 91.00 347 ALA A O 1
ATOM 2845 N N . VAL A 1 348 ? 80.258 3.569 -95.146 1.00 90.00 348 VAL A N 1
ATOM 2846 C CA . VAL A 1 348 ? 81.593 4.114 -94.853 1.00 90.00 348 VAL A CA 1
ATOM 2847 C C . VAL A 1 348 ? 82.658 3.340 -95.624 1.00 90.00 348 VAL A C 1
ATOM 2849 O O . VAL A 1 348 ? 83.446 3.966 -96.314 1.00 90.00 348 VAL A O 1
ATOM 2852 N N . GLN A 1 349 ? 82.632 2.007 -95.621 1.00 91.81 349 GLN A N 1
ATOM 2853 C CA . GLN A 1 349 ? 83.605 1.182 -96.344 1.00 91.81 349 GLN A CA 1
ATOM 2854 C C . GLN A 1 349 ? 83.551 1.395 -97.874 1.00 91.81 349 GLN A C 1
ATOM 2856 O O . GLN A 1 349 ? 84.590 1.484 -98.528 1.00 91.81 349 GLN A O 1
ATOM 2861 N N . ASP A 1 350 ? 82.354 1.573 -98.440 1.00 90.62 350 ASP A N 1
ATOM 2862 C CA . ASP A 1 350 ? 82.139 1.946 -99.844 1.00 90.62 350 ASP A CA 1
ATOM 2863 C C . ASP A 1 350 ? 82.651 3.368 -100.139 1.00 90.62 350 ASP A C 1
ATOM 2865 O O . ASP A 1 350 ? 83.182 3.638 -101.221 1.00 90.62 350 ASP A O 1
ATOM 2869 N N . ARG A 1 351 ? 82.503 4.299 -99.184 1.00 90.12 351 ARG A N 1
ATOM 2870 C CA . ARG A 1 351 ? 83.027 5.670 -99.285 1.00 90.12 351 ARG A CA 1
ATOM 2871 C C . ARG A 1 351 ? 84.540 5.722 -99.133 1.00 90.12 351 ARG A C 1
ATOM 2873 O O . ARG A 1 351 ? 85.156 6.467 -99.882 1.00 90.12 351 ARG A O 1
ATOM 2880 N N . ASP A 1 352 ? 85.135 4.920 -98.262 1.00 91.56 352 ASP A N 1
ATOM 2881 C CA . ASP A 1 352 ? 86.584 4.790 -98.122 1.00 91.56 352 ASP A CA 1
ATOM 2882 C C . ASP A 1 352 ? 87.191 4.195 -99.400 1.00 91.56 352 ASP A C 1
ATOM 2884 O O . ASP A 1 352 ? 88.189 4.710 -99.897 1.00 91.56 352 ASP A O 1
ATOM 2888 N N . GLY A 1 353 ? 86.529 3.211 -100.022 1.00 90.81 353 GLY A N 1
ATOM 2889 C CA . GLY A 1 353 ? 86.891 2.720 -101.357 1.00 90.81 353 GLY A CA 1
ATOM 2890 C C . GLY A 1 353 ? 86.798 3.799 -102.449 1.00 90.81 353 GLY A C 1
ATOM 2891 O O . GLY A 1 353 ? 87.695 3.916 -103.284 1.00 90.81 353 GLY A O 1
ATOM 2892 N N . GLN A 1 354 ? 85.760 4.646 -102.422 1.00 90.00 354 GLN A N 1
ATOM 2893 C CA . GLN A 1 354 ? 85.657 5.808 -103.320 1.00 90.00 354 GLN A CA 1
ATOM 2894 C C . GLN A 1 354 ? 86.736 6.863 -103.038 1.00 90.00 354 GLN A C 1
ATOM 2896 O O . GLN A 1 354 ? 87.286 7.425 -103.979 1.00 90.00 354 GLN A O 1
ATOM 2901 N N . ILE A 1 355 ? 87.058 7.129 -101.770 1.00 88.75 355 ILE A N 1
ATOM 2902 C CA . ILE A 1 355 ? 88.116 8.058 -101.357 1.00 88.75 355 ILE A CA 1
ATOM 2903 C C . ILE A 1 355 ? 89.479 7.519 -101.782 1.00 88.75 355 ILE A C 1
ATOM 2905 O O . ILE A 1 355 ? 90.287 8.298 -102.277 1.00 88.75 355 ILE A O 1
ATOM 2909 N N . GLN A 1 356 ? 89.732 6.213 -101.673 1.00 89.81 356 GLN A N 1
ATOM 2910 C CA . GLN A 1 356 ? 90.957 5.595 -102.171 1.00 89.81 356 GLN A CA 1
ATOM 2911 C C . GLN A 1 356 ? 91.063 5.747 -103.695 1.00 89.81 356 GLN A C 1
ATOM 2913 O O . GLN A 1 356 ? 92.053 6.292 -104.173 1.00 89.81 356 GLN A O 1
ATOM 2918 N N . ALA A 1 357 ? 90.025 5.382 -104.455 1.00 86.44 357 ALA A N 1
ATOM 2919 C CA . ALA A 1 357 ? 90.019 5.535 -105.913 1.00 86.44 357 ALA A CA 1
ATOM 2920 C C . ALA A 1 357 ? 90.160 7.007 -106.360 1.00 86.44 357 ALA A C 1
ATOM 2922 O O . ALA A 1 357 ? 90.872 7.306 -107.318 1.00 86.44 357 ALA A O 1
ATOM 2923 N N . LEU A 1 358 ? 89.534 7.949 -105.644 1.00 84.44 358 LEU A N 1
ATOM 2924 C CA . LEU A 1 358 ? 89.712 9.388 -105.865 1.00 84.44 358 LEU A CA 1
ATOM 2925 C C . LEU A 1 358 ? 91.099 9.883 -105.432 1.00 84.44 358 LEU A C 1
ATOM 2927 O O . LEU A 1 358 ? 91.596 10.835 -106.018 1.00 84.44 358 LEU A O 1
ATOM 2931 N N . SER A 1 359 ? 91.745 9.248 -104.452 1.00 84.50 359 SER A N 1
ATOM 2932 C CA . SER A 1 359 ? 93.114 9.569 -104.022 1.00 84.50 359 SER A CA 1
ATOM 2933 C C . SER A 1 359 ? 94.156 9.043 -105.009 1.00 84.50 359 SER A C 1
ATOM 2935 O O . SER A 1 359 ? 95.135 9.729 -105.278 1.00 84.50 359 SER A O 1
ATOM 2937 N N . GLU A 1 360 ? 93.921 7.877 -105.611 1.00 86.75 360 GLU A N 1
ATOM 2938 C CA . GLU A 1 360 ? 94.698 7.346 -106.738 1.00 86.75 360 GLU A CA 1
ATOM 2939 C C . GLU A 1 360 ? 94.539 8.255 -107.973 1.00 86.75 360 GLU A C 1
ATOM 2941 O O . GLU A 1 360 ? 95.534 8.665 -108.575 1.00 86.75 360 GLU A O 1
ATOM 2946 N N . GLN A 1 361 ? 93.310 8.685 -108.292 1.00 84.44 361 GLN A N 1
ATOM 2947 C CA . GLN A 1 361 ? 93.068 9.709 -109.319 1.00 84.44 361 GLN A CA 1
ATOM 2948 C C . GLN A 1 361 ? 93.724 11.050 -108.971 1.00 84.44 361 GLN A C 1
ATOM 2950 O O . GLN A 1 361 ? 94.303 11.675 -109.851 1.00 84.44 361 GLN A O 1
ATOM 2955 N N . LEU A 1 362 ? 93.696 11.495 -107.712 1.00 81.38 362 LEU A N 1
ATOM 2956 C CA . LEU A 1 362 ? 94.373 12.721 -107.288 1.00 81.38 362 LEU A CA 1
ATOM 2957 C C . LEU A 1 362 ? 95.897 12.584 -107.287 1.00 81.38 362 LEU A C 1
ATOM 2959 O O . LEU A 1 362 ? 96.558 13.585 -107.525 1.00 81.38 362 LEU A O 1
ATOM 2963 N N . GLN A 1 363 ? 96.483 11.399 -107.098 1.00 79.00 363 GLN A N 1
ATOM 2964 C CA . GLN A 1 363 ? 97.920 11.197 -107.321 1.00 79.00 363 GLN A CA 1
ATOM 2965 C C . GLN A 1 363 ? 98.272 11.324 -108.806 1.00 79.00 363 GLN A C 1
ATOM 2967 O O . GLN A 1 363 ? 99.212 12.044 -109.142 1.00 79.00 363 GLN A O 1
ATOM 2972 N N . LEU A 1 364 ? 97.486 10.707 -109.697 1.00 75.75 364 LEU A N 1
ATOM 2973 C CA . LEU A 1 364 ? 97.641 10.865 -111.148 1.00 75.75 364 LEU A CA 1
ATOM 2974 C C . LEU A 1 364 ? 97.487 12.339 -111.559 1.00 75.75 364 LEU A C 1
ATOM 2976 O O . LEU A 1 364 ? 98.394 12.906 -112.168 1.00 75.75 364 LEU A O 1
ATOM 2980 N N . TYR A 1 365 ? 96.402 12.991 -111.133 1.00 76.62 365 TYR A N 1
ATOM 2981 C CA . TYR A 1 365 ? 96.150 14.406 -111.394 1.00 76.62 365 TYR A CA 1
ATOM 2982 C C . TYR A 1 365 ? 97.122 15.344 -110.676 1.00 76.62 365 TYR A C 1
ATOM 2984 O O . TYR A 1 365 ? 97.329 16.440 -111.174 1.00 76.62 365 TYR A O 1
ATOM 2992 N N . THR A 1 366 ? 97.774 14.959 -109.574 1.00 76.06 366 THR A N 1
ATOM 2993 C CA . THR A 1 366 ? 98.858 15.760 -108.972 1.00 76.06 366 THR A CA 1
ATOM 2994 C C . THR A 1 366 ? 100.131 15.628 -109.801 1.00 76.06 366 THR A C 1
ATOM 2996 O O . THR A 1 366 ? 100.743 16.638 -110.125 1.00 76.06 366 THR A O 1
ATOM 2999 N N . GLY A 1 367 ? 100.465 14.424 -110.277 1.00 69.44 367 GLY A N 1
ATOM 3000 C CA . GLY A 1 367 ? 101.539 14.218 -111.254 1.00 69.44 367 GLY A CA 1
ATOM 3001 C C . GLY A 1 367 ? 101.265 14.859 -112.624 1.00 69.44 367 GLY A C 1
ATOM 3002 O O . GLY A 1 367 ? 102.175 14.987 -113.443 1.00 69.44 367 GLY A O 1
ATOM 3003 N N . GLU A 1 368 ? 100.031 15.276 -112.915 1.00 72.19 368 GLU A N 1
ATOM 3004 C CA . GLU A 1 368 ? 99.683 16.167 -114.032 1.00 72.19 368 GLU A CA 1
ATOM 3005 C C . GLU A 1 368 ? 99.643 17.643 -113.607 1.00 72.19 368 GLU A C 1
ATOM 3007 O O . GLU A 1 368 ? 100.089 18.503 -114.361 1.00 72.19 368 GLU A O 1
ATOM 3012 N N . MET A 1 369 ? 99.213 17.960 -112.387 1.00 60.94 369 MET A N 1
ATOM 3013 C CA . MET A 1 369 ? 99.171 19.318 -111.846 1.00 60.94 369 MET A CA 1
ATOM 3014 C C . MET A 1 369 ? 100.563 19.871 -111.533 1.00 60.94 369 MET A C 1
ATOM 3016 O O . MET A 1 369 ? 100.748 21.075 -111.632 1.00 60.94 369 MET A O 1
ATOM 3020 N N . GLU A 1 370 ? 101.574 19.049 -111.263 1.00 63.88 370 GLU A N 1
ATOM 3021 C CA . GLU A 1 370 ? 102.979 19.481 -111.249 1.00 63.88 370 GLU A CA 1
ATOM 3022 C C . GLU A 1 370 ? 103.412 19.982 -112.640 1.00 63.88 370 GLU A C 1
ATOM 3024 O O . GLU A 1 370 ? 104.075 21.014 -112.750 1.00 63.88 370 GLU A O 1
ATOM 3029 N N . LYS A 1 371 ? 102.939 19.330 -113.715 1.00 61.12 371 LYS A N 1
ATOM 3030 C CA . LYS A 1 371 ? 103.150 19.768 -115.108 1.00 61.12 371 LYS A CA 1
ATOM 3031 C C . LYS A 1 371 ? 102.311 21.008 -115.443 1.00 61.12 371 LYS A C 1
ATOM 3033 O O . LYS A 1 371 ? 102.784 21.896 -116.140 1.00 61.12 371 LYS A O 1
ATOM 3038 N N . HIS A 1 372 ? 101.084 21.110 -114.926 1.00 49.44 372 HIS A N 1
ATOM 3039 C CA . HIS A 1 372 ? 100.232 22.287 -115.129 1.00 49.44 372 HIS A CA 1
ATOM 3040 C C . HIS A 1 372 ? 100.565 23.467 -114.206 1.00 49.44 372 HIS A C 1
ATOM 3042 O O . HIS A 1 372 ? 100.235 24.594 -114.547 1.00 49.44 372 HIS A O 1
ATOM 3048 N N . THR A 1 373 ? 101.286 23.273 -113.101 1.00 56.16 373 THR A N 1
ATOM 3049 C CA . THR A 1 373 ? 101.805 24.375 -112.269 1.00 56.16 373 THR A CA 1
ATOM 3050 C C . THR A 1 373 ? 102.871 25.157 -113.039 1.00 56.16 373 THR A C 1
ATOM 3052 O O . THR A 1 373 ? 102.895 26.381 -112.970 1.00 56.16 373 THR A O 1
ATOM 3055 N N . GLN A 1 374 ? 103.641 24.474 -113.896 1.00 51.56 374 GLN A N 1
ATOM 3056 C CA . GLN A 1 374 ? 104.528 25.087 -114.898 1.00 51.56 374 GLN A CA 1
ATOM 3057 C C . GLN A 1 374 ? 103.772 25.823 -116.031 1.00 51.56 374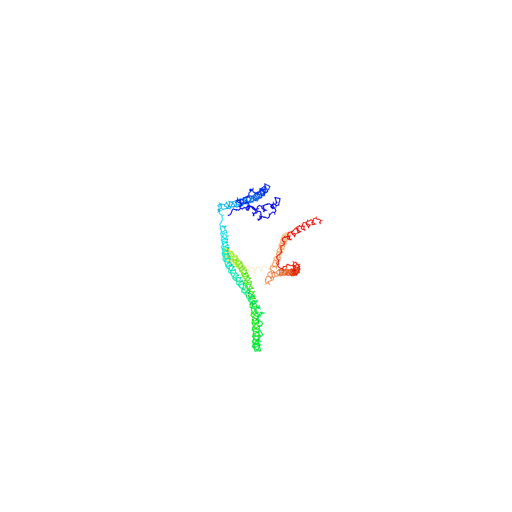 GLN A C 1
ATOM 3059 O O . GLN A 1 374 ? 104.404 26.486 -116.844 1.00 51.56 374 GLN A O 1
ATOM 3064 N N . LEU A 1 375 ? 102.435 25.729 -116.082 1.00 46.56 375 LEU A N 1
ATOM 3065 C CA . LEU A 1 375 ? 101.540 26.496 -116.965 1.00 46.56 375 LEU A CA 1
ATOM 3066 C C . LEU A 1 375 ? 100.608 27.465 -116.204 1.00 46.56 375 LEU A C 1
ATOM 3068 O O . LEU A 1 375 ? 99.789 28.126 -116.834 1.00 46.56 375 LEU A O 1
ATOM 3072 N N . ILE A 1 376 ? 100.695 27.553 -114.870 1.00 44.72 376 ILE A N 1
ATOM 3073 C CA . ILE A 1 376 ? 99.794 28.366 -114.021 1.00 44.72 376 ILE A CA 1
ATOM 3074 C C . ILE A 1 376 ? 100.542 29.532 -113.330 1.00 44.72 376 ILE A C 1
ATOM 3076 O O . ILE A 1 376 ? 99.952 30.318 -112.588 1.00 44.72 376 ILE A O 1
ATOM 3080 N N . GLU A 1 377 ? 101.819 29.752 -113.671 1.00 44.72 377 GLU A N 1
ATOM 3081 C CA . GLU A 1 377 ? 102.369 31.120 -113.668 1.00 44.72 377 GLU A CA 1
ATOM 3082 C C . GLU A 1 377 ? 101.729 31.983 -114.778 1.00 44.72 377 GLU A C 1
ATOM 3084 O O . GLU A 1 377 ? 101.477 33.174 -114.566 1.00 44.72 377 GLU A O 1
ATOM 3089 N N . ASP A 1 378 ? 101.379 31.379 -115.921 1.00 39.72 378 ASP A N 1
ATOM 3090 C CA . ASP A 1 378 ? 100.770 32.066 -117.062 1.00 39.72 378 ASP A CA 1
ATOM 3091 C C . ASP A 1 378 ? 99.254 32.296 -116.881 1.00 39.72 378 ASP A C 1
ATOM 3093 O O . ASP A 1 378 ? 98.406 31.522 -117.323 1.00 39.72 378 ASP A O 1
ATOM 3097 N N . LEU A 1 379 ? 98.946 33.479 -116.331 1.00 32.69 379 LEU A N 1
ATOM 3098 C CA . LEU A 1 379 ? 97.651 34.187 -116.310 1.00 32.69 379 LEU A CA 1
ATOM 3099 C C . LEU A 1 379 ? 96.685 33.867 -115.148 1.00 32.69 379 LEU A C 1
ATOM 3101 O O . LEU A 1 379 ? 96.410 32.736 -114.762 1.00 32.69 379 LEU A O 1
ATOM 3105 N N . LYS A 1 380 ? 96.141 34.949 -114.572 1.00 30.30 380 LYS A N 1
ATOM 3106 C CA . LYS A 1 380 ? 95.486 35.006 -113.253 1.00 30.30 380 LYS A CA 1
ATOM 3107 C C . LYS A 1 380 ? 94.319 36.012 -113.292 1.00 30.30 380 LYS A C 1
ATOM 3109 O O . LYS A 1 380 ? 94.450 37.044 -113.945 1.00 30.30 380 LYS A O 1
ATOM 3114 N N . THR A 1 381 ? 93.265 35.790 -112.487 1.00 29.98 381 THR A N 1
ATOM 3115 C CA . THR A 1 381 ? 92.084 36.685 -112.241 1.00 29.98 381 THR A CA 1
ATOM 3116 C C . THR A 1 381 ? 90.992 36.706 -113.352 1.00 29.98 381 THR A C 1
ATOM 3118 O O . THR A 1 381 ? 91.315 36.425 -114.497 1.00 29.98 381 THR A O 1
ATOM 3121 N N . SER A 1 382 ? 89.680 36.960 -113.115 1.00 31.03 382 SER A N 1
ATOM 3122 C CA . SER A 1 382 ? 88.934 37.429 -111.910 1.00 31.03 382 SER A CA 1
ATOM 3123 C C . SER A 1 382 ? 87.417 37.032 -111.836 1.00 31.03 382 SER A C 1
ATOM 3125 O O . SER A 1 382 ? 86.769 36.983 -112.872 1.00 31.03 382 SER A O 1
ATOM 3127 N N . THR A 1 383 ? 86.879 36.843 -110.606 1.00 26.50 383 THR A N 1
ATOM 3128 C CA . THR A 1 383 ? 85.520 37.137 -109.988 1.00 26.50 383 THR A CA 1
ATOM 3129 C C . THR A 1 383 ? 84.195 37.269 -110.808 1.00 26.50 383 THR A C 1
ATOM 3131 O O . THR A 1 383 ? 84.233 37.768 -111.920 1.00 26.50 383 THR A O 1
ATOM 3134 N N . ARG A 1 384 ? 82.956 36.883 -110.380 1.00 28.62 384 ARG A N 1
ATOM 3135 C CA . ARG A 1 384 ? 82.144 36.870 -109.097 1.00 28.62 384 ARG A CA 1
ATOM 3136 C C . ARG A 1 384 ? 81.419 38.197 -108.704 1.00 28.62 384 ARG A C 1
ATOM 3138 O O . ARG A 1 384 ? 82.081 39.218 -108.806 1.00 28.62 384 ARG A O 1
ATOM 3145 N N . THR A 1 385 ? 80.201 38.313 -108.101 1.00 33.06 385 THR A N 1
ATOM 3146 C CA . THR A 1 385 ? 78.848 37.615 -108.065 1.00 33.06 385 THR A CA 1
ATOM 3147 C C . THR A 1 385 ? 77.984 38.149 -106.873 1.00 33.06 385 THR A C 1
ATOM 3149 O O . THR A 1 385 ? 78.559 38.162 -105.786 1.00 33.06 385 THR A O 1
ATOM 3152 N N . ASP A 1 386 ? 76.660 38.474 -106.964 1.00 24.77 386 ASP A N 1
ATOM 3153 C CA . ASP A 1 386 ? 75.813 38.704 -105.738 1.00 24.77 386 ASP A CA 1
ATOM 3154 C C . ASP A 1 386 ? 74.229 38.657 -105.774 1.00 24.77 386 ASP A C 1
ATOM 3156 O O . ASP A 1 386 ? 73.627 38.539 -106.837 1.00 24.77 386 ASP A O 1
ATOM 3160 N N . LYS A 1 387 ? 73.619 38.721 -104.555 1.00 31.88 387 LYS A N 1
ATOM 3161 C CA . LYS A 1 387 ? 72.214 38.607 -103.986 1.00 31.88 387 LYS A CA 1
ATOM 3162 C C . LYS A 1 387 ? 71.065 39.514 -104.544 1.00 31.88 387 LYS A C 1
ATOM 3164 O O . LYS A 1 387 ? 71.328 40.373 -105.370 1.00 31.88 387 LYS A O 1
ATOM 3169 N N . GLY A 1 388 ? 69.784 39.481 -104.084 1.00 32.69 388 GLY A N 1
ATOM 3170 C CA . GLY A 1 388 ? 69.009 38.519 -103.244 1.00 32.69 388 GLY A CA 1
ATOM 3171 C C . GLY A 1 388 ? 67.975 39.084 -102.203 1.00 32.69 388 GLY A C 1
ATOM 3172 O O . GLY A 1 388 ? 68.289 40.013 -101.471 1.00 32.69 388 GLY A O 1
ATOM 3173 N N . PHE A 1 389 ? 66.820 38.391 -102.063 1.00 33.28 389 PHE A N 1
ATOM 3174 C CA . PHE A 1 389 ? 65.822 38.311 -100.943 1.00 33.28 389 PHE A CA 1
ATOM 3175 C C . PHE A 1 389 ? 64.635 39.326 -100.752 1.00 33.28 389 PHE A C 1
ATOM 3177 O O . PHE A 1 389 ? 64.728 40.462 -101.205 1.00 33.28 389 PHE A O 1
ATOM 3184 N N . PRO A 1 390 ? 63.476 38.888 -100.156 1.00 52.72 390 PRO A N 1
ATOM 3185 C CA . PRO A 1 390 ? 62.157 39.567 -100.172 1.00 52.72 390 PRO A CA 1
ATOM 3186 C C . PRO A 1 390 ? 61.676 39.994 -98.736 1.00 52.72 390 PRO A C 1
ATOM 3188 O O . PRO A 1 390 ? 62.509 40.535 -98.022 1.00 52.72 390 PRO A O 1
ATOM 3191 N N . SER A 1 391 ? 60.449 39.880 -98.167 1.00 43.22 391 SER A N 1
ATOM 3192 C CA . SER A 1 391 ? 59.245 39.017 -98.332 1.00 43.22 391 SER A CA 1
ATOM 3193 C C . SER A 1 391 ? 57.988 39.554 -97.582 1.00 43.22 391 SER A C 1
ATOM 3195 O O . SER A 1 391 ? 58.093 40.509 -96.821 1.00 43.22 391 SER A O 1
ATOM 3197 N N . MET A 1 392 ? 56.810 38.912 -97.735 1.00 45.59 392 MET A N 1
ATOM 3198 C CA . MET A 1 392 ? 55.511 39.273 -97.107 1.00 45.59 392 MET A CA 1
ATOM 3199 C C . MET A 1 392 ? 54.853 38.060 -96.402 1.00 45.59 392 MET A C 1
ATOM 3201 O O . MET A 1 392 ? 54.043 37.357 -97.000 1.00 45.59 392 MET A O 1
ATOM 3205 N N . LEU A 1 393 ? 55.207 37.778 -95.136 1.00 54.53 393 LEU A N 1
ATOM 3206 C CA . LEU A 1 393 ? 54.752 36.548 -94.442 1.00 54.53 393 LEU A CA 1
ATOM 3207 C C . LEU A 1 393 ? 54.417 36.679 -92.940 1.00 54.53 393 LEU A C 1
ATOM 3209 O O . LEU A 1 393 ? 53.975 35.710 -92.331 1.00 54.53 393 LEU A O 1
ATOM 3213 N N . GLN A 1 394 ? 54.609 37.846 -92.318 1.00 54.44 394 GLN A N 1
ATOM 3214 C CA . GLN A 1 394 ? 54.483 37.989 -90.855 1.00 54.44 394 GLN A CA 1
ATOM 3215 C C . GLN A 1 394 ? 53.044 38.194 -90.344 1.00 54.44 394 GLN A C 1
ATOM 3217 O O . GLN A 1 394 ? 52.778 37.940 -89.174 1.00 54.44 394 GLN A O 1
ATOM 3222 N N . GLN A 1 395 ? 52.114 38.635 -91.195 1.00 54.41 395 GLN A N 1
ATOM 3223 C CA . GLN A 1 395 ? 50.844 39.210 -90.733 1.00 54.41 395 GLN A CA 1
ATOM 3224 C C . GLN A 1 395 ? 49.830 38.163 -90.231 1.00 54.41 395 GLN A C 1
ATOM 3226 O O . GLN A 1 395 ? 49.317 38.302 -89.126 1.00 54.41 395 GLN A O 1
ATOM 3231 N N . LYS A 1 396 ? 49.631 37.052 -90.962 1.00 57.94 396 LYS A N 1
ATOM 3232 C CA . LYS A 1 396 ? 48.650 35.999 -90.603 1.00 57.94 396 LYS A CA 1
ATOM 3233 C C . LYS A 1 396 ? 48.885 35.321 -89.247 1.00 57.94 396 LYS A C 1
ATOM 3235 O O . LYS A 1 396 ? 47.974 34.703 -88.710 1.00 57.94 396 LYS A O 1
ATOM 3240 N N . LYS A 1 397 ? 50.100 35.402 -88.696 1.00 66.75 397 LYS A N 1
ATOM 3241 C CA . LYS A 1 397 ? 50.461 34.730 -87.438 1.00 66.75 397 LYS A CA 1
ATOM 3242 C C . LYS A 1 397 ? 50.026 35.507 -86.185 1.00 66.75 397 LYS A C 1
ATOM 3244 O O . LYS A 1 397 ? 50.255 35.038 -85.076 1.00 66.75 397 LYS A O 1
ATOM 3249 N N . ILE A 1 398 ? 49.417 36.683 -86.363 1.00 64.94 398 ILE A N 1
ATOM 3250 C CA . ILE A 1 398 ? 48.948 37.554 -85.278 1.00 64.94 398 ILE A CA 1
ATOM 3251 C C . ILE A 1 398 ? 47.466 37.293 -84.954 1.00 64.94 398 ILE A C 1
ATOM 3253 O O . ILE A 1 398 ? 47.119 37.257 -83.776 1.00 64.94 398 ILE A O 1
ATOM 3257 N N . GLU A 1 399 ? 46.606 37.030 -85.948 1.00 65.62 399 GLU A N 1
ATOM 3258 C CA . GLU A 1 399 ? 45.204 36.647 -85.697 1.00 65.62 399 GLU A CA 1
ATOM 3259 C C . GLU A 1 399 ? 45.086 35.312 -84.932 1.00 65.62 399 GLU A C 1
ATOM 3261 O O . GLU A 1 399 ? 44.377 35.246 -83.930 1.00 65.62 399 GLU A O 1
ATOM 3266 N N . GLU A 1 400 ? 45.823 34.266 -85.335 1.00 69.69 400 GLU A N 1
ATOM 3267 C CA . GLU A 1 400 ? 45.753 32.920 -84.718 1.00 69.69 400 GLU A CA 1
ATOM 3268 C C . GLU A 1 400 ? 46.126 32.874 -83.224 1.00 69.69 400 GLU A C 1
ATOM 3270 O O . GLU A 1 400 ? 45.841 31.883 -82.546 1.00 69.69 400 GLU A O 1
ATOM 3275 N N . LEU A 1 401 ? 46.798 33.912 -82.715 1.00 72.31 401 LEU A N 1
ATOM 3276 C CA . LEU A 1 401 ? 47.191 34.032 -81.310 1.00 72.31 401 LEU A CA 1
ATOM 3277 C C . LEU A 1 401 ? 46.135 34.736 -80.446 1.00 72.31 401 LEU A C 1
ATOM 3279 O O . LEU A 1 401 ? 46.210 34.618 -79.227 1.00 72.31 401 LEU A O 1
ATOM 3283 N N . LYS A 1 402 ? 45.151 35.429 -81.041 1.00 69.69 402 LYS A N 1
ATOM 3284 C CA . LYS A 1 402 ? 44.095 36.128 -80.289 1.00 69.69 402 LYS A CA 1
ATOM 3285 C C . LYS A 1 402 ? 42.981 35.194 -79.828 1.00 69.69 402 LYS A C 1
ATOM 3287 O O . LYS A 1 402 ? 42.735 35.117 -78.633 1.00 69.69 402 LYS A O 1
ATOM 3292 N N . CYS A 1 403 ? 42.386 34.410 -80.728 1.00 73.19 403 CYS A N 1
ATOM 3293 C CA . CYS A 1 403 ? 41.280 33.513 -80.358 1.00 73.19 403 CYS A CA 1
ATOM 3294 C C . CYS A 1 403 ? 41.691 32.475 -79.293 1.00 73.19 403 CYS A C 1
ATOM 3296 O O . CYS A 1 403 ? 40.906 32.119 -78.424 1.00 73.19 403 CYS A O 1
ATOM 3298 N N . LYS A 1 404 ? 42.962 32.047 -79.298 1.00 81.50 404 LYS A N 1
ATOM 3299 C CA . LYS A 1 404 ? 43.523 31.131 -78.285 1.00 81.50 404 LYS A CA 1
ATOM 3300 C C . LYS A 1 404 ? 43.715 31.760 -76.901 1.00 81.50 404 LYS A C 1
ATOM 3302 O O . LYS A 1 404 ? 43.927 31.018 -75.945 1.00 81.50 404 LYS A O 1
ATOM 3307 N N . LEU A 1 405 ? 43.692 33.090 -76.803 1.00 80.00 405 LEU A N 1
ATOM 3308 C CA . LEU A 1 405 ? 43.699 33.816 -75.535 1.00 80.00 405 LEU A CA 1
ATOM 3309 C C . LEU A 1 405 ? 42.275 33.884 -74.968 1.00 80.00 405 LEU A C 1
ATOM 3311 O O . LEU A 1 405 ? 42.061 33.474 -73.834 1.00 80.00 405 LEU A O 1
ATOM 3315 N N . GLU A 1 406 ? 41.304 34.279 -75.795 1.00 78.12 406 GLU A N 1
ATOM 3316 C CA . GLU A 1 406 ? 39.882 34.389 -75.428 1.00 78.12 406 GLU A CA 1
ATOM 3317 C C . GLU A 1 406 ? 39.324 33.045 -74.906 1.00 78.12 406 GLU A C 1
ATOM 3319 O O . GLU A 1 406 ? 38.808 32.980 -73.791 1.00 78.12 406 GLU A O 1
ATOM 3324 N N . GLU A 1 407 ? 39.555 31.933 -75.621 1.00 79.75 407 GLU A N 1
ATOM 3325 C CA . GLU A 1 407 ? 39.168 30.587 -75.154 1.00 79.75 407 GLU A CA 1
ATOM 3326 C C . GLU A 1 407 ? 39.832 30.174 -73.820 1.00 79.75 407 GLU A C 1
ATOM 3328 O O . GLU A 1 407 ? 39.341 29.282 -73.122 1.00 79.75 407 GLU A O 1
ATOM 3333 N N . ALA A 1 408 ? 41.000 30.736 -73.490 1.00 83.06 408 ALA A N 1
ATOM 3334 C CA . ALA A 1 408 ? 41.716 30.434 -72.252 1.00 83.06 408 ALA A CA 1
ATOM 3335 C C . ALA A 1 408 ? 41.209 31.269 -71.068 1.00 83.06 408 ALA A C 1
ATOM 3337 O O . ALA A 1 408 ? 41.201 30.766 -69.945 1.00 83.06 408 ALA A O 1
ATOM 3338 N N . GLU A 1 409 ? 40.753 32.496 -71.321 1.00 79.44 409 GLU A N 1
ATOM 3339 C CA . GLU A 1 409 ? 40.151 33.382 -70.322 1.00 79.44 409 GLU A CA 1
ATOM 3340 C C . GLU A 1 409 ? 38.771 32.867 -69.875 1.00 79.44 409 GLU A C 1
ATOM 3342 O O . GLU A 1 409 ? 38.518 32.794 -68.671 1.00 79.44 409 GLU A O 1
ATOM 3347 N N . GLU A 1 410 ? 37.921 32.389 -70.796 1.00 83.12 410 GLU A N 1
ATOM 3348 C CA . GLU A 1 410 ? 36.629 31.771 -70.436 1.00 83.12 410 GLU A CA 1
ATOM 3349 C C . GLU A 1 410 ? 36.816 30.526 -69.549 1.00 83.12 410 GLU A C 1
ATOM 3351 O O . GLU A 1 410 ? 36.229 30.431 -68.469 1.00 83.12 410 GLU A O 1
ATOM 3356 N N . ARG A 1 411 ? 37.721 29.611 -69.931 1.00 88.12 411 ARG A N 1
ATOM 3357 C CA . ARG A 1 411 ? 38.045 28.415 -69.127 1.00 88.12 411 ARG A CA 1
ATOM 3358 C C . ARG A 1 411 ? 38.666 28.739 -67.762 1.00 88.12 411 ARG A C 1
ATOM 3360 O O . ARG A 1 411 ? 38.536 27.936 -66.839 1.00 88.12 411 ARG A O 1
ATOM 3367 N N . ALA A 1 412 ? 39.333 29.885 -67.611 1.00 81.31 412 ALA A N 1
ATOM 3368 C CA . ALA A 1 412 ? 39.823 30.344 -66.312 1.00 81.31 412 ALA A CA 1
ATOM 3369 C C . ALA A 1 412 ? 38.673 30.847 -65.419 1.00 81.31 412 ALA A C 1
ATOM 3371 O O . ALA A 1 412 ? 38.606 30.480 -64.245 1.00 81.31 412 ALA A O 1
ATOM 3372 N N . ALA A 1 413 ? 37.732 31.614 -65.980 1.00 86.12 413 ALA A N 1
ATOM 3373 C CA . ALA A 1 413 ? 36.560 32.110 -65.258 1.00 86.12 413 ALA A CA 1
ATOM 3374 C C . ALA A 1 413 ? 35.631 30.973 -64.783 1.00 86.12 413 ALA A C 1
ATOM 3376 O O . ALA A 1 413 ? 35.162 30.991 -63.641 1.00 86.12 413 ALA A O 1
ATOM 3377 N N . GLU A 1 414 ? 35.415 29.947 -65.615 1.00 85.62 414 GLU A N 1
ATOM 3378 C CA . GLU A 1 414 ? 34.682 28.738 -65.215 1.00 85.62 414 GLU A CA 1
ATOM 3379 C C . GLU A 1 414 ? 35.374 28.025 -64.041 1.00 85.62 414 GLU A C 1
ATOM 3381 O O . GLU A 1 414 ? 34.725 27.723 -63.033 1.00 85.62 414 GLU A O 1
ATOM 3386 N N . ALA A 1 415 ? 36.695 27.822 -64.121 1.00 85.44 415 ALA A N 1
ATOM 3387 C CA . ALA A 1 415 ? 37.475 27.174 -63.066 1.00 85.44 415 ALA A CA 1
ATOM 3388 C C . ALA A 1 415 ? 37.443 27.952 -61.737 1.00 85.44 415 ALA A C 1
ATOM 3390 O O . ALA A 1 415 ? 37.272 27.344 -60.679 1.00 85.44 415 ALA A O 1
ATOM 3391 N N . GLU A 1 416 ? 37.531 29.287 -61.772 1.00 83.94 416 GLU A N 1
ATOM 3392 C CA . GLU A 1 416 ? 37.351 30.132 -60.584 1.00 83.94 416 GLU A CA 1
ATOM 3393 C C . GLU A 1 416 ? 35.960 29.987 -59.952 1.00 83.94 416 GLU A C 1
ATOM 3395 O O . GLU A 1 416 ? 35.832 30.019 -58.725 1.00 83.94 416 GLU A O 1
ATOM 3400 N N . SER A 1 417 ? 34.908 29.862 -60.767 1.00 85.06 417 SER A N 1
ATOM 3401 C CA . SER A 1 417 ? 33.537 29.718 -60.265 1.00 85.06 417 SER A CA 1
ATOM 3402 C C . SER A 1 417 ? 33.323 28.373 -59.562 1.00 85.06 417 SER A C 1
ATOM 3404 O O . SER A 1 417 ? 32.721 28.326 -58.488 1.00 85.06 417 SER A O 1
ATOM 3406 N N . ALA A 1 418 ? 33.896 27.295 -60.108 1.00 87.19 418 ALA A N 1
ATOM 3407 C CA . ALA A 1 418 ? 33.873 25.972 -59.495 1.00 87.19 418 ALA A CA 1
ATOM 3408 C C . ALA A 1 418 ? 34.697 25.934 -58.197 1.00 87.19 418 ALA A C 1
ATOM 3410 O O . ALA A 1 418 ? 34.245 25.379 -57.197 1.00 87.19 418 ALA A O 1
ATOM 3411 N N . LEU A 1 419 ? 35.877 26.565 -58.185 1.00 89.81 419 LEU A N 1
ATOM 3412 C CA . LEU A 1 419 ? 36.758 26.613 -57.017 1.00 89.81 419 LEU A CA 1
ATOM 3413 C C . LEU A 1 419 ? 36.070 27.266 -55.805 1.00 89.81 419 LEU A C 1
ATOM 3415 O O . LEU A 1 419 ? 36.084 26.680 -54.727 1.00 89.81 419 LEU A O 1
ATOM 3419 N N . LYS A 1 420 ? 35.357 28.385 -55.995 1.00 90.31 420 LYS A N 1
ATOM 3420 C CA . LYS A 1 420 ? 34.590 29.069 -54.928 1.00 90.31 420 LYS A CA 1
ATOM 3421 C C . LYS A 1 420 ? 33.459 28.200 -54.343 1.00 90.31 420 LYS A C 1
ATOM 3423 O O . LYS A 1 420 ? 33.158 28.270 -53.148 1.00 90.31 420 LYS A O 1
ATOM 3428 N N . LEU A 1 421 ? 32.837 27.342 -55.159 1.00 91.38 421 LEU A N 1
ATOM 3429 C CA . LEU A 1 421 ? 31.852 26.360 -54.681 1.00 91.38 421 LEU A CA 1
ATOM 3430 C C . LEU A 1 421 ? 32.511 25.240 -53.858 1.00 91.38 421 LEU A C 1
ATOM 3432 O O . LEU A 1 421 ? 31.970 24.847 -52.826 1.00 91.38 421 LEU A O 1
ATOM 3436 N N . PHE A 1 422 ? 33.695 24.764 -54.255 1.00 88.75 422 PHE A N 1
ATOM 3437 C CA . PHE A 1 422 ? 34.450 23.794 -53.455 1.00 88.75 422 PHE A CA 1
ATOM 3438 C C . PHE A 1 422 ? 34.973 24.388 -52.137 1.00 88.75 422 PHE A C 1
ATOM 3440 O O . PHE A 1 422 ? 34.899 23.708 -51.116 1.00 88.75 422 PHE A O 1
ATOM 3447 N N . GLU A 1 423 ? 35.432 25.644 -52.129 1.00 89.19 423 GLU A N 1
ATOM 3448 C CA . GLU A 1 423 ? 35.847 26.360 -50.911 1.00 89.19 423 GLU A CA 1
ATOM 3449 C C . GLU A 1 423 ? 34.688 26.491 -49.912 1.00 89.19 423 GLU A C 1
ATOM 3451 O O . GLU A 1 423 ? 34.823 26.090 -48.758 1.00 89.19 423 GLU A O 1
ATOM 3456 N N . SER A 1 424 ? 33.518 26.969 -50.353 1.00 92.25 424 SER A N 1
ATOM 3457 C CA . SER A 1 424 ? 32.347 27.113 -49.468 1.00 92.25 424 SER A CA 1
ATOM 3458 C C . SER A 1 424 ? 31.837 25.779 -48.901 1.00 92.25 424 SER A C 1
ATOM 3460 O O . SER A 1 424 ? 31.476 25.714 -47.725 1.00 92.25 424 SER A O 1
ATOM 3462 N N . HIS A 1 425 ? 31.867 24.696 -49.686 1.00 91.50 425 HIS A N 1
ATOM 3463 C CA . HIS A 1 425 ? 31.547 23.354 -49.188 1.00 91.50 425 HIS A CA 1
ATOM 3464 C C . HIS A 1 425 ? 32.615 22.824 -48.212 1.00 91.50 425 HIS A C 1
ATOM 3466 O O . HIS A 1 425 ? 32.270 22.181 -47.222 1.00 91.50 425 HIS A O 1
ATOM 3472 N N . ALA A 1 426 ? 33.902 23.106 -48.445 1.00 89.69 426 ALA A N 1
ATOM 3473 C CA . ALA A 1 426 ? 34.969 22.750 -47.510 1.00 89.69 426 ALA A CA 1
ATOM 3474 C C . ALA A 1 426 ? 34.807 23.479 -46.166 1.00 89.69 426 ALA A C 1
ATOM 3476 O O . ALA A 1 426 ? 34.840 22.830 -45.124 1.00 89.69 426 ALA A O 1
ATOM 3477 N N . GLU A 1 427 ? 34.516 24.786 -46.175 1.00 92.88 427 GLU A N 1
ATOM 3478 C CA . GLU A 1 427 ? 34.226 25.537 -44.947 1.00 92.88 427 GLU A CA 1
ATOM 3479 C C . GLU A 1 427 ? 33.033 24.977 -44.156 1.00 92.88 427 GLU A C 1
ATOM 3481 O O . GLU A 1 427 ? 33.018 25.059 -42.929 1.00 92.88 427 GLU A O 1
ATOM 3486 N N . GLU A 1 428 ? 31.995 24.476 -44.832 1.00 93.31 428 GLU A N 1
ATOM 3487 C CA . GLU A 1 428 ? 30.850 23.850 -44.164 1.00 93.31 428 GLU A CA 1
ATOM 3488 C C . GLU A 1 428 ? 31.258 22.528 -43.499 1.00 93.31 428 GLU A C 1
ATOM 3490 O O . GLU A 1 428 ? 30.946 22.311 -42.330 1.00 93.31 428 GLU A O 1
ATOM 3495 N N . LYS A 1 429 ? 32.024 21.676 -44.193 1.00 93.88 429 LYS A N 1
ATOM 3496 C CA . LYS A 1 429 ? 32.512 20.412 -43.615 1.00 93.88 429 LYS A CA 1
ATOM 3497 C C . LYS A 1 429 ? 33.531 20.628 -42.493 1.00 93.88 429 LYS A C 1
ATOM 3499 O O . LYS A 1 429 ? 33.531 19.853 -41.540 1.00 93.88 429 LYS A O 1
ATOM 3504 N N . ASP A 1 430 ? 34.333 21.690 -42.539 1.00 93.12 430 ASP A N 1
ATOM 3505 C CA . ASP A 1 430 ? 35.205 22.072 -41.423 1.00 93.12 430 ASP A CA 1
ATOM 3506 C C . ASP A 1 430 ? 34.396 22.555 -40.205 1.00 93.12 430 ASP A C 1
ATOM 3508 O O . ASP A 1 430 ? 34.756 22.232 -39.072 1.00 93.12 430 ASP A O 1
ATOM 3512 N N . LYS A 1 431 ? 33.267 23.258 -40.401 1.00 96.12 431 LYS A N 1
ATOM 3513 C CA . LYS A 1 431 ? 32.337 23.618 -39.309 1.00 96.12 431 LYS A CA 1
ATOM 3514 C C . LYS A 1 431 ? 31.706 22.364 -38.690 1.00 96.12 431 LYS A C 1
ATOM 3516 O O . LYS A 1 431 ? 31.814 22.191 -37.475 1.00 96.12 431 LYS A O 1
ATOM 3521 N N . ASP A 1 432 ? 31.169 21.453 -39.510 1.00 94.56 432 ASP A N 1
ATOM 3522 C CA . ASP A 1 432 ? 30.645 20.148 -39.064 1.00 94.56 432 ASP A CA 1
ATOM 3523 C C . ASP A 1 432 ? 31.692 19.375 -38.236 1.00 94.56 432 ASP A C 1
ATOM 3525 O O . ASP A 1 432 ? 31.400 18.834 -37.165 1.00 94.56 432 ASP A O 1
ATOM 3529 N N . LEU A 1 433 ? 32.941 19.344 -38.717 1.00 93.25 433 LEU A N 1
ATOM 3530 C CA . LEU A 1 433 ? 34.054 18.638 -38.084 1.00 93.25 433 LEU A CA 1
ATOM 3531 C C . LEU A 1 433 ? 34.477 19.301 -36.767 1.00 93.25 433 LEU A C 1
ATOM 3533 O O . LEU A 1 433 ? 34.750 18.591 -35.796 1.00 93.25 433 LEU A O 1
ATOM 3537 N N . ILE A 1 434 ? 34.491 20.635 -36.688 1.00 93.69 434 ILE A N 1
ATOM 3538 C CA . ILE A 1 434 ? 34.761 21.382 -35.449 1.00 93.69 434 ILE A CA 1
ATOM 3539 C C . ILE A 1 434 ? 33.666 21.121 -34.408 1.00 93.69 434 ILE A C 1
ATOM 3541 O O . ILE A 1 434 ? 33.992 20.855 -33.248 1.00 93.69 434 ILE A O 1
ATOM 3545 N N . GLU A 1 435 ? 32.388 21.141 -34.791 1.00 93.44 435 GLU A N 1
ATOM 3546 C CA . GLU A 1 435 ? 31.275 20.843 -33.881 1.00 93.44 435 GLU A CA 1
ATOM 3547 C C . GLU A 1 435 ? 31.310 19.390 -33.391 1.00 93.44 435 GLU A C 1
ATOM 3549 O O . GLU A 1 435 ? 31.254 19.148 -32.181 1.00 93.44 435 GLU A O 1
ATOM 3554 N N . ALA A 1 436 ? 31.513 18.424 -34.294 1.00 91.31 436 ALA A N 1
ATOM 3555 C CA . ALA A 1 436 ? 31.691 17.018 -33.938 1.00 91.31 436 ALA A CA 1
ATOM 3556 C C . ALA A 1 436 ? 32.903 16.806 -33.012 1.00 91.31 436 ALA A C 1
ATOM 3558 O O . ALA A 1 436 ? 32.803 16.098 -32.011 1.00 91.31 436 ALA A O 1
ATOM 3559 N N . THR A 1 437 ? 34.027 17.475 -33.284 1.00 91.19 437 THR A N 1
ATOM 3560 C CA . THR A 1 437 ? 35.244 17.423 -32.455 1.00 91.19 437 THR A CA 1
ATOM 3561 C C . THR A 1 437 ? 35.023 18.040 -31.075 1.00 91.19 437 THR A C 1
ATOM 3563 O O . THR A 1 437 ? 35.507 17.513 -30.075 1.00 91.19 437 THR A O 1
ATOM 3566 N N . ASN A 1 438 ? 34.283 19.145 -30.978 1.00 90.44 438 ASN A N 1
ATOM 3567 C CA . ASN A 1 438 ? 33.959 19.767 -29.694 1.00 90.44 438 ASN A CA 1
ATOM 3568 C C . ASN A 1 438 ? 32.984 18.905 -28.881 1.00 90.44 438 ASN A C 1
ATOM 3570 O O . ASN A 1 438 ? 33.163 18.761 -27.672 1.00 90.44 438 ASN A O 1
ATOM 3574 N N . ARG A 1 439 ? 32.017 18.257 -29.541 1.00 89.44 439 ARG A N 1
ATOM 3575 C CA . ARG A 1 439 ? 31.127 17.273 -28.917 1.00 89.44 439 ARG A CA 1
ATOM 3576 C C . ARG A 1 439 ? 31.887 16.029 -28.440 1.00 89.44 439 ARG A C 1
ATOM 3578 O O . ARG A 1 439 ? 31.644 15.574 -27.327 1.00 89.44 439 ARG A O 1
ATOM 3585 N N . LEU A 1 440 ? 32.841 15.520 -29.225 1.00 86.44 440 LEU A N 1
ATOM 3586 C CA . LEU A 1 440 ? 33.734 14.431 -28.812 1.00 86.44 440 LEU A CA 1
ATOM 3587 C C . LEU A 1 440 ? 34.562 14.821 -27.583 1.00 86.44 440 LEU A C 1
ATOM 3589 O O . LEU A 1 440 ? 34.510 14.102 -26.593 1.00 86.44 440 LEU A O 1
ATOM 3593 N N . LYS A 1 441 ? 35.201 15.999 -27.568 1.00 90.56 441 LYS A N 1
ATOM 3594 C CA . LYS A 1 441 ? 35.927 16.506 -26.385 1.00 90.56 441 LYS A CA 1
ATOM 3595 C C . LYS A 1 441 ? 35.044 16.606 -25.135 1.00 90.56 441 LYS A C 1
ATOM 3597 O O . LYS A 1 441 ? 35.517 16.352 -24.032 1.00 90.56 441 LYS A O 1
ATOM 3602 N N . GLN A 1 442 ? 33.767 16.970 -25.281 1.00 88.00 442 GLN A N 1
ATOM 3603 C CA . GLN A 1 442 ? 32.809 16.994 -24.167 1.00 88.00 442 GLN A CA 1
ATOM 3604 C C . GLN A 1 442 ? 32.443 15.581 -23.677 1.00 88.00 442 GLN A C 1
ATOM 3606 O O . GLN A 1 442 ? 32.249 15.393 -22.476 1.00 88.00 442 GLN A O 1
ATOM 3611 N N . TYR A 1 443 ? 32.375 14.581 -24.563 1.00 86.75 443 TYR A N 1
ATOM 3612 C CA . TYR A 1 443 ? 32.226 13.174 -24.166 1.00 86.75 443 TYR A CA 1
ATOM 3613 C C . TYR A 1 443 ? 33.500 12.630 -23.496 1.00 86.75 443 TYR A C 1
ATOM 3615 O O . TYR A 1 443 ? 33.407 12.032 -22.428 1.00 86.75 443 TYR A O 1
ATOM 3623 N N . GLU A 1 444 ? 34.683 12.887 -24.063 1.00 84.00 444 GLU A N 1
ATOM 3624 C CA . GLU A 1 444 ? 35.993 12.488 -23.518 1.00 84.00 444 GLU A CA 1
ATOM 3625 C C . GLU A 1 444 ? 36.256 13.095 -22.131 1.00 84.00 444 GLU A C 1
ATOM 3627 O O . GLU A 1 444 ? 36.773 12.421 -21.242 1.00 84.00 444 GLU A O 1
ATOM 3632 N N . ALA A 1 445 ? 35.856 14.352 -21.919 1.00 85.44 445 ALA A N 1
ATOM 3633 C CA . ALA A 1 445 ? 35.929 15.026 -20.624 1.00 85.44 445 ALA A CA 1
ATOM 3634 C C . ALA A 1 445 ? 34.800 14.632 -19.647 1.00 85.44 445 ALA A C 1
ATOM 3636 O O . ALA A 1 445 ? 34.795 15.104 -18.510 1.00 85.44 445 ALA A O 1
ATOM 3637 N N . GLY A 1 446 ? 33.821 13.824 -20.073 1.00 82.31 446 GLY A N 1
ATOM 3638 C CA . GLY A 1 446 ? 32.649 13.454 -19.269 1.00 82.31 446 GLY A CA 1
ATOM 3639 C C . GLY A 1 446 ? 31.706 14.619 -18.931 1.00 82.31 446 GLY A C 1
ATOM 3640 O O . GLY A 1 446 ? 30.895 14.503 -18.015 1.00 82.31 446 GLY A O 1
ATOM 3641 N N . THR A 1 447 ? 31.811 15.751 -19.633 1.00 82.44 447 THR A N 1
ATOM 3642 C CA . THR A 1 447 ? 31.026 16.972 -19.378 1.00 82.44 447 THR A CA 1
ATOM 3643 C C . THR A 1 447 ? 29.799 17.113 -20.279 1.00 82.44 447 THR A C 1
ATOM 3645 O O . THR A 1 447 ? 28.925 17.932 -19.987 1.00 82.44 447 THR A O 1
ATOM 3648 N N . TYR A 1 448 ? 29.682 16.316 -21.347 1.00 85.44 448 TYR A N 1
ATOM 3649 C CA . TYR A 1 448 ? 28.507 16.334 -22.220 1.00 85.44 448 TYR A CA 1
ATOM 3650 C C . TYR A 1 448 ? 27.224 16.006 -21.439 1.00 85.44 448 TYR A C 1
ATOM 3652 O O . TYR A 1 448 ? 27.136 14.978 -20.772 1.00 85.44 448 TYR A O 1
ATOM 3660 N N . GLY A 1 449 ? 26.219 16.882 -21.517 1.00 84.38 449 GLY A N 1
ATOM 3661 C CA . GLY A 1 449 ? 24.949 16.740 -20.790 1.00 84.38 449 GLY A CA 1
ATOM 3662 C C . GLY A 1 449 ? 25.003 17.079 -19.292 1.00 84.38 449 GLY A C 1
ATOM 3663 O O . GLY A 1 449 ? 23.949 17.249 -18.681 1.00 84.38 449 GLY A O 1
ATOM 3664 N N . LEU A 1 450 ? 26.192 17.264 -18.700 1.00 87.00 450 LEU A N 1
ATOM 3665 C CA . LEU A 1 450 ? 26.344 17.587 -17.275 1.00 87.00 450 LEU A CA 1
ATOM 3666 C C . LEU A 1 450 ? 25.655 18.909 -16.905 1.00 87.00 450 LEU A C 1
ATOM 3668 O O . LEU A 1 450 ? 25.059 19.012 -15.837 1.00 87.00 450 LEU A O 1
ATOM 3672 N N . GLU A 1 451 ? 25.699 19.910 -17.786 1.00 85.81 451 GLU A N 1
ATOM 3673 C CA . GLU A 1 451 ? 25.041 21.203 -17.565 1.00 85.81 451 GLU A CA 1
ATOM 3674 C C . GLU A 1 451 ? 23.508 21.083 -17.518 1.00 85.81 451 GLU A C 1
ATOM 3676 O O . GLU A 1 451 ? 22.884 21.663 -16.628 1.00 85.81 451 GLU A O 1
ATOM 3681 N N . ALA A 1 452 ? 22.915 20.269 -18.400 1.00 88.00 452 ALA A N 1
ATOM 3682 C CA . ALA A 1 452 ? 21.479 19.988 -18.409 1.00 88.00 452 ALA A CA 1
ATOM 3683 C C . ALA A 1 452 ? 21.052 19.236 -17.138 1.00 88.00 452 ALA A C 1
ATOM 3685 O O . ALA A 1 452 ? 20.176 19.706 -16.414 1.00 88.00 452 ALA A O 1
ATOM 3686 N N . ALA A 1 453 ? 21.760 18.160 -16.777 1.00 90.12 453 ALA A N 1
ATOM 3687 C CA . ALA A 1 453 ? 21.505 17.427 -15.535 1.00 90.12 453 ALA A CA 1
ATOM 3688 C C . ALA A 1 453 ? 21.659 18.322 -14.285 1.00 90.12 453 ALA A C 1
ATOM 3690 O O . ALA A 1 453 ? 20.884 18.229 -13.335 1.00 90.12 453 ALA A O 1
ATOM 3691 N N . VAL A 1 454 ? 22.627 19.246 -14.276 1.00 91.31 454 VAL A N 1
ATOM 3692 C CA . VAL A 1 454 ? 22.795 20.232 -13.194 1.00 91.31 454 VAL A CA 1
ATOM 3693 C C . VAL A 1 454 ? 21.671 21.277 -13.178 1.00 91.31 454 VAL A C 1
ATOM 3695 O O . VAL A 1 454 ? 21.337 21.769 -12.097 1.00 91.31 454 VAL A O 1
ATOM 3698 N N . ALA A 1 455 ? 21.069 21.621 -14.319 1.00 92.62 455 ALA A N 1
ATOM 3699 C CA . ALA A 1 455 ? 19.877 22.468 -14.380 1.00 92.62 455 ALA A CA 1
ATOM 3700 C C . ALA A 1 455 ? 18.640 21.738 -13.824 1.00 92.62 455 ALA A C 1
ATOM 3702 O O . ALA A 1 455 ? 18.011 22.248 -12.897 1.00 92.62 455 ALA A O 1
ATOM 3703 N N . GLU A 1 456 ? 18.375 20.511 -14.277 1.00 93.44 456 GLU A N 1
ATOM 3704 C CA . GLU A 1 456 ? 17.289 19.650 -13.780 1.00 93.44 456 GLU A CA 1
ATOM 3705 C C . GLU A 1 456 ? 17.393 19.416 -12.262 1.00 93.44 456 GLU A C 1
ATOM 3707 O O . GLU A 1 456 ? 16.416 19.570 -11.527 1.00 93.44 456 GLU A O 1
ATOM 3712 N N . ILE A 1 457 ? 18.598 19.142 -11.746 1.00 92.75 457 ILE A N 1
ATOM 3713 C CA . ILE A 1 457 ? 18.849 18.986 -10.303 1.00 92.75 457 ILE A CA 1
ATOM 3714 C C . ILE A 1 457 ? 18.592 20.294 -9.532 1.00 92.75 457 ILE A C 1
ATOM 3716 O O . ILE A 1 457 ? 18.126 20.248 -8.390 1.00 92.75 457 ILE A O 1
ATOM 3720 N N . LYS A 1 458 ? 18.877 21.472 -10.109 1.00 96.19 458 LYS A N 1
ATOM 3721 C CA . LYS A 1 458 ? 18.542 22.768 -9.484 1.00 96.19 458 LYS A CA 1
ATOM 3722 C C . LYS A 1 458 ? 17.030 22.992 -9.449 1.00 96.19 458 LYS A C 1
ATOM 3724 O O . LYS A 1 458 ? 16.524 23.442 -8.423 1.00 96.19 458 LYS A O 1
ATOM 3729 N N . GLU A 1 459 ? 16.320 22.657 -10.523 1.00 95.00 459 GLU A N 1
ATOM 3730 C CA . GLU A 1 459 ? 14.863 22.778 -10.607 1.00 95.00 459 GLU A CA 1
ATOM 3731 C C . GLU A 1 459 ? 14.160 21.830 -9.626 1.00 95.00 459 GLU A C 1
ATOM 3733 O O . GLU A 1 459 ? 13.371 22.283 -8.796 1.00 95.00 459 GLU A O 1
ATOM 3738 N N . CYS A 1 460 ? 14.552 20.552 -9.589 1.00 92.75 460 CYS A N 1
ATOM 3739 C CA . CYS A 1 460 ? 14.045 19.579 -8.618 1.00 92.75 460 CYS A CA 1
ATOM 3740 C C . CYS A 1 460 ? 14.293 20.023 -7.164 1.00 92.75 460 CYS A C 1
ATOM 3742 O O . CYS A 1 460 ? 13.412 19.894 -6.315 1.00 92.75 460 CYS A O 1
ATOM 3744 N N . ARG A 1 461 ? 15.461 20.613 -6.860 1.00 95.88 461 ARG A N 1
ATOM 3745 C CA . ARG A 1 461 ? 15.743 21.198 -5.531 1.00 95.88 461 ARG A CA 1
ATOM 3746 C C . ARG A 1 461 ? 14.860 22.400 -5.198 1.00 95.88 461 ARG A C 1
ATOM 3748 O O . ARG A 1 461 ? 14.575 22.615 -4.024 1.00 95.88 461 ARG A O 1
ATOM 3755 N N . ASN A 1 462 ? 14.441 23.187 -6.185 1.00 95.62 462 ASN A N 1
ATOM 3756 C CA . ASN A 1 462 ? 13.508 24.291 -5.962 1.00 95.62 462 ASN A CA 1
ATOM 3757 C C . ASN A 1 462 ? 12.081 23.773 -5.729 1.00 95.62 462 ASN A C 1
ATOM 3759 O O . ASN A 1 462 ? 11.418 24.250 -4.813 1.00 95.62 462 ASN A O 1
ATOM 3763 N N . LEU A 1 463 ? 11.646 22.757 -6.482 1.00 96.50 463 LEU A N 1
ATOM 3764 C CA . LEU A 1 463 ? 10.354 22.094 -6.279 1.00 96.50 463 LEU A CA 1
ATOM 3765 C C . LEU A 1 463 ? 10.249 21.446 -4.890 1.00 96.50 463 LEU A C 1
ATOM 3767 O O . LEU A 1 463 ? 9.237 21.638 -4.220 1.00 96.50 463 LEU A O 1
ATOM 3771 N N . MET A 1 464 ? 11.304 20.760 -4.425 1.00 91.69 464 MET A N 1
ATOM 3772 C CA . MET A 1 464 ? 11.353 20.221 -3.057 1.00 91.69 464 MET A CA 1
ATOM 3773 C C . MET A 1 464 ? 11.198 21.333 -2.014 1.00 91.69 464 MET A C 1
ATOM 3775 O O . MET A 1 464 ? 10.249 21.280 -1.245 1.00 91.69 464 MET A O 1
ATOM 3779 N N . ARG A 1 465 ? 11.999 22.410 -2.073 1.00 96.94 465 ARG A N 1
ATOM 3780 C CA . ARG A 1 465 ? 11.878 23.547 -1.133 1.00 96.94 465 ARG A CA 1
ATOM 3781 C C . ARG A 1 465 ? 10.482 24.167 -1.095 1.00 96.94 465 ARG A C 1
ATOM 3783 O O . ARG A 1 465 ? 10.022 24.559 -0.029 1.00 96.94 465 ARG A O 1
ATOM 3790 N N . MET A 1 466 ? 9.815 24.289 -2.244 1.00 95.19 466 MET A N 1
ATOM 3791 C CA . MET A 1 466 ? 8.442 24.802 -2.287 1.00 95.19 466 MET A CA 1
ATOM 3792 C C . MET A 1 466 ? 7.466 23.853 -1.583 1.00 95.19 466 MET A C 1
ATOM 3794 O O . MET A 1 466 ? 6.580 24.325 -0.876 1.00 95.19 466 MET A O 1
ATOM 3798 N N . LYS A 1 467 ? 7.655 22.534 -1.720 1.00 94.19 467 LYS A N 1
ATOM 3799 C CA . LYS A 1 467 ? 6.855 21.523 -1.015 1.00 94.19 467 LYS A CA 1
ATOM 3800 C C . LYS A 1 467 ? 7.191 21.417 0.473 1.00 94.19 467 LYS A C 1
ATOM 3802 O O . LYS A 1 467 ? 6.273 21.224 1.261 1.00 94.19 467 LYS A O 1
ATOM 3807 N N . ASP A 1 468 ? 8.444 21.631 0.866 1.00 94.56 468 ASP A N 1
ATOM 3808 C CA . ASP A 1 468 ? 8.858 21.723 2.270 1.00 94.56 468 ASP A CA 1
ATOM 3809 C C . ASP A 1 468 ? 8.171 22.922 2.956 1.00 94.56 468 ASP A C 1
ATOM 3811 O O . ASP A 1 468 ? 7.578 22.776 4.023 1.00 94.56 468 ASP A O 1
ATOM 3815 N N . LEU A 1 469 ? 8.157 24.093 2.304 1.00 96.06 469 LEU A N 1
ATOM 3816 C CA . LEU A 1 469 ? 7.463 25.297 2.787 1.00 96.06 469 LEU A CA 1
ATOM 3817 C C . LEU A 1 469 ? 5.934 25.120 2.859 1.00 96.06 469 LEU A C 1
ATOM 3819 O O . LEU A 1 469 ? 5.297 25.616 3.788 1.00 96.06 469 LEU A O 1
ATOM 3823 N N . GLU A 1 470 ? 5.342 24.407 1.900 1.00 96.56 470 GLU A N 1
ATOM 3824 C CA . GLU A 1 470 ? 3.913 24.062 1.882 1.00 96.56 470 GLU A CA 1
ATOM 3825 C C . GLU A 1 470 ? 3.557 23.072 3.006 1.00 96.56 470 GLU A C 1
ATOM 3827 O O . GLU A 1 470 ? 2.545 23.245 3.685 1.00 96.56 470 GLU A O 1
ATOM 3832 N N . ALA A 1 471 ? 4.418 22.084 3.273 1.00 92.69 471 ALA A N 1
ATOM 3833 C CA . ALA A 1 471 ? 4.270 21.154 4.390 1.00 92.69 471 ALA A CA 1
ATOM 3834 C C . ALA A 1 471 ? 4.446 21.850 5.751 1.00 92.69 471 ALA A C 1
ATOM 3836 O O . ALA A 1 471 ? 3.667 21.602 6.673 1.00 92.69 471 ALA A O 1
ATOM 3837 N N . GLU A 1 472 ? 5.406 22.771 5.881 1.00 95.81 472 GLU A N 1
ATOM 3838 C CA . GLU A 1 472 ? 5.544 23.628 7.061 1.00 95.81 472 GLU A CA 1
ATOM 3839 C C . GLU A 1 472 ? 4.295 24.487 7.310 1.00 95.81 472 GLU A C 1
ATOM 3841 O O . GLU A 1 472 ? 3.905 24.672 8.464 1.00 95.81 472 GLU A O 1
ATOM 3846 N N . ALA A 1 473 ? 3.685 25.038 6.255 1.00 96.31 473 ALA A N 1
ATOM 3847 C CA . ALA A 1 473 ? 2.453 25.816 6.357 1.00 96.31 473 ALA A CA 1
ATOM 3848 C C . ALA A 1 473 ? 1.282 24.935 6.818 1.00 96.31 473 ALA A C 1
ATOM 3850 O O . ALA A 1 473 ? 0.674 25.229 7.844 1.00 96.31 473 ALA A O 1
ATOM 3851 N N . MET A 1 474 ? 1.051 23.793 6.158 1.00 94.00 474 MET A N 1
ATOM 3852 C CA . MET A 1 474 ? 0.015 22.838 6.572 1.00 94.00 474 MET A CA 1
ATOM 3853 C C . MET A 1 474 ? 0.218 22.335 8.009 1.00 94.00 474 MET A C 1
ATOM 3855 O O . MET A 1 474 ? -0.757 22.179 8.734 1.00 94.00 474 MET A O 1
ATOM 3859 N N . THR A 1 475 ? 1.462 22.141 8.459 1.00 95.06 475 THR A N 1
ATOM 3860 C CA . THR A 1 475 ? 1.761 21.758 9.852 1.00 95.06 475 THR A CA 1
ATOM 3861 C C . THR A 1 475 ? 1.384 22.871 10.838 1.00 95.06 475 THR A C 1
ATOM 3863 O O . THR A 1 475 ? 0.811 22.600 11.891 1.00 95.06 475 THR A O 1
ATOM 3866 N N . LYS A 1 476 ? 1.648 24.141 10.501 1.00 96.81 476 LYS A N 1
ATOM 3867 C CA . LYS A 1 476 ? 1.232 25.295 11.322 1.00 96.81 476 LYS A CA 1
ATOM 3868 C C . LYS A 1 476 ? -0.293 25.429 11.369 1.00 96.81 476 LYS A C 1
ATOM 3870 O O . LYS A 1 476 ? -0.826 25.782 12.420 1.00 96.81 476 LYS A O 1
ATOM 3875 N N . ASP A 1 477 ? -0.987 25.137 10.274 1.00 97.00 477 ASP A N 1
ATOM 3876 C CA . ASP A 1 477 ? -2.451 25.176 10.207 1.00 97.00 477 ASP A CA 1
ATOM 3877 C C . ASP A 1 477 ? -3.092 24.000 10.963 1.00 97.00 477 ASP A C 1
ATOM 3879 O O . ASP A 1 477 ? -4.058 24.208 11.695 1.00 97.00 477 ASP A O 1
ATOM 3883 N N . ILE A 1 478 ? -2.516 22.793 10.879 1.00 95.31 478 ILE A N 1
ATOM 3884 C CA . ILE A 1 478 ? -2.906 21.632 11.699 1.00 95.31 478 ILE A CA 1
ATOM 3885 C C . ILE A 1 478 ? -2.790 21.977 13.186 1.00 95.31 478 ILE A C 1
ATOM 3887 O O . ILE A 1 478 ? -3.785 21.877 13.895 1.00 95.31 478 ILE A O 1
ATOM 3891 N N . ASN A 1 479 ? -1.641 22.480 13.646 1.00 96.00 479 ASN A N 1
ATOM 3892 C CA . ASN A 1 479 ? -1.444 22.823 15.060 1.00 96.00 479 ASN A CA 1
ATOM 3893 C C . ASN A 1 479 ? -2.443 23.897 15.551 1.00 96.00 479 ASN A C 1
ATOM 3895 O O . ASN A 1 479 ? -2.912 23.839 16.686 1.00 96.00 479 ASN A O 1
ATOM 3899 N N . GLN A 1 480 ? -2.799 24.874 14.705 1.00 97.31 480 GLN A N 1
ATOM 3900 C CA . GLN A 1 480 ? -3.828 25.878 15.021 1.00 97.31 480 GLN A CA 1
ATOM 3901 C C . GLN A 1 480 ? -5.237 25.268 15.096 1.00 97.31 480 GLN A C 1
ATOM 3903 O O . GLN A 1 480 ? -6.023 25.636 15.971 1.00 97.31 480 GLN A O 1
ATOM 3908 N N . LEU A 1 481 ? -5.562 24.331 14.201 1.00 96.12 481 LEU A N 1
ATOM 3909 C CA . LEU A 1 481 ? -6.831 23.604 14.223 1.00 96.12 481 LEU A CA 1
ATOM 3910 C C . LEU A 1 481 ? -6.919 22.653 15.422 1.00 96.12 481 LEU A C 1
ATOM 3912 O O . LEU A 1 481 ? -7.979 22.578 16.030 1.00 96.12 481 LEU A O 1
ATOM 3916 N N . GLU A 1 482 ? -5.829 21.988 15.806 1.00 95.56 482 GLU A N 1
ATOM 3917 C CA . GLU A 1 482 ? -5.745 21.161 17.016 1.00 95.56 482 GLU A CA 1
ATOM 3918 C C . GLU A 1 482 ? -5.954 21.998 18.280 1.00 95.56 482 GLU A C 1
ATOM 3920 O O . GLU A 1 482 ? -6.788 21.639 19.109 1.00 95.56 482 GLU A O 1
ATOM 3925 N N . MET A 1 483 ? -5.297 23.161 18.397 1.00 95.38 483 MET A N 1
ATOM 3926 C CA . MET A 1 483 ? -5.576 24.104 19.488 1.00 95.38 483 MET A CA 1
ATOM 3927 C C . MET A 1 483 ? -7.054 24.507 19.520 1.00 95.38 483 MET A C 1
ATOM 3929 O O . MET A 1 483 ? -7.680 24.415 20.572 1.00 95.38 483 MET A O 1
ATOM 3933 N N . ARG A 1 484 ? -7.652 24.876 18.377 1.00 97.38 484 ARG A N 1
ATOM 3934 C CA . ARG A 1 484 ? -9.067 25.279 18.356 1.00 97.38 484 ARG A CA 1
ATOM 3935 C C . ARG A 1 484 ? -10.040 24.111 18.564 1.00 97.38 484 ARG A C 1
ATOM 3937 O O . ARG A 1 484 ? -11.157 24.338 19.019 1.00 97.38 484 ARG A O 1
ATOM 3944 N N . ILE A 1 485 ? -9.645 22.875 18.254 1.00 94.94 485 ILE A N 1
ATOM 3945 C CA . ILE A 1 485 ? -10.393 21.663 18.615 1.00 94.94 485 ILE A CA 1
ATOM 3946 C C . ILE A 1 485 ? -10.347 21.458 20.129 1.00 94.94 485 ILE A C 1
ATOM 3948 O O . ILE A 1 485 ? -11.396 21.193 20.704 1.00 94.94 485 ILE A O 1
ATOM 3952 N N . ASN A 1 486 ? -9.190 21.640 20.770 1.00 95.88 486 ASN A N 1
ATOM 3953 C CA . ASN A 1 486 ? -9.068 21.546 22.225 1.00 95.88 486 ASN A CA 1
ATOM 3954 C C . ASN A 1 486 ? -9.919 22.618 22.921 1.00 95.88 486 ASN A C 1
ATOM 3956 O O . ASN A 1 486 ? -10.755 22.250 23.737 1.00 95.88 486 ASN A O 1
ATOM 3960 N N . ASP A 1 487 ? -9.842 23.893 22.504 1.00 96.25 487 ASP A N 1
ATOM 3961 C CA . ASP A 1 487 ? -10.741 24.943 23.018 1.00 96.25 487 ASP A CA 1
ATOM 3962 C C . ASP A 1 487 ? -12.225 24.525 22.921 1.00 96.25 487 ASP A C 1
ATOM 3964 O O . ASP A 1 487 ? -13.015 24.754 23.831 1.00 96.25 487 ASP A O 1
ATOM 3968 N N . LEU A 1 488 ? -12.624 23.931 21.786 1.00 94.69 488 LEU A N 1
ATOM 3969 C CA . LEU A 1 488 ? -14.003 23.512 21.517 1.00 94.69 488 LEU A CA 1
ATOM 3970 C C . LEU A 1 488 ? -14.414 22.239 22.271 1.00 94.69 488 LEU A C 1
ATOM 3972 O O . LEU A 1 488 ? -15.614 22.004 22.426 1.00 94.69 488 LEU A O 1
ATOM 3976 N N . LEU A 1 489 ? -13.459 21.414 22.705 1.00 92.25 489 LEU A N 1
ATOM 3977 C CA . LEU A 1 489 ? -13.689 20.268 23.584 1.00 92.25 489 LEU A CA 1
ATOM 3978 C C . LEU A 1 489 ? -13.836 20.738 25.031 1.00 92.25 489 LEU A C 1
ATOM 3980 O O . LEU A 1 489 ? -14.818 20.362 25.665 1.00 92.25 489 LEU A O 1
ATOM 3984 N N . ASP A 1 490 ? -12.961 21.633 25.490 1.00 92.94 490 ASP A N 1
ATOM 3985 C CA . ASP A 1 490 ? -13.063 22.291 26.795 1.00 92.94 490 ASP A CA 1
ATOM 3986 C C . ASP A 1 490 ? -14.414 23.023 26.908 1.00 92.94 490 ASP A C 1
ATOM 3988 O O . ASP A 1 490 ? -15.193 22.740 27.816 1.00 92.94 490 ASP A O 1
ATOM 3992 N N . GLU A 1 491 ? -14.775 23.861 25.920 1.00 94.38 491 GLU A N 1
ATOM 3993 C CA . GLU A 1 491 ? -16.110 24.479 25.805 1.00 94.38 491 GLU A CA 1
ATOM 3994 C C . GLU A 1 491 ? -17.242 23.424 25.850 1.00 94.38 491 GLU A C 1
ATOM 3996 O O . GLU A 1 491 ? -18.305 23.677 26.420 1.00 94.38 491 GLU A O 1
ATOM 4001 N N . ASN A 1 492 ? -17.058 22.230 25.267 1.00 89.50 492 ASN A N 1
ATOM 4002 C CA . ASN A 1 492 ? -18.090 21.187 25.230 1.00 89.50 492 ASN A CA 1
ATOM 4003 C C . ASN A 1 492 ? -18.287 20.473 26.573 1.00 89.50 492 ASN A C 1
ATOM 4005 O O . ASN A 1 492 ? -19.432 20.220 26.953 1.00 89.50 492 ASN A O 1
ATOM 4009 N N . GLU A 1 493 ? -17.204 20.145 27.277 1.00 89.38 493 GLU A N 1
ATOM 4010 C CA . GLU A 1 493 ? -17.265 19.564 28.622 1.00 89.38 493 GLU A CA 1
ATOM 4011 C C . GLU A 1 493 ? -17.868 20.577 29.605 1.00 89.38 493 GLU A C 1
ATOM 4013 O O . GLU A 1 493 ? -18.804 20.248 30.337 1.00 89.38 493 GLU A O 1
ATOM 4018 N N . ASP A 1 494 ? -17.464 21.843 29.487 1.00 91.44 494 ASP A N 1
ATOM 4019 C CA . ASP A 1 494 ? -17.989 22.980 30.239 1.00 91.44 494 ASP A CA 1
ATOM 4020 C C . ASP A 1 494 ? -19.510 23.183 30.003 1.00 91.44 494 ASP A C 1
ATOM 4022 O O . ASP A 1 494 ? -20.246 23.543 30.927 1.00 91.44 494 ASP A O 1
ATOM 4026 N N . PHE A 1 495 ? -20.040 22.891 28.805 1.00 90.19 495 PHE A N 1
ATOM 4027 C CA . PHE A 1 495 ? -21.492 22.863 28.550 1.00 90.19 495 PHE A CA 1
ATOM 4028 C C . PHE A 1 495 ? -22.189 21.571 29.008 1.00 90.19 495 PHE A C 1
ATOM 4030 O O . PHE A 1 495 ? -23.359 21.628 29.393 1.00 90.19 495 PHE A O 1
ATOM 4037 N N . ARG A 1 496 ? -21.515 20.415 28.979 1.00 89.19 496 ARG A N 1
ATOM 4038 C CA . ARG A 1 496 ? -22.073 19.130 29.440 1.00 89.19 496 ARG A CA 1
ATOM 4039 C C . ARG A 1 496 ? -22.259 19.094 30.952 1.00 89.19 496 ARG A C 1
ATOM 4041 O O . ARG A 1 496 ? -23.342 18.716 31.395 1.00 89.19 496 ARG A O 1
ATOM 4048 N N . GLU A 1 497 ? -21.284 19.574 31.724 1.00 90.12 497 GLU A N 1
ATOM 4049 C CA . GLU A 1 497 ? -21.398 19.690 33.185 1.00 90.12 497 GLU A CA 1
ATOM 4050 C C . GLU A 1 497 ? -22.602 20.567 33.569 1.00 90.12 497 GLU A C 1
ATOM 4052 O O . GLU A 1 497 ? -23.459 20.155 34.352 1.00 90.12 497 GLU A O 1
ATOM 4057 N N . LYS A 1 498 ? -22.750 21.733 32.922 1.00 92.31 498 LYS A N 1
ATOM 4058 C CA . LYS A 1 498 ? -23.883 22.662 33.123 1.00 92.31 498 LYS A CA 1
ATOM 4059 C C . LYS A 1 498 ? -25.252 22.071 32.752 1.00 92.31 498 LYS A C 1
ATOM 4061 O O . LYS A 1 498 ? -26.275 22.622 33.157 1.00 92.31 498 LYS A O 1
ATOM 4066 N N . LEU A 1 499 ? -25.284 20.975 31.991 1.00 88.62 499 LEU A N 1
ATOM 4067 C CA . LEU A 1 499 ? -26.489 20.227 31.619 1.00 88.62 499 LEU A CA 1
ATOM 4068 C C . LEU A 1 499 ? -26.665 18.918 32.414 1.00 88.62 499 LEU A C 1
ATOM 4070 O O . LEU A 1 499 ? -27.666 18.232 32.212 1.00 88.62 499 LEU A O 1
ATOM 4074 N N . GLY A 1 500 ? -25.731 18.567 33.305 1.00 88.00 500 GLY A N 1
ATOM 4075 C CA . GLY A 1 500 ? -25.745 17.303 34.050 1.00 88.00 500 GLY A CA 1
ATOM 4076 C C . GLY A 1 500 ? -25.507 16.063 33.179 1.00 88.00 500 GLY A C 1
ATOM 4077 O O . GLY A 1 500 ? -26.013 14.991 33.504 1.00 88.00 500 GLY A O 1
ATOM 4078 N N . LEU A 1 501 ? -24.790 16.212 32.061 1.00 86.94 501 LEU A N 1
ATOM 4079 C CA . LEU A 1 501 ? -24.478 15.140 31.111 1.00 86.94 501 LEU A CA 1
ATOM 4080 C C . LEU A 1 501 ? -23.056 14.613 31.333 1.00 86.94 501 LEU A C 1
ATOM 4082 O O . LEU A 1 501 ? -22.132 15.395 31.553 1.00 86.94 501 LEU A O 1
ATOM 4086 N N . GLU A 1 502 ? -22.850 13.302 31.202 1.00 81.25 502 GLU A N 1
ATOM 4087 C CA . GLU A 1 502 ? -21.503 12.727 31.328 1.00 81.25 502 GLU A CA 1
ATOM 4088 C C . GLU A 1 502 ? -20.609 13.095 30.118 1.00 81.25 502 GLU A C 1
ATOM 4090 O O . GLU A 1 502 ? -21.115 13.196 28.989 1.00 81.25 502 GLU A O 1
ATOM 4095 N N . PRO A 1 503 ? -19.271 13.214 30.283 1.00 69.56 503 PRO A N 1
ATOM 4096 C CA . PRO A 1 503 ? -18.348 13.663 29.225 1.00 69.56 503 PRO A CA 1
ATOM 4097 C C . PRO A 1 503 ? -18.402 12.872 27.905 1.00 69.56 503 PRO A C 1
ATOM 4099 O O . PRO A 1 503 ? -18.002 13.373 26.852 1.00 69.56 503 PRO A O 1
ATOM 4102 N N . LYS A 1 504 ? -18.913 11.634 27.932 1.00 78.06 504 LYS A N 1
ATOM 4103 C CA . LYS A 1 504 ? -19.044 10.752 26.758 1.00 78.06 504 LYS A CA 1
ATOM 4104 C C . LYS A 1 504 ? -20.468 10.238 26.517 1.00 78.06 504 LYS A C 1
ATOM 4106 O O . LYS A 1 504 ? -20.652 9.363 25.678 1.00 78.06 504 LYS A O 1
ATOM 4111 N N . GLN A 1 505 ? -21.475 10.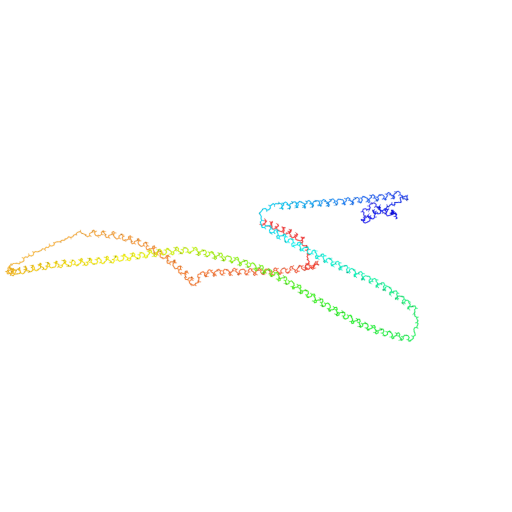802 27.188 1.00 81.81 505 GLN A N 1
ATOM 4112 C CA . GLN A 1 505 ? -22.872 10.419 26.976 1.00 81.81 505 GLN A CA 1
ATOM 4113 C C . GLN A 1 505 ? -23.304 10.695 25.529 1.00 81.81 505 GLN A C 1
ATOM 4115 O O . GLN A 1 505 ? -23.086 11.799 25.009 1.00 81.81 505 GLN A O 1
ATOM 4120 N N . GLU A 1 506 ? -23.926 9.703 24.887 1.00 73.38 506 GLU A N 1
ATOM 4121 C CA . GLU A 1 506 ? -24.539 9.870 23.570 1.00 73.38 506 GLU A CA 1
ATOM 4122 C C . GLU A 1 506 ? -25.828 10.695 23.680 1.00 73.38 506 GLU A C 1
ATOM 4124 O O . GLU A 1 506 ? -26.714 10.406 24.484 1.00 73.38 506 GLU A O 1
ATOM 4129 N N . VAL A 1 507 ? -25.937 11.730 22.846 1.00 80.00 507 VAL A N 1
ATOM 4130 C CA . VAL A 1 507 ? -27.101 12.624 22.773 1.00 80.00 507 VAL A CA 1
ATOM 4131 C C . VAL A 1 507 ? -27.733 12.481 21.391 1.00 80.00 507 VAL A C 1
ATOM 4133 O O . VAL A 1 507 ? -27.027 12.536 20.381 1.00 80.00 507 VAL A O 1
ATOM 4136 N N . ASP A 1 508 ? -29.060 12.333 21.315 1.00 83.31 508 ASP A N 1
ATOM 4137 C CA . ASP A 1 508 ? -29.753 12.275 20.024 1.00 83.31 508 ASP A CA 1
ATOM 4138 C C . ASP A 1 508 ? -29.715 13.638 19.311 1.00 83.31 508 ASP A C 1
ATOM 4140 O O . ASP A 1 508 ? -30.485 14.561 19.580 1.00 83.31 508 ASP A O 1
ATOM 4144 N N . LEU A 1 509 ? -28.808 13.742 18.340 1.00 85.50 509 LEU A N 1
ATOM 4145 C CA . LEU A 1 509 ? -28.652 14.913 17.485 1.00 85.50 509 LEU A CA 1
ATOM 4146 C C . LEU A 1 509 ? -29.511 14.857 16.208 1.00 85.50 509 LEU A C 1
ATOM 4148 O O . LEU A 1 509 ? -29.343 15.723 15.350 1.00 85.50 509 LEU A O 1
ATOM 4152 N N . THR A 1 510 ? -30.412 13.887 16.010 1.00 86.75 510 THR A N 1
ATOM 4153 C CA . THR A 1 510 ? -31.185 13.758 14.754 1.00 86.75 510 THR A CA 1
ATOM 4154 C C . THR A 1 510 ? -32.035 14.993 14.446 1.00 86.75 510 THR A C 1
ATOM 4156 O O . THR A 1 510 ? -32.028 15.466 13.306 1.00 86.75 510 THR A O 1
ATOM 4159 N N . ALA A 1 511 ? -32.706 15.572 15.446 1.00 86.19 511 ALA A N 1
ATOM 4160 C CA . ALA A 1 511 ? -33.463 16.816 15.292 1.00 86.19 511 ALA A CA 1
ATOM 4161 C C . ALA A 1 511 ? -32.550 18.007 14.935 1.00 86.19 511 ALA A C 1
ATOM 4163 O O . ALA A 1 511 ? -32.847 18.765 14.008 1.00 86.19 511 ALA A O 1
ATOM 4164 N N . PHE A 1 512 ? -31.400 18.127 15.608 1.00 88.38 512 PHE A N 1
ATOM 4165 C CA . PHE A 1 512 ? -30.405 19.171 15.344 1.00 88.38 512 PHE A CA 1
ATOM 4166 C C . PHE A 1 512 ? -29.791 19.049 13.941 1.00 88.38 512 PHE A C 1
ATOM 4168 O O . PHE A 1 512 ? -29.692 20.045 13.226 1.00 88.38 512 PHE A O 1
ATOM 4175 N N . ARG A 1 513 ? -29.444 17.829 13.504 1.00 90.00 513 ARG A N 1
ATOM 4176 C CA . ARG A 1 513 ? -28.940 17.533 12.150 1.00 90.00 513 ARG A CA 1
ATOM 4177 C C . ARG A 1 513 ? -29.957 17.962 11.087 1.00 90.00 513 ARG A C 1
ATOM 4179 O O . ARG A 1 513 ? -29.612 18.754 10.217 1.00 90.00 513 ARG A O 1
ATOM 4186 N N . ARG A 1 514 ? -31.232 17.566 11.225 1.00 90.12 514 ARG A N 1
ATOM 4187 C CA . ARG A 1 514 ? -32.318 17.993 10.316 1.00 90.12 514 ARG A CA 1
ATOM 4188 C C . ARG A 1 514 ? -32.451 19.522 10.243 1.00 90.12 514 ARG A C 1
ATOM 4190 O O . ARG A 1 514 ? -32.566 20.070 9.149 1.00 90.12 514 ARG A O 1
ATOM 4197 N N . ALA A 1 515 ? -32.396 20.220 11.380 1.00 91.38 515 ALA A N 1
ATOM 4198 C CA . ALA A 1 515 ? -32.464 21.684 11.420 1.00 91.38 515 ALA A CA 1
ATOM 4199 C C . ALA A 1 515 ? -31.230 22.360 10.781 1.00 91.38 515 ALA A C 1
ATOM 4201 O O . ALA A 1 515 ? -31.370 23.345 10.050 1.00 91.38 515 ALA A O 1
ATOM 4202 N N . LYS A 1 516 ? -30.028 21.810 11.008 1.00 93.50 516 LYS A N 1
ATOM 4203 C CA . LYS A 1 516 ? -28.770 22.257 10.389 1.00 93.50 516 LYS A CA 1
ATOM 4204 C C . LYS A 1 516 ? -28.807 22.096 8.869 1.00 93.50 516 LYS A C 1
ATOM 4206 O O . LYS A 1 516 ? -28.450 23.035 8.162 1.00 93.50 516 LYS A O 1
ATOM 4211 N N . ASP A 1 517 ? -29.287 20.959 8.368 1.00 90.06 517 ASP A N 1
ATOM 4212 C CA . ASP A 1 517 ? -29.387 20.683 6.931 1.00 90.06 517 ASP A CA 1
ATOM 4213 C C . ASP A 1 517 ? -30.371 21.631 6.232 1.00 90.06 517 ASP A C 1
ATOM 4215 O O . ASP A 1 517 ? -30.091 22.117 5.135 1.00 90.06 517 ASP A O 1
ATOM 4219 N N . VAL A 1 518 ? -31.506 21.943 6.873 1.00 93.00 518 VAL A N 1
ATOM 4220 C CA . VAL A 1 518 ? -32.468 22.936 6.367 1.00 93.00 518 VAL A CA 1
ATOM 4221 C C . VAL A 1 518 ? -31.830 24.327 6.305 1.00 93.00 518 VAL A C 1
ATOM 4223 O O . VAL A 1 518 ? -31.863 24.943 5.239 1.00 93.00 518 VAL A O 1
ATOM 4226 N N . ARG A 1 519 ? -31.160 24.785 7.374 1.00 92.69 519 ARG A N 1
ATOM 4227 C CA . ARG A 1 519 ? -30.420 26.063 7.356 1.00 92.69 519 ARG A CA 1
ATOM 4228 C C . ARG A 1 519 ? -29.316 26.089 6.301 1.00 92.69 519 ARG A C 1
ATOM 4230 O O . ARG A 1 519 ? -29.170 27.083 5.602 1.00 92.69 519 ARG A O 1
ATOM 4237 N N . GLN A 1 520 ? -28.555 25.007 6.126 1.00 91.69 520 GLN A N 1
ATOM 4238 C CA . GLN A 1 520 ? -27.496 24.974 5.113 1.00 91.69 520 GLN A CA 1
ATOM 4239 C C . GLN A 1 520 ? -28.065 25.011 3.684 1.00 91.69 520 GLN A C 1
ATOM 4241 O O . GLN A 1 520 ? -27.450 25.605 2.800 1.00 91.69 520 GLN A O 1
ATOM 4246 N N . ARG A 1 521 ? -29.248 24.429 3.443 1.00 90.31 521 ARG A N 1
ATOM 4247 C CA . ARG A 1 521 ? -29.970 24.574 2.166 1.00 90.31 521 ARG A CA 1
ATOM 4248 C C . ARG A 1 521 ? -30.480 26.002 1.962 1.00 90.31 521 ARG A C 1
ATOM 4250 O O . ARG A 1 521 ? -30.342 26.507 0.854 1.00 90.31 521 ARG A O 1
ATOM 4257 N N . GLN A 1 522 ? -30.988 26.655 3.011 1.00 89.44 522 GLN A N 1
ATOM 4258 C CA . GLN A 1 522 ? -31.381 28.071 2.979 1.00 89.44 522 GLN A CA 1
ATOM 4259 C C . GLN A 1 522 ? -30.185 28.966 2.628 1.00 89.44 522 GLN A C 1
ATOM 4261 O O . GLN A 1 522 ? -30.224 29.608 1.587 1.00 89.44 522 GLN A O 1
ATOM 4266 N N . TYR A 1 523 ? -29.069 28.889 3.363 1.00 92.81 523 TYR A N 1
ATOM 4267 C CA . TYR A 1 523 ? -27.861 29.671 3.055 1.00 92.81 523 TYR A CA 1
ATOM 4268 C C . TYR A 1 523 ? -27.280 29.390 1.659 1.00 92.81 523 TYR A C 1
ATOM 4270 O O . TYR A 1 523 ? -26.751 30.292 1.014 1.00 92.81 523 TYR A O 1
ATOM 4278 N N . ARG A 1 524 ? -27.373 28.151 1.148 1.00 91.00 524 ARG A N 1
ATOM 4279 C CA . ARG A 1 524 ? -26.975 27.843 -0.240 1.00 91.00 524 ARG A CA 1
ATOM 4280 C C . ARG A 1 524 ? -27.909 28.491 -1.264 1.00 91.00 524 ARG A C 1
ATOM 4282 O O . ARG A 1 524 ? -27.416 28.972 -2.278 1.00 91.00 524 ARG A O 1
ATOM 4289 N N . ALA A 1 525 ? -29.217 28.518 -1.011 1.00 88.25 525 ALA A N 1
ATOM 4290 C CA . ALA A 1 525 ? -30.186 29.189 -1.874 1.00 88.25 525 ALA A CA 1
ATOM 4291 C C . ALA A 1 525 ? -30.028 30.719 -1.823 1.00 88.25 525 ALA A C 1
ATOM 4293 O O . ALA A 1 525 ? -29.967 31.349 -2.872 1.00 88.25 525 ALA A O 1
ATOM 4294 N N . GLU A 1 526 ? -29.876 31.297 -0.630 1.00 88.62 526 GLU A N 1
ATOM 4295 C CA . GLU A 1 526 ? -29.624 32.727 -0.407 1.00 88.62 526 GLU A CA 1
ATOM 4296 C C . GLU A 1 526 ? -28.337 33.175 -1.108 1.00 88.62 526 GLU A C 1
ATOM 4298 O O . GLU A 1 526 ? -28.382 34.089 -1.925 1.00 88.62 526 GLU A O 1
ATOM 4303 N N . ASN A 1 527 ? -27.217 32.466 -0.924 1.00 87.62 527 ASN A N 1
ATOM 4304 C CA . ASN A 1 527 ? -25.987 32.756 -1.667 1.00 87.62 527 ASN A CA 1
ATOM 4305 C C . ASN A 1 527 ? -26.177 32.608 -3.189 1.00 87.62 527 ASN A C 1
ATOM 4307 O O . ASN A 1 527 ? -25.640 33.410 -3.947 1.00 87.62 527 ASN A O 1
ATOM 4311 N N . GLN A 1 528 ? -26.964 31.639 -3.672 1.00 87.12 528 GLN A N 1
ATOM 4312 C CA . GLN A 1 528 ? -27.270 31.497 -5.107 1.00 87.12 528 GLN A CA 1
ATOM 4313 C C . GLN A 1 528 ? -28.233 32.560 -5.665 1.00 87.12 528 GLN A C 1
ATOM 4315 O O . GLN A 1 528 ? -28.359 32.659 -6.889 1.00 87.12 528 GLN A O 1
ATOM 4320 N N . VAL A 1 529 ? -28.921 33.317 -4.806 1.00 88.94 529 VAL A N 1
ATOM 4321 C CA . VAL A 1 529 ? -29.701 34.508 -5.176 1.00 88.94 529 VAL A CA 1
ATOM 4322 C C . VAL A 1 529 ? -28.795 35.737 -5.144 1.00 88.94 529 VAL A C 1
ATOM 4324 O O . VAL A 1 529 ? -28.673 36.407 -6.162 1.00 88.94 529 VAL A O 1
ATOM 4327 N N . LEU A 1 530 ? -28.051 35.951 -4.055 1.00 82.94 530 LEU A N 1
ATOM 4328 C CA . LEU A 1 530 ? -27.107 37.064 -3.909 1.00 82.94 530 LEU A CA 1
ATOM 4329 C C . LEU A 1 530 ? -26.039 37.075 -5.020 1.00 82.94 530 LEU A C 1
ATOM 4331 O O . LEU A 1 530 ? -25.765 38.123 -5.591 1.00 82.94 530 LEU A O 1
ATOM 4335 N N . THR A 1 531 ? -25.516 35.910 -5.429 1.00 80.69 531 THR A N 1
ATOM 4336 C CA . THR A 1 531 ? -24.577 35.781 -6.575 1.00 80.69 531 THR A CA 1
ATOM 4337 C C . THR A 1 531 ? -25.249 35.969 -7.956 1.00 80.69 531 THR A C 1
ATOM 4339 O O . THR A 1 531 ? -24.669 35.628 -8.984 1.00 80.69 531 THR A O 1
ATOM 4342 N N . LYS A 1 532 ? -26.502 36.439 -8.003 1.00 81.81 532 LYS A N 1
ATOM 4343 C CA . LYS A 1 532 ? -27.228 36.881 -9.213 1.00 81.81 532 LYS A CA 1
ATOM 4344 C C . LYS A 1 532 ? -27.784 38.305 -9.080 1.00 81.81 532 LYS A C 1
ATOM 4346 O O . LYS A 1 532 ? -28.352 38.818 -10.041 1.00 81.81 532 LYS A O 1
ATOM 4351 N N . GLU A 1 533 ? -27.669 38.903 -7.896 1.00 73.44 533 GLU A N 1
ATOM 4352 C CA . GLU A 1 533 ? -28.052 40.287 -7.587 1.00 73.44 533 GLU A CA 1
ATOM 4353 C C . GLU A 1 533 ? -26.826 41.226 -7.550 1.00 73.44 533 GLU A C 1
ATOM 4355 O O . GLU A 1 533 ? -26.991 42.445 -7.497 1.00 73.44 533 GLU A O 1
ATOM 4360 N N . VAL A 1 534 ? -25.617 40.648 -7.620 1.00 55.59 534 VAL A N 1
ATOM 4361 C CA . VAL A 1 534 ? -24.305 41.293 -7.821 1.00 55.59 534 VAL A CA 1
ATOM 4362 C C . VAL A 1 534 ? -23.808 41.017 -9.239 1.00 55.59 534 VAL A C 1
ATOM 4364 O O . VAL A 1 534 ? -23.347 41.986 -9.881 1.00 55.59 534 VAL A O 1
#

Secondary structure (DSSP, 8-state):
---B--HHHHHT--TTTGGGS-HHHHHHHHHHHHH--B---TTS-HHHHHHHHHHHHHHHHHHHHHHHHHHHHHHHHHHHHHHHHHHHHHHHHHHHHHHHS---S-TTHHHHHHHHHHHHHHHHHHHHHHHHHHHHHHHHHHHHHHHHHHHHHHHHHHHHHHHHHHHHHHHHHHHHHHHHHT------TTHHHHHHHHHHHHHHHHHHHHHHHHHHHHHHHHHHHHHHHHHHHHHHHHHHHHHHHHHHHHHHHHHHHHHHHHHHHHHHHHHHHHHHHHHHHHHHHHHHHHHHHHHHHHHHHHHHHHHHHHHHHHHHHHHHHHHHHHHHHHHHHHHHHHHHHHHHHHHHHHHHHHHHHHHHHHHHHHHHHHHHHTTTSS---------------STHHHHTTTHHHHHHHHHHHHHHHHHHHHHHHHHHHHHHHHHHHHHHHHHHTT-TTHHHHHHHHHHHHHHHHHHHHHHHHHHHHHHHHHHHHHHHHHHHHHHHHTTT--TT-----HHHHHHHHHHHHHHHHHHHHHHHH-

Radius of gyration: 75.87 Å; chains: 1; bounding box: 197×65×223 Å

pLDDT: mean 85.54, std 14.73, range [24.77, 98.44]

InterPro domains:
  IPR026201 Centrosomal protein of 290kDa [PTHR18879] (6-534)